Protein AF-A0A6J2XA16-F1 (afdb_monomer)

pLDDT: mean 73.16, std 19.43, range [25.28, 96.25]

Mean predicted aligned error: 16.78 Å

Secondary structure (DSSP, 8-state):
-HHHHHHHHHHHHHHHHHHHHHTT---HHHHHHHHHHHHHHHHHHHHHHHHHHHHS-------SS--SHHHHHHHHTT---HHHHHHHHHHHHHHHH-TTTSHHHHHHHHHHHHHHHHHHHHHHHHHHHHHHHHHHHHHHHHHHTT-SS-HHHHHHHHHHHHHHHHHHHHHHHHHHHHHHHHHHHHHTTB--TTTS-HHHHHHHHHHHHTTS-GGGSS--TTSGGGHHHH-EEEEEEETTEEEEEEEPPPPPSS--EEEE------TTSEE---SSSEEEE-SSEEEEESS--EE-SS-EE-----PEEGGG---HHHHHHTT---GGGS-PEE----S-EEEESSSSEEEEEEEEEEEEEEESSSEEEEEEEEEEEEE-------SSS--------------SS-----------THHHHHHHHHHHHHHHHHHHHHHHHHHHHHHHHHHHHTSPPPPPPPPPP-PPP----

InterPro domains:
  IPR022048 Envelope fusion protein-like [PF12259] (33-370)

Radius of gyration: 37.6 Å; Cα contacts (8 Å, |Δi|>4): 406; chains: 1; bounding box: 75×96×135 Å

Foldseek 3Di:
DVLLVVLLVLLVVLLVLLVVLLVPDPDPVLSVVLVVLSVVLVVLSVVLVVLVVVLDDPPPPDDDDDPDVVVVVVVVQPADDPVSVVVVVVVVVVCVVPVDPPPDVVVLVVVLVVLLVVVVVVLSVVSVVLSVVSVVLSVVSVVVVVDPPPDVPVSVSSVVSSVSSVVSSVSSVVLSVLSVVCQVCLSVQFDDCSSPPPVSVVVSVVSVVVVDPPLFAPDDPPQSVCQRVQWTWHWDDDPNDIDIDTRGGTDDSFDKDKDQDDFFAFLQQKTFDAPERIKIGDPFWIDHDNDFFDDGLPDGHDDDDDTHTPVPDLHQVRDLVNDDPCNVSTDIDHDDDDDWDWADPDPFKIKTAANDWDWDWDDEVDTDIDTDHGIDIGGHDDDDDDDDDDDYYDDDDDDDDDDDPDDDDDDDDDDNPVVVVVVVVVVVVVVVVVVVVVVVVVVVVVVVVVVVVPDDDDDDDDDDDDDDDDDDD

Sequence (473 aa):
MNEINKQVLETNKHYDDLKLLIDQFSDDINRITLLNTCNSLNYELKLVNYKIRSLMPNLRTKRGLINPLGSLVKFISGNLDQQDAEEIHNHLKELENNENKIINKFNNHLSLSKISMRNMNKTMTVLIDNQNAIKYKVEEIRNTLNGTLFHFYHTLEINSISGQIKNNLDILMNFLTNLETSISFSNLKIMHSSLITHEELKELLYNMSNIYNEEQLPFKNKDFLDYYKVVETNTFFYENKIIFSLNFPLIHPHPLEYYHLYSIPNVNQTIIIPPSNYLILGKHEYQYDTEECMKTSTKYFCQRSHLLPLPQSEDCVTSMLSTTKNTQTCNQISINMKNNIIEEVDQMHYIAVFPKEEKITTICEEKQVMALKGTHPVLISGIQTLTNINVIPIKKLNIEKVPLDKMHLIQLEEENPMENFYIHSHAVNWTLWSIFFILIIFATSYFIFRKRKLQPKPVPHPRMINETQVSPP

Solvent-accessible surface area (backbone atoms only — not comparable to full-atom values): 28960 Å² total; per-residue (Å²): 83,68,66,60,56,50,54,50,52,55,52,50,49,53,51,53,55,51,49,58,55,50,73,68,54,87,52,67,72,64,35,54,55,53,51,53,53,50,52,52,50,52,51,53,51,50,52,45,55,49,52,58,56,68,73,43,77,79,81,72,75,76,76,79,96,74,71,77,70,66,52,60,63,41,68,75,64,74,56,78,50,74,63,55,55,47,50,55,46,50,52,54,53,48,52,76,71,42,73,86,79,58,44,77,74,45,51,48,60,51,50,48,53,47,50,57,49,49,57,60,47,52,58,48,50,55,50,52,54,49,50,54,53,43,53,52,53,55,52,53,49,68,73,51,70,86,51,98,85,48,71,70,63,51,53,53,49,54,50,51,47,50,51,52,53,46,52,47,50,52,52,49,43,51,52,53,49,32,50,53,50,32,51,56,35,16,76,70,35,36,43,49,65,65,64,46,43,76,66,50,49,48,56,41,51,56,57,44,56,76,76,43,60,71,64,30,43,82,63,60,93,84,55,54,74,52,49,45,73,62,24,37,21,44,66,49,78,55,97,68,37,79,48,76,49,78,48,74,65,70,44,70,75,63,82,63,48,81,43,81,57,78,70,61,52,46,81,83,37,33,29,52,75,69,100,39,48,24,39,38,41,41,98,57,29,32,32,74,34,85,66,86,52,51,75,57,99,86,52,69,54,66,84,89,83,66,77,42,60,47,94,76,54,85,49,44,66,59,44,61,70,71,75,51,97,67,69,85,68,46,76,66,45,80,55,89,66,88,64,71,48,76,47,79,78,50,101,39,38,29,45,36,35,24,76,52,80,41,82,44,71,50,66,53,96,57,82,45,78,47,76,45,60,27,62,42,84,43,79,60,75,70,90,75,96,74,86,80,90,88,86,72,59,75,86,87,80,91,80,77,91,74,76,95,87,68,92,68,85,83,81,83,79,83,77,77,72,68,75,66,58,61,64,61,57,54,62,63,49,54,58,53,52,51,54,52,52,52,52,51,53,52,53,51,53,50,51,54,51,54,56,61,73,67,58,78,79,83,77,83,79,80,80,82,77,86,79,80,91,82,86,85,135

Organism: Sitophilus oryzae (NCBI:txid7048)

Nearest PDB structures (foldseek):
  7drw-assembly1_O  TM=2.707E-01  e=1.663E+00  Homo sapiens
  9g3z-assembly1_F  TM=2.660E-01  e=4.195E+00  Sus scrofa
  8i4v-assembly1_B  TM=1.750E-01  e=1.762E+00  Saccharomyces cerevisiae S288C

Structure (mmCIF, N/CA/C/O backbone):
data_AF-A0A6J2XA16-F1
#
_entry.id   AF-A0A6J2XA16-F1
#
loop_
_atom_site.group_PDB
_atom_site.id
_atom_site.type_symbol
_atom_site.label_atom_id
_atom_site.label_alt_id
_atom_site.label_comp_id
_atom_site.label_asym_id
_atom_site.label_entity_id
_atom_site.label_seq_id
_atom_site.pdbx_PDB_ins_code
_atom_site.Cartn_x
_atom_site.Cartn_y
_atom_site.Cartn_z
_atom_site.occupancy
_atom_site.B_iso_or_equiv
_atom_site.auth_seq_id
_atom_site.auth_comp_id
_atom_site.auth_asym_id
_atom_site.auth_atom_id
_atom_site.pdbx_PDB_model_num
ATOM 1 N N . MET A 1 1 ? -13.132 -10.169 12.618 1.00 78.12 1 MET A N 1
ATOM 2 C CA . MET A 1 1 ? -14.417 -9.464 12.833 1.00 78.12 1 MET A CA 1
ATOM 3 C C . MET A 1 1 ? -15.098 -9.767 14.171 1.00 78.12 1 MET A C 1
ATOM 5 O O . MET A 1 1 ? -15.671 -8.840 14.725 1.00 78.12 1 MET A O 1
ATOM 9 N N . ASN A 1 2 ? -15.050 -10.997 14.714 1.00 80.94 2 ASN A N 1
ATOM 10 C CA . ASN A 1 2 ? -15.749 -11.361 15.970 1.00 80.94 2 ASN A CA 1
ATOM 11 C C . ASN A 1 2 ? -15.563 -10.353 17.119 1.00 80.94 2 ASN A C 1
ATOM 13 O O . ASN A 1 2 ? -16.553 -9.917 17.698 1.00 80.94 2 ASN A O 1
ATOM 17 N N . GLU A 1 3 ? -14.324 -9.939 17.399 1.00 82.19 3 GLU A N 1
ATOM 18 C CA . GLU A 1 3 ? -14.056 -9.010 18.503 1.00 82.19 3 GLU A CA 1
ATOM 19 C C . GLU A 1 3 ? -14.698 -7.631 18.277 1.00 82.19 3 GLU A C 1
ATOM 21 O O . GLU A 1 3 ? -15.308 -7.089 19.186 1.00 82.19 3 GLU A O 1
ATOM 26 N N . ILE A 1 4 ? -14.692 -7.105 17.045 1.00 84.00 4 ILE A N 1
ATOM 27 C CA . ILE A 1 4 ? -15.367 -5.840 16.695 1.00 84.00 4 ILE A CA 1
ATOM 28 C C . ILE A 1 4 ? -16.872 -5.932 16.993 1.00 84.00 4 ILE A C 1
ATOM 30 O O . ILE A 1 4 ? -17.447 -5.024 17.588 1.00 84.00 4 ILE A O 1
ATOM 34 N N . ASN A 1 5 ? -17.512 -7.046 16.621 1.00 85.62 5 ASN A N 1
ATOM 35 C CA . ASN A 1 5 ? -18.936 -7.261 16.891 1.00 85.62 5 ASN A CA 1
ATOM 36 C C . ASN A 1 5 ? -19.227 -7.322 18.399 1.00 85.62 5 ASN A C 1
ATOM 38 O O . ASN A 1 5 ? -20.228 -6.766 18.845 1.00 85.62 5 ASN A O 1
ATOM 42 N N . LYS A 1 6 ? -18.347 -7.958 19.183 1.00 88.19 6 LYS A N 1
ATOM 43 C CA . LYS A 1 6 ? -18.431 -7.992 20.650 1.00 88.19 6 LYS A CA 1
ATOM 44 C C . LYS A 1 6 ? -18.289 -6.587 21.250 1.00 88.19 6 LYS A C 1
ATOM 46 O O . LYS A 1 6 ? -19.147 -6.176 22.022 1.00 88.19 6 LYS A O 1
ATOM 51 N N . GLN A 1 7 ? -17.285 -5.820 20.825 1.00 87.88 7 GLN A N 1
ATOM 52 C CA . GLN A 1 7 ? -17.069 -4.434 21.257 1.00 87.88 7 GLN A CA 1
ATOM 53 C C . GLN A 1 7 ? -18.282 -3.536 20.968 1.00 87.88 7 GLN A C 1
ATOM 55 O O . GLN A 1 7 ? -18.704 -2.739 21.810 1.00 87.88 7 GLN A O 1
ATOM 60 N N . VAL A 1 8 ? -18.893 -3.688 19.791 1.00 88.31 8 VAL A N 1
ATOM 61 C CA . VAL A 1 8 ? -20.119 -2.964 19.438 1.00 88.31 8 VAL A CA 1
ATOM 62 C C . VAL A 1 8 ? -21.304 -3.425 20.279 1.00 88.31 8 VAL A C 1
ATOM 64 O O . VAL A 1 8 ? -22.072 -2.580 20.732 1.00 88.31 8 VAL A O 1
ATOM 67 N N . LEU A 1 9 ? -21.454 -4.722 20.552 1.00 91.12 9 LEU A N 1
ATOM 68 C CA . LEU A 1 9 ? -22.512 -5.236 21.428 1.00 91.12 9 LEU A CA 1
ATOM 69 C C . LEU A 1 9 ? -22.394 -4.675 22.857 1.00 91.12 9 LEU A C 1
ATOM 71 O O . LEU A 1 9 ? -23.388 -4.215 23.417 1.00 91.12 9 LEU A O 1
ATOM 75 N N . GLU A 1 10 ? -21.185 -4.648 23.418 1.00 89.88 10 GLU A N 1
ATOM 76 C CA . GLU A 1 10 ? -20.905 -4.070 24.740 1.00 89.88 10 GLU A CA 1
ATOM 77 C C . GLU A 1 10 ? -21.160 -2.551 24.758 1.00 89.88 10 GLU A C 1
ATOM 79 O O . GLU A 1 10 ? -21.785 -2.037 25.685 1.00 89.88 10 GLU A O 1
ATOM 84 N N . THR A 1 11 ? -20.808 -1.834 23.684 1.00 86.62 11 THR A N 1
ATOM 85 C CA . THR A 1 11 ? -21.097 -0.392 23.555 1.00 86.62 11 THR A CA 1
ATOM 86 C C . THR A 1 11 ? -22.599 -0.096 23.425 1.00 86.62 11 THR A C 1
ATOM 88 O O . THR A 1 11 ? -23.078 0.857 24.039 1.00 86.62 11 THR A O 1
ATOM 91 N N . ASN A 1 12 ? -23.370 -0.923 22.701 1.00 90.25 12 ASN A N 1
ATOM 92 C CA . ASN A 1 12 ? -24.839 -0.811 22.676 1.00 90.25 12 ASN A CA 1
ATOM 93 C C . ASN A 1 12 ? -25.430 -1.037 24.075 1.00 90.25 12 ASN A C 1
ATOM 95 O O . ASN A 1 12 ? -26.269 -0.255 24.510 1.00 90.25 12 ASN A O 1
ATOM 99 N N . LYS A 1 13 ? -24.946 -2.047 24.812 1.00 92.69 13 LYS A N 1
ATOM 100 C CA . LYS A 1 13 ? -25.407 -2.299 26.183 1.00 92.69 13 LYS A CA 1
ATOM 101 C C . LYS A 1 13 ? -25.176 -1.086 27.092 1.00 92.69 13 LYS A C 1
ATOM 103 O O . LYS A 1 13 ? -26.089 -0.686 27.804 1.00 92.69 13 LYS A O 1
ATOM 108 N N . HIS A 1 14 ? -23.991 -0.475 27.043 1.00 89.00 14 HIS A N 1
ATOM 109 C CA . HIS A 1 14 ? -23.704 0.731 27.826 1.00 89.00 14 HIS A CA 1
ATOM 110 C C . HIS A 1 14 ? -24.571 1.931 27.428 1.00 89.00 14 HIS A C 1
ATOM 112 O O . HIS A 1 14 ? -24.948 2.722 28.290 1.00 89.00 14 HIS A O 1
ATOM 118 N N . TYR A 1 15 ? -24.917 2.057 26.145 1.00 92.75 15 TYR A N 1
ATOM 119 C CA . TYR A 1 15 ? -25.882 3.049 25.677 1.00 92.75 15 TYR A CA 1
ATOM 120 C C . TYR A 1 15 ? -27.293 2.804 26.246 1.00 92.75 15 TYR A C 1
ATOM 122 O O . TYR A 1 15 ? -27.932 3.750 26.710 1.00 92.75 15 TYR A O 1
ATOM 130 N N . ASP A 1 16 ? -27.761 1.553 26.263 1.00 93.62 16 ASP A N 1
ATOM 131 C CA . ASP A 1 16 ? -29.066 1.186 26.825 1.00 93.62 16 ASP A CA 1
ATOM 132 C C . ASP A 1 16 ? -29.109 1.396 28.352 1.00 93.62 16 ASP A C 1
ATOM 134 O O . ASP A 1 16 ? -30.064 1.985 28.864 1.00 93.62 16 ASP A O 1
ATOM 138 N N . ASP A 1 17 ? -28.051 1.002 29.074 1.00 89.88 17 ASP A N 1
ATOM 139 C CA . ASP A 1 17 ? -27.874 1.279 30.508 1.00 89.88 17 ASP A CA 1
ATOM 140 C C . ASP A 1 17 ? -27.931 2.795 30.798 1.00 89.88 17 ASP A C 1
ATOM 142 O O . ASP A 1 17 ? -28.657 3.233 31.693 1.00 89.88 17 ASP A O 1
ATOM 146 N N . LEU A 1 18 ? -27.208 3.611 30.018 1.00 88.75 18 LEU A N 1
ATOM 147 C CA . LEU A 1 18 ? -27.191 5.073 30.149 1.00 88.75 18 LEU A CA 1
ATOM 148 C C . LEU A 1 18 ? -28.574 5.689 29.896 1.00 88.75 18 LEU A C 1
ATOM 150 O O . LEU A 1 18 ? -29.003 6.585 30.623 1.00 88.75 18 LEU A O 1
ATOM 154 N N . LYS A 1 19 ? -29.287 5.198 28.879 1.00 91.69 19 LYS A N 1
ATOM 155 C CA . LYS A 1 19 ? -30.635 5.660 28.545 1.00 91.69 19 LYS A CA 1
ATOM 156 C C . LYS A 1 19 ? -31.624 5.376 29.680 1.00 91.69 19 LYS A C 1
ATOM 158 O O . LYS A 1 19 ? -32.398 6.261 30.035 1.00 91.69 19 LYS A O 1
ATOM 163 N N . LEU A 1 20 ? -31.553 4.188 30.287 1.00 90.06 20 LEU A N 1
ATOM 164 C CA . LEU A 1 20 ? -32.366 3.836 31.457 1.00 90.06 20 LEU A CA 1
ATOM 165 C C . LEU A 1 20 ? -32.082 4.747 32.661 1.00 90.06 20 LEU A C 1
ATOM 167 O O . LEU A 1 20 ? -33.023 5.114 33.360 1.00 90.06 20 LEU A O 1
ATOM 171 N N . LEU A 1 21 ? -30.823 5.150 32.885 1.00 85.69 21 LEU A N 1
ATOM 172 C CA . LEU A 1 21 ? -30.483 6.133 33.924 1.00 85.69 21 LEU A CA 1
ATOM 173 C C . LEU A 1 21 ? -31.097 7.510 33.623 1.00 85.69 21 LEU A C 1
ATOM 175 O O . LEU A 1 21 ? -31.629 8.147 34.525 1.00 85.69 21 LEU A O 1
ATOM 179 N N . ILE A 1 22 ? -31.068 7.968 32.367 1.00 85.56 22 ILE A N 1
ATOM 180 C CA . ILE A 1 22 ? -31.634 9.269 31.961 1.00 85.56 22 ILE A CA 1
ATOM 181 C C . ILE A 1 22 ? -33.162 9.296 32.109 1.00 85.56 22 ILE A C 1
ATOM 183 O O . ILE A 1 22 ? -33.718 10.307 32.538 1.00 85.56 22 ILE A O 1
ATOM 187 N N . ASP A 1 23 ? -33.849 8.190 31.816 1.00 87.12 23 ASP A N 1
ATOM 188 C CA . ASP A 1 23 ? -35.303 8.083 31.992 1.00 87.12 23 ASP A CA 1
ATOM 189 C C . ASP A 1 23 ? -35.758 8.099 33.467 1.00 87.12 23 ASP A C 1
ATOM 191 O O . ASP A 1 23 ? -36.943 8.308 33.731 1.00 87.12 23 ASP A O 1
ATOM 195 N N . GLN A 1 24 ? -34.837 7.950 34.427 1.00 83.44 24 GLN A N 1
ATOM 196 C CA . GLN A 1 24 ? -35.105 8.092 35.866 1.00 83.44 24 GLN A CA 1
ATOM 197 C C . GLN A 1 24 ? -35.031 9.550 36.370 1.00 83.44 24 GLN A C 1
ATOM 199 O O . GLN A 1 24 ? -35.389 9.809 37.520 1.00 83.44 24 GLN A O 1
ATOM 204 N N . PHE A 1 25 ? -34.607 10.518 35.545 1.00 78.38 25 PHE A N 1
ATOM 205 C CA . PHE A 1 25 ? -34.555 11.932 35.943 1.00 78.38 25 PHE A CA 1
ATOM 206 C C . PHE A 1 25 ? -35.928 12.606 35.851 1.00 78.38 25 PHE A C 1
ATOM 208 O O . PHE A 1 25 ? -36.580 12.598 34.809 1.00 78.38 25 PHE A O 1
ATOM 215 N N . SER A 1 26 ? -36.326 13.260 36.944 1.00 70.75 26 SER A N 1
ATOM 216 C CA . SER A 1 26 ? -37.571 14.029 37.069 1.00 70.75 26 SER A CA 1
ATOM 217 C C . SER A 1 26 ? -37.467 15.498 36.633 1.00 70.75 26 SER A C 1
ATOM 219 O O . SER A 1 26 ? -38.486 16.176 36.564 1.00 70.75 26 SER A O 1
ATOM 221 N N . ASP A 1 27 ? -36.261 16.005 36.360 1.00 77.38 27 ASP A N 1
ATOM 222 C CA . ASP A 1 27 ? -36.018 17.386 35.919 1.00 77.38 27 ASP A CA 1
ATOM 223 C C . ASP A 1 27 ? -36.039 17.479 34.388 1.00 77.38 27 ASP A C 1
ATOM 225 O O . ASP A 1 27 ? -35.106 17.033 33.714 1.00 77.38 27 ASP A O 1
ATOM 229 N N . ASP A 1 28 ? -37.096 18.089 33.847 1.00 76.06 28 ASP A N 1
ATOM 230 C CA . ASP A 1 28 ? -37.341 18.199 32.407 1.00 76.06 28 ASP A CA 1
ATOM 231 C C . ASP A 1 28 ? -36.203 18.886 31.629 1.00 76.06 28 ASP A C 1
ATOM 233 O O . ASP A 1 28 ? -35.893 18.468 30.512 1.00 76.06 28 ASP A O 1
ATOM 237 N N . ILE A 1 29 ? -35.537 19.908 32.184 1.00 76.50 29 ILE A N 1
ATOM 238 C CA . ILE A 1 29 ? -34.522 20.685 31.441 1.00 76.50 29 ILE A CA 1
ATOM 239 C C . ILE A 1 29 ? -33.238 19.867 31.276 1.00 76.50 29 ILE A C 1
ATOM 241 O O . ILE A 1 29 ? -32.686 19.751 30.171 1.00 76.50 29 ILE A O 1
ATOM 245 N N . ASN A 1 30 ? -32.776 19.263 32.373 1.00 78.44 30 ASN A N 1
ATOM 246 C CA . ASN A 1 30 ? -31.619 18.374 32.337 1.00 78.44 30 ASN A CA 1
ATOM 247 C C . ASN A 1 30 ? -31.936 17.121 31.506 1.00 78.44 30 ASN A C 1
ATOM 249 O O . ASN A 1 30 ? -31.134 16.736 30.651 1.00 78.44 30 ASN A O 1
ATOM 253 N N . ARG A 1 31 ? -33.143 16.555 31.644 1.00 82.06 31 ARG A N 1
ATOM 254 C CA . ARG A 1 31 ? -33.595 15.402 30.855 1.00 82.06 31 ARG A CA 1
ATOM 255 C C . ARG A 1 31 ? -33.600 15.674 29.350 1.00 82.06 31 ARG A C 1
ATOM 257 O O . ARG A 1 31 ? -33.076 14.846 28.611 1.00 82.06 31 ARG A O 1
ATOM 264 N N . ILE A 1 32 ? -34.113 16.816 28.878 1.00 86.50 32 ILE A N 1
ATOM 265 C CA . ILE A 1 32 ? -34.088 17.182 27.444 1.00 86.50 32 ILE A CA 1
ATOM 266 C C . ILE A 1 32 ? -32.649 17.235 26.912 1.00 86.50 32 ILE A C 1
ATOM 268 O O . ILE A 1 32 ? -32.362 16.714 25.831 1.00 86.50 32 ILE A O 1
ATOM 272 N N . THR A 1 33 ? -31.732 17.830 27.678 1.00 86.62 33 THR A N 1
ATOM 273 C CA . THR A 1 33 ? -30.317 17.944 27.289 1.00 86.62 33 THR A CA 1
ATOM 274 C C . THR A 1 33 ? -29.668 16.564 27.154 1.00 86.62 33 THR A C 1
ATOM 276 O O . THR A 1 33 ? -29.047 16.267 26.134 1.00 86.62 33 THR A O 1
ATOM 279 N N . LEU A 1 34 ? -29.882 15.689 28.139 1.00 88.25 34 LEU A N 1
ATOM 280 C CA . LEU A 1 34 ? -29.364 14.319 28.136 1.00 88.25 34 LEU A CA 1
ATOM 281 C C . LEU A 1 34 ? -30.006 13.448 27.037 1.00 88.25 34 LEU A C 1
ATOM 283 O O . LEU A 1 34 ? -29.316 12.655 26.394 1.00 88.25 34 LEU A O 1
ATOM 287 N N . LEU A 1 35 ? -31.298 13.642 26.745 1.00 89.50 35 LEU A N 1
ATOM 288 C CA . LEU A 1 35 ? -32.000 12.952 25.658 1.00 89.50 35 LEU A CA 1
ATOM 289 C C . LEU A 1 35 ? -31.400 13.296 24.284 1.00 89.50 35 LEU A C 1
ATOM 291 O O . LEU A 1 35 ? -31.226 12.409 23.446 1.00 89.50 35 LEU A O 1
ATOM 295 N N . ASN A 1 36 ? -31.033 14.562 24.057 1.00 89.81 36 ASN A N 1
ATOM 296 C CA . ASN A 1 36 ? -30.351 14.989 22.831 1.00 89.81 36 ASN A CA 1
ATOM 297 C C . ASN A 1 36 ? -28.984 14.306 22.673 1.00 89.81 36 ASN A C 1
ATOM 299 O O . ASN A 1 36 ? -28.669 13.813 21.586 1.00 89.81 36 ASN A O 1
ATOM 303 N N . THR A 1 37 ? -28.214 14.187 23.758 1.00 91.00 37 THR A N 1
ATOM 304 C CA . THR A 1 37 ? -26.957 13.424 23.775 1.00 91.00 37 THR A CA 1
ATOM 305 C C . THR A 1 37 ? -27.192 11.949 23.423 1.00 91.00 37 THR A C 1
ATOM 307 O O . THR A 1 37 ? -26.533 11.417 22.527 1.00 91.00 37 THR A O 1
ATOM 310 N N . CYS A 1 38 ? -28.199 11.298 24.019 1.00 92.12 38 CYS A N 1
ATOM 311 C CA . CYS A 1 38 ? -28.592 9.929 23.660 1.00 92.12 38 CYS A CA 1
ATOM 312 C C . CYS A 1 38 ? -29.048 9.779 22.198 1.00 92.12 38 CYS A C 1
ATOM 314 O O . CYS A 1 38 ? -28.811 8.735 21.586 1.00 92.12 38 CYS A O 1
ATOM 316 N N . ASN A 1 39 ? -29.690 10.789 21.610 1.00 93.12 39 ASN A N 1
ATOM 317 C CA . ASN A 1 39 ? -30.070 10.759 20.198 1.00 93.12 39 ASN A CA 1
ATOM 318 C C . ASN A 1 39 ? -28.840 10.836 19.275 1.00 93.12 39 ASN A C 1
ATOM 320 O O . ASN A 1 39 ? -28.786 10.100 18.287 1.00 93.12 39 ASN A O 1
ATOM 324 N N . SER A 1 40 ? -27.828 11.640 19.630 1.00 94.44 40 SER A N 1
ATOM 325 C CA . SER A 1 40 ? -26.540 11.689 18.918 1.00 94.44 40 SER A CA 1
ATOM 326 C C . SER A 1 40 ? -25.807 10.344 18.980 1.00 94.44 40 SER A C 1
ATOM 328 O O . SER A 1 40 ? -25.424 9.805 17.942 1.00 94.44 40 SER A O 1
ATOM 330 N N . LEU A 1 41 ? -25.690 9.748 20.174 1.00 94.62 41 LEU A N 1
ATOM 331 C CA . LEU A 1 41 ? -25.032 8.447 20.365 1.00 94.62 41 LEU A CA 1
ATOM 332 C C . LEU A 1 41 ? -25.726 7.319 19.583 1.00 94.62 41 LEU A C 1
ATOM 334 O O . LEU A 1 41 ? -25.063 6.484 18.975 1.00 94.62 41 LEU A O 1
ATOM 338 N N . ASN A 1 42 ? -27.063 7.311 19.539 1.00 95.44 42 ASN A N 1
ATOM 339 C CA . ASN A 1 42 ? -27.845 6.349 18.751 1.00 95.44 42 ASN A CA 1
ATOM 340 C C . ASN A 1 42 ? -27.575 6.480 17.242 1.00 95.44 42 ASN A C 1
ATOM 342 O O . ASN A 1 42 ? -27.511 5.484 16.521 1.00 95.44 42 ASN A O 1
ATOM 346 N N . TYR A 1 43 ? -27.421 7.710 16.746 1.00 96.25 43 TYR A N 1
ATOM 347 C CA . TYR A 1 43 ? -27.073 7.955 15.349 1.00 96.25 43 TYR A CA 1
ATOM 348 C C . TYR A 1 43 ? -25.660 7.445 15.021 1.00 96.25 43 TYR A C 1
ATOM 350 O O . TYR A 1 43 ? -25.491 6.696 14.058 1.00 96.25 43 TYR A O 1
ATOM 358 N N . GLU A 1 44 ? -24.670 7.750 15.863 1.00 95.00 44 GLU A N 1
ATOM 359 C CA . GLU A 1 44 ? -23.293 7.250 15.724 1.00 95.00 44 GLU A CA 1
ATOM 360 C C . GLU A 1 44 ? -23.234 5.709 15.792 1.00 95.00 44 GLU A C 1
ATOM 362 O O . GLU A 1 44 ? -22.644 5.072 14.915 1.00 95.00 44 GLU A O 1
ATOM 367 N N . LEU A 1 45 ? -23.948 5.081 16.737 1.00 94.88 45 LEU A N 1
ATOM 368 C CA . LEU A 1 45 ? -24.107 3.621 16.820 1.00 94.88 45 LEU A CA 1
ATOM 369 C C . LEU A 1 45 ? -24.698 3.016 15.540 1.00 94.88 45 LEU A C 1
ATOM 371 O O . LEU A 1 45 ? -24.243 1.961 15.085 1.00 94.88 45 LEU A O 1
ATOM 375 N N . LYS A 1 46 ? -25.702 3.656 14.930 1.00 94.94 46 LYS A N 1
ATOM 376 C CA . LYS A 1 46 ? -26.283 3.197 13.656 1.00 94.94 46 LYS A CA 1
ATOM 377 C C . LYS A 1 46 ? -25.277 3.275 12.510 1.00 94.94 46 LYS A C 1
ATOM 379 O O . LYS A 1 46 ? -25.227 2.337 11.714 1.00 94.94 46 LYS A O 1
ATOM 384 N N . LEU A 1 47 ? -24.458 4.327 12.448 1.00 94.31 47 LEU A N 1
ATOM 385 C CA . LEU A 1 47 ? -23.389 4.446 11.450 1.00 94.31 47 LEU A CA 1
ATOM 386 C C . LEU A 1 47 ? -22.322 3.353 11.625 1.00 94.31 47 LEU A C 1
ATOM 388 O O . LEU A 1 47 ? -21.964 2.699 10.645 1.00 94.31 47 LEU A O 1
ATOM 392 N N . VAL A 1 48 ? -21.860 3.099 12.856 1.00 93.94 48 VAL A N 1
ATOM 393 C CA . VAL A 1 48 ? -20.898 2.017 13.159 1.00 93.94 48 VAL A CA 1
ATOM 394 C C . VAL A 1 48 ? -21.460 0.655 12.726 1.00 93.94 48 VAL A C 1
ATOM 396 O O . VAL A 1 48 ? -20.799 -0.094 12.004 1.00 93.94 48 VAL A O 1
ATOM 399 N N . ASN A 1 49 ? -22.712 0.356 13.087 1.00 91.69 49 ASN A N 1
ATOM 400 C CA . ASN A 1 49 ? -23.394 -0.880 12.686 1.00 91.69 49 ASN A CA 1
ATOM 401 C C . ASN A 1 49 ? -23.558 -1.011 11.162 1.00 91.69 49 ASN A C 1
ATOM 403 O O . ASN A 1 49 ? -23.393 -2.105 10.620 1.00 91.69 49 ASN A O 1
ATOM 407 N N . TYR A 1 50 ? -23.888 0.080 10.463 1.00 91.38 50 TYR A N 1
ATOM 408 C CA . TYR A 1 50 ? -23.967 0.097 9.001 1.00 91.38 50 TYR A CA 1
ATOM 409 C C . TYR A 1 50 ? -22.607 -0.234 8.373 1.00 91.38 50 TYR A C 1
ATOM 411 O O . TYR A 1 50 ? -22.529 -1.114 7.515 1.00 91.38 50 TYR A O 1
ATOM 419 N N . LYS A 1 51 ? -21.529 0.393 8.860 1.00 90.94 51 LYS A N 1
ATOM 420 C CA . LYS A 1 51 ? -20.177 0.208 8.321 1.00 90.94 51 LYS A CA 1
ATOM 421 C C . LYS A 1 51 ? -19.607 -1.194 8.573 1.00 90.94 51 LYS A C 1
ATOM 423 O O . LYS A 1 51 ? -18.942 -1.764 7.714 1.00 90.94 51 LYS A O 1
ATOM 428 N N . ILE A 1 52 ? -19.937 -1.817 9.704 1.00 88.62 52 ILE A N 1
ATOM 429 C CA . ILE A 1 52 ? -19.610 -3.234 9.953 1.00 88.62 52 ILE A CA 1
ATOM 430 C C . ILE A 1 52 ? -20.303 -4.155 8.943 1.00 88.62 52 ILE A C 1
ATOM 432 O O . ILE A 1 52 ? -19.700 -5.119 8.472 1.00 88.62 52 ILE A O 1
ATOM 436 N N . ARG A 1 53 ? -21.560 -3.860 8.589 1.00 85.38 53 ARG A N 1
ATOM 437 C CA . ARG A 1 53 ? -22.315 -4.644 7.601 1.00 85.38 53 ARG A CA 1
ATOM 438 C C . ARG A 1 53 ? -21.805 -4.445 6.174 1.00 85.38 53 ARG A C 1
ATOM 440 O O . ARG A 1 53 ? -21.899 -5.391 5.404 1.00 85.38 53 ARG A O 1
ATOM 447 N N . SER A 1 54 ? -21.268 -3.272 5.819 1.00 84.69 54 SER A N 1
ATOM 448 C CA . SER A 1 54 ? -20.688 -3.036 4.486 1.00 84.69 54 SER A CA 1
ATOM 449 C C . SER A 1 54 ? -19.302 -3.664 4.305 1.00 84.69 54 SER A C 1
ATOM 451 O O . SER A 1 54 ? -18.968 -4.063 3.194 1.00 84.69 54 SER A O 1
ATOM 453 N N . LEU A 1 55 ? -18.519 -3.805 5.382 1.00 82.25 55 LEU A N 1
ATOM 454 C CA . LEU A 1 55 ? -17.218 -4.494 5.366 1.00 82.25 55 LEU A CA 1
ATOM 455 C C . LEU A 1 55 ? -17.325 -6.015 5.199 1.00 82.25 55 LEU A C 1
ATOM 457 O O . LEU A 1 55 ? -16.378 -6.655 4.746 1.00 82.25 55 LEU A O 1
ATOM 461 N N . MET A 1 56 ? -18.457 -6.605 5.581 1.00 70.81 56 MET A N 1
ATOM 462 C CA . MET A 1 56 ? -18.736 -8.011 5.311 1.00 70.81 56 MET A CA 1
ATOM 463 C C . MET A 1 56 ? -19.245 -8.151 3.874 1.00 70.81 56 MET A C 1
ATOM 465 O O . MET A 1 56 ? -20.305 -7.598 3.567 1.00 70.81 56 MET A O 1
ATOM 469 N N . PRO A 1 57 ? -18.598 -8.937 2.993 1.00 64.81 57 PRO A N 1
ATOM 470 C CA . PRO A 1 57 ? -19.250 -9.326 1.755 1.00 64.81 57 PRO A CA 1
ATOM 471 C C . PRO A 1 57 ? -20.533 -10.070 2.127 1.00 64.81 57 PRO A C 1
ATOM 473 O O . PRO A 1 57 ? -20.492 -11.080 2.833 1.00 64.81 57 PRO A O 1
ATOM 476 N N . ASN A 1 58 ? -21.683 -9.571 1.663 1.00 55.56 58 ASN A N 1
ATOM 477 C CA . ASN A 1 58 ? -22.946 -10.286 1.803 1.00 55.56 58 ASN A CA 1
ATOM 478 C C . ASN A 1 58 ? -22.747 -11.688 1.221 1.00 55.56 58 ASN A C 1
ATOM 480 O O . ASN A 1 58 ? -22.604 -11.829 0.004 1.00 55.56 58 ASN A O 1
ATOM 484 N N . LEU A 1 59 ? -22.724 -12.706 2.090 1.00 47.53 59 LEU A N 1
ATOM 485 C CA . LEU A 1 59 ? -22.591 -14.116 1.728 1.00 47.53 59 LEU A CA 1
ATOM 486 C C . LEU A 1 59 ? -23.835 -14.531 0.941 1.00 47.53 59 LEU A C 1
ATOM 488 O O . LEU A 1 59 ? -24.785 -15.108 1.470 1.00 47.53 59 LEU A O 1
ATOM 492 N N . ARG A 1 60 ? -23.836 -14.182 -0.347 1.00 43.88 60 ARG A N 1
ATOM 493 C CA . ARG A 1 60 ? -24.880 -14.514 -1.303 1.00 43.88 60 ARG A CA 1
ATOM 494 C C . ARG A 1 60 ? -24.858 -16.025 -1.443 1.00 43.88 60 ARG A C 1
ATOM 496 O O . ARG A 1 60 ? -24.025 -16.573 -2.163 1.00 43.88 60 ARG A O 1
ATOM 503 N N . THR A 1 61 ? -25.754 -16.683 -0.715 1.00 39.47 61 THR A N 1
ATOM 504 C CA . THR A 1 61 ? -25.928 -18.132 -0.740 1.00 39.47 61 THR A CA 1
ATOM 505 C C . THR A 1 61 ? -26.002 -18.587 -2.192 1.00 39.47 61 THR A C 1
ATOM 507 O O . THR A 1 61 ? -26.886 -18.165 -2.946 1.00 39.47 61 THR A O 1
ATOM 510 N N . LYS A 1 62 ? -25.010 -19.387 -2.613 1.00 42.72 62 LYS A N 1
ATOM 511 C CA . LYS A 1 62 ? -24.914 -19.886 -3.987 1.00 42.72 62 LYS A CA 1
ATOM 512 C C . LYS A 1 62 ? -26.205 -20.650 -4.292 1.00 42.72 62 LYS A C 1
ATOM 514 O O . LYS A 1 62 ? -26.424 -21.732 -3.755 1.00 42.72 62 LYS A O 1
ATOM 519 N N . ARG A 1 63 ? -27.066 -20.088 -5.147 1.00 39.91 63 ARG A N 1
ATOM 520 C CA . ARG A 1 63 ? -28.164 -20.852 -5.755 1.00 39.91 63 ARG A CA 1
ATOM 521 C C . ARG A 1 63 ? -27.527 -21.906 -6.667 1.00 39.91 63 ARG A C 1
ATOM 523 O O . ARG A 1 63 ? -26.490 -21.643 -7.270 1.00 39.91 63 ARG A O 1
ATOM 530 N N . GLY A 1 64 ? -28.084 -23.113 -6.659 1.00 41.09 64 GLY A N 1
ATOM 531 C CA . GLY A 1 64 ? -27.336 -24.326 -6.990 1.00 41.09 64 GLY A CA 1
ATOM 532 C C . GLY A 1 64 ? -26.728 -24.414 -8.397 1.00 41.09 64 GLY A C 1
ATOM 533 O O . GLY A 1 64 ? -27.292 -23.942 -9.377 1.00 41.09 64 GLY A O 1
ATOM 534 N N . LEU A 1 65 ? -25.617 -25.155 -8.459 1.00 50.56 65 LEU A N 1
ATOM 535 C CA . LEU A 1 65 ? -25.330 -26.144 -9.508 1.00 50.56 65 LEU A CA 1
ATOM 536 C C . LEU A 1 65 ? -25.193 -25.656 -10.970 1.00 50.56 65 LEU A C 1
ATOM 538 O O . LEU A 1 65 ? -25.517 -26.393 -11.894 1.00 50.56 65 LEU A O 1
ATOM 542 N N . ILE A 1 66 ? -24.609 -24.472 -11.202 1.00 43.59 66 ILE A N 1
ATOM 543 C CA . ILE A 1 66 ? -24.022 -24.100 -12.510 1.00 43.59 66 ILE A CA 1
ATOM 544 C C . ILE A 1 66 ? -22.643 -23.458 -12.279 1.00 43.59 66 ILE A C 1
ATOM 546 O O . ILE A 1 66 ? -22.535 -22.257 -12.048 1.00 43.59 66 ILE A O 1
ATOM 550 N N . ASN A 1 67 ? -21.580 -24.271 -12.309 1.00 46.47 67 ASN A N 1
ATOM 551 C CA . ASN A 1 67 ? -20.222 -23.872 -11.900 1.00 46.47 67 ASN A CA 1
ATOM 552 C C . ASN A 1 67 ? -19.164 -23.547 -12.995 1.00 46.47 67 ASN A C 1
ATOM 554 O O . ASN A 1 67 ? -18.094 -23.107 -12.583 1.00 46.47 67 ASN A O 1
ATOM 558 N N . PRO A 1 68 ? -19.355 -23.691 -14.330 1.00 48.16 68 PRO A N 1
ATOM 559 C CA . PRO A 1 68 ? -18.255 -23.432 -15.275 1.00 48.16 68 PRO A CA 1
ATOM 560 C C . PRO A 1 68 ? -18.041 -21.941 -15.607 1.00 48.16 68 PRO A C 1
ATOM 562 O O . PRO A 1 68 ? -16.901 -21.504 -15.726 1.00 48.16 68 PRO A O 1
ATOM 565 N N . LEU A 1 69 ? -19.101 -21.124 -15.719 1.00 42.62 69 LEU A N 1
ATOM 566 C CA . LEU A 1 69 ? -18.955 -19.697 -16.076 1.00 42.62 69 LEU A CA 1
ATOM 567 C C . LEU A 1 69 ? -18.551 -18.796 -14.896 1.00 42.62 69 LEU A C 1
ATOM 569 O O . LEU A 1 69 ? -17.975 -17.732 -15.107 1.00 42.62 69 LEU A O 1
ATOM 573 N N . GLY A 1 70 ? -18.827 -19.209 -13.654 1.00 36.12 70 GLY A N 1
ATOM 574 C CA . GLY A 1 70 ? -18.480 -18.426 -12.462 1.00 36.12 70 GLY A CA 1
ATOM 575 C C . GLY A 1 70 ? -16.972 -18.316 -12.206 1.00 36.12 70 GLY A C 1
ATOM 576 O O . GLY A 1 70 ? -16.541 -17.388 -11.526 1.00 36.12 70 GLY A O 1
ATOM 577 N N . SER A 1 71 ? -16.177 -19.236 -12.756 1.00 42.69 71 SER A N 1
ATOM 578 C CA . SER A 1 71 ? -14.715 -19.260 -12.617 1.00 42.69 71 SER A CA 1
ATOM 579 C C . SER A 1 71 ? -14.023 -18.288 -13.579 1.00 42.69 71 SER A C 1
ATOM 581 O O . SER A 1 71 ? -13.081 -17.606 -13.193 1.00 42.69 71 SER A O 1
ATOM 583 N N . LEU A 1 72 ? -14.544 -18.147 -14.803 1.00 38.34 72 LEU A N 1
ATOM 584 C CA . LEU A 1 72 ? -13.994 -17.252 -15.832 1.00 38.34 72 LEU A CA 1
ATOM 585 C C . LEU A 1 72 ? -14.070 -15.768 -15.437 1.00 38.34 72 LEU A C 1
ATOM 587 O O . LEU A 1 72 ? -13.131 -15.017 -15.676 1.00 38.34 72 LEU A O 1
ATOM 591 N N . VAL A 1 73 ? -15.147 -15.351 -14.763 1.00 40.91 73 VAL A N 1
ATOM 592 C CA . VAL A 1 73 ? -15.283 -13.970 -14.257 1.00 40.91 73 VAL A CA 1
ATOM 593 C C . VAL A 1 73 ? -14.329 -13.693 -13.084 1.00 40.91 73 VAL A C 1
ATOM 595 O O . VAL A 1 73 ? -13.873 -12.565 -12.922 1.00 40.91 73 VAL A O 1
ATOM 598 N N . LYS A 1 74 ? -13.984 -14.713 -12.286 1.00 42.62 74 LYS A N 1
ATOM 599 C CA . LYS A 1 74 ? -13.016 -14.586 -11.182 1.00 42.62 74 LYS A CA 1
ATOM 600 C C . LYS A 1 74 ? -11.575 -14.469 -11.668 1.00 42.62 74 LYS A C 1
ATOM 602 O O . LYS A 1 74 ? -10.823 -13.684 -11.105 1.00 42.62 74 LYS A O 1
ATOM 607 N N . PHE A 1 75 ? -11.226 -15.190 -12.734 1.00 37.78 75 PHE A N 1
ATOM 608 C CA . PHE A 1 75 ? -9.901 -15.126 -13.359 1.00 37.78 75 PHE A CA 1
ATOM 609 C C . PHE A 1 75 ? -9.550 -13.701 -13.828 1.00 37.78 75 PHE A C 1
ATOM 611 O O . PHE A 1 75 ? -8.413 -13.264 -13.710 1.00 37.78 75 PHE A O 1
ATOM 618 N N . ILE A 1 76 ? -10.551 -12.943 -14.291 1.00 38.00 76 ILE A N 1
ATOM 619 C CA . ILE A 1 76 ? -10.393 -11.552 -14.747 1.00 38.00 76 ILE A CA 1
ATOM 620 C C . ILE A 1 76 ? -10.349 -10.556 -13.570 1.00 38.00 76 ILE A C 1
ATOM 622 O O . ILE A 1 76 ? -9.827 -9.456 -13.718 1.00 38.00 76 ILE A O 1
ATOM 626 N N . SER A 1 77 ? -10.870 -10.914 -12.389 1.00 40.28 77 SER A N 1
ATOM 627 C CA . SER A 1 77 ? -10.967 -9.995 -11.243 1.00 40.28 77 SER A CA 1
ATOM 628 C C . SER A 1 77 ? -9.794 -10.070 -10.257 1.00 40.28 77 SER A C 1
ATOM 630 O O . SER A 1 77 ? -9.888 -9.453 -9.199 1.00 40.28 77 SER A O 1
ATOM 632 N N . GLY A 1 78 ? -8.756 -10.870 -10.527 1.00 37.44 78 GLY A N 1
ATOM 633 C CA . GLY A 1 78 ? -7.532 -10.928 -9.713 1.00 37.44 78 GLY A CA 1
ATOM 634 C C . GLY A 1 78 ? -7.706 -11.334 -8.242 1.00 37.44 78 GLY A C 1
ATOM 635 O O . GLY A 1 78 ? -6.797 -11.106 -7.450 1.00 37.44 78 GLY A O 1
ATOM 636 N N . ASN A 1 79 ? -8.847 -11.917 -7.859 1.00 45.09 79 ASN A N 1
ATOM 637 C CA . ASN A 1 79 ? -9.020 -12.474 -6.519 1.00 45.09 79 ASN A CA 1
ATOM 638 C C . ASN A 1 79 ? -8.305 -13.824 -6.455 1.00 45.09 79 ASN A C 1
ATOM 640 O O . ASN A 1 79 ? -8.625 -14.689 -7.275 1.00 45.09 79 ASN A O 1
ATOM 644 N N . LEU A 1 80 ? -7.434 -14.004 -5.451 1.00 50.34 80 LEU A N 1
ATOM 645 C CA . LEU A 1 80 ? -6.952 -15.323 -5.017 1.00 50.34 80 LEU A CA 1
ATOM 646 C C . LEU A 1 80 ? -8.137 -16.288 -4.978 1.00 50.34 80 LEU A C 1
ATOM 648 O O . LEU A 1 80 ? -9.221 -15.947 -4.473 1.00 50.34 80 LEU A O 1
ATOM 652 N N . ASP A 1 81 ? -7.966 -17.453 -5.584 1.00 54.44 81 ASP A N 1
ATOM 653 C CA . ASP A 1 81 ? -9.068 -18.380 -5.731 1.00 54.44 81 ASP A CA 1
ATOM 654 C C . ASP A 1 81 ? -9.334 -19.142 -4.416 1.00 54.44 81 ASP A C 1
ATOM 656 O O . ASP A 1 81 ? -8.773 -18.864 -3.352 1.00 54.44 81 ASP A O 1
ATOM 660 N N . GLN A 1 82 ? -10.296 -20.065 -4.445 1.00 52.88 82 GLN A N 1
ATOM 661 C CA . GLN A 1 82 ? -10.613 -20.832 -3.240 1.00 52.88 82 GLN A CA 1
ATOM 662 C C . GLN A 1 82 ? -9.464 -21.785 -2.858 1.00 52.88 82 GLN A C 1
ATOM 664 O O . GLN A 1 82 ? -9.298 -22.080 -1.679 1.00 52.88 82 GLN A O 1
ATOM 669 N N . GLN A 1 83 ? -8.676 -22.232 -3.836 1.00 54.78 83 GLN A N 1
ATOM 670 C CA . GLN A 1 83 ? -7.550 -23.137 -3.658 1.00 54.78 83 GLN A CA 1
ATOM 671 C C . GLN A 1 83 ? -6.362 -22.400 -3.025 1.00 54.78 83 GLN A C 1
ATOM 673 O O . GLN A 1 83 ? -5.805 -22.918 -2.063 1.00 54.78 83 GLN A O 1
ATOM 678 N N . ASP A 1 84 ? -6.063 -21.166 -3.446 1.00 54.19 84 ASP A N 1
ATOM 679 C CA . ASP A 1 84 ? -5.062 -20.305 -2.793 1.00 54.19 84 ASP A CA 1
ATOM 680 C C . ASP A 1 84 ? -5.411 -20.046 -1.313 1.00 54.19 84 ASP A C 1
ATOM 682 O O . ASP A 1 84 ? -4.564 -20.113 -0.419 1.00 54.19 84 ASP A O 1
ATOM 686 N N . ALA A 1 85 ? -6.688 -19.761 -1.028 1.00 58.00 85 ALA A N 1
ATOM 687 C CA . ALA A 1 85 ? -7.164 -19.539 0.337 1.00 58.00 85 ALA A CA 1
ATOM 688 C C . ALA A 1 85 ? -7.096 -20.819 1.194 1.00 58.00 85 ALA A C 1
ATOM 690 O O . ALA A 1 85 ? -6.783 -20.746 2.386 1.00 58.00 85 ALA A O 1
ATOM 691 N N . GLU A 1 86 ? -7.361 -21.985 0.596 1.00 63.03 86 GLU A N 1
ATOM 692 C CA . GLU A 1 86 ? -7.191 -23.297 1.228 1.00 63.03 86 GLU A CA 1
ATOM 693 C C . GLU A 1 86 ? -5.702 -23.643 1.432 1.00 63.03 86 GLU A C 1
ATOM 695 O O . GLU A 1 86 ? -5.354 -24.166 2.487 1.00 63.03 86 GLU A O 1
ATOM 700 N N . GLU A 1 87 ? -4.805 -23.293 0.507 1.00 67.75 87 GLU A N 1
ATOM 701 C CA . GLU A 1 87 ? -3.350 -23.475 0.630 1.00 67.75 87 GLU A CA 1
ATOM 702 C C . GLU A 1 87 ? -2.770 -22.615 1.762 1.00 67.75 87 GLU A C 1
ATOM 704 O O . GLU A 1 87 ? -2.114 -23.140 2.668 1.00 67.75 87 GLU A O 1
ATOM 709 N N . ILE A 1 88 ? -3.110 -21.322 1.809 1.00 62.53 88 ILE A N 1
ATOM 710 C CA . ILE A 1 88 ? -2.713 -20.435 2.914 1.00 62.53 88 ILE A CA 1
ATOM 711 C C . ILE A 1 88 ? -3.303 -20.924 4.247 1.00 62.53 88 ILE A C 1
ATOM 713 O O . ILE A 1 88 ? -2.609 -20.902 5.267 1.00 62.53 88 ILE A O 1
ATOM 717 N N . HIS A 1 89 ? -4.551 -21.409 4.271 1.00 64.50 89 HIS A N 1
ATOM 718 C CA . HIS A 1 89 ? -5.132 -22.005 5.479 1.00 64.50 89 HIS A CA 1
ATOM 719 C C . HIS A 1 89 ? -4.397 -23.282 5.908 1.00 64.50 89 HIS A C 1
ATOM 721 O O . HIS A 1 89 ? -4.122 -23.453 7.095 1.00 64.50 89 HIS A O 1
ATOM 727 N N . ASN A 1 90 ? -4.053 -24.162 4.967 1.00 71.69 90 ASN A N 1
ATOM 728 C CA . ASN A 1 90 ? -3.320 -25.392 5.249 1.00 71.69 90 ASN A CA 1
ATOM 729 C C . ASN A 1 90 ? -1.931 -25.085 5.812 1.00 71.69 90 ASN A C 1
ATOM 731 O O . ASN A 1 90 ? -1.556 -25.690 6.814 1.00 71.69 90 ASN A O 1
ATOM 735 N N . HIS A 1 91 ? -1.226 -24.086 5.276 1.00 62.97 91 HIS A N 1
ATOM 736 C CA . HIS A 1 91 ? 0.013 -23.598 5.876 1.00 62.97 91 HIS A CA 1
ATOM 737 C C . HIS A 1 91 ? -0.214 -23.028 7.283 1.00 62.97 91 HIS A C 1
ATOM 739 O O . HIS A 1 91 ? 0.470 -23.448 8.211 1.00 62.97 91 HIS A O 1
ATOM 745 N N . LEU A 1 92 ? -1.203 -22.149 7.499 1.00 59.84 92 LEU A N 1
ATOM 746 C CA . LEU A 1 92 ? -1.535 -21.622 8.837 1.00 59.84 92 LEU A CA 1
ATOM 747 C C . LEU A 1 92 ? -1.854 -22.729 9.855 1.00 59.84 92 LEU A C 1
ATOM 749 O O . LEU A 1 92 ? -1.429 -22.655 11.006 1.00 59.84 92 LEU A O 1
ATOM 753 N N . LYS A 1 93 ? -2.551 -23.780 9.427 1.00 66.31 93 LYS A N 1
ATOM 754 C CA . LYS A 1 93 ? -2.900 -24.929 10.264 1.00 66.31 93 LYS A CA 1
ATOM 755 C C . LYS A 1 93 ? -1.711 -25.856 10.503 1.00 66.31 93 LYS A C 1
ATOM 757 O O . LYS A 1 93 ? -1.550 -26.373 11.603 1.00 66.31 93 LYS A O 1
ATOM 762 N N . GLU A 1 94 ? -0.856 -26.067 9.509 1.00 62.72 94 GLU A N 1
ATOM 763 C CA . GLU A 1 94 ? 0.401 -26.796 9.679 1.00 62.72 94 GLU A CA 1
ATOM 764 C C . GLU A 1 94 ? 1.325 -26.063 10.666 1.00 62.72 94 GLU A C 1
ATOM 766 O O . GLU A 1 94 ? 1.955 -26.700 11.506 1.00 62.72 94 GLU A O 1
ATOM 771 N N . LEU A 1 95 ? 1.325 -24.728 10.645 1.00 55.50 95 LEU A N 1
ATOM 772 C CA . LEU A 1 95 ? 2.076 -23.873 11.568 1.00 55.50 95 LEU A CA 1
ATOM 773 C C . LEU A 1 95 ? 1.574 -23.948 13.013 1.00 55.50 95 LEU A C 1
ATOM 775 O O . LEU A 1 95 ? 2.400 -24.055 13.917 1.00 55.50 95 LEU A O 1
ATOM 779 N N . GLU A 1 96 ? 0.256 -23.962 13.237 1.00 57.81 96 GLU A N 1
ATOM 780 C CA . GLU A 1 96 ? -0.329 -24.205 14.570 1.00 57.81 96 GLU A CA 1
ATOM 781 C C . GLU A 1 96 ? 0.042 -25.593 15.134 1.00 57.81 96 GLU A C 1
ATOM 783 O O . GLU A 1 96 ? 0.067 -25.773 16.348 1.00 57.81 96 GLU A O 1
ATOM 788 N N . ASN A 1 97 ? 0.365 -26.573 14.277 1.00 63.41 97 ASN A N 1
ATOM 789 C CA . ASN A 1 97 ? 0.694 -27.943 14.690 1.00 63.41 97 ASN A CA 1
ATOM 790 C C . ASN A 1 97 ? 2.210 -28.254 14.751 1.00 63.41 97 ASN A C 1
ATOM 792 O O . ASN A 1 97 ? 2.604 -29.195 15.441 1.00 63.41 97 ASN A O 1
ATOM 796 N N . ASN A 1 98 ? 3.075 -27.497 14.060 1.00 58.38 98 ASN A N 1
ATOM 797 C CA . ASN A 1 98 ? 4.511 -27.800 13.895 1.00 58.38 98 ASN A C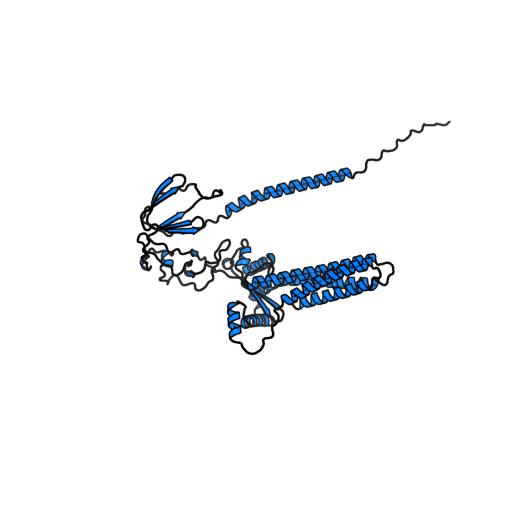A 1
ATOM 798 C C . ASN A 1 98 ? 5.466 -26.856 14.662 1.00 58.38 98 ASN A C 1
ATOM 800 O O . ASN A 1 98 ? 6.600 -26.632 14.217 1.00 58.38 98 ASN A O 1
ATOM 804 N N . GLU A 1 99 ? 5.058 -26.358 15.838 1.00 50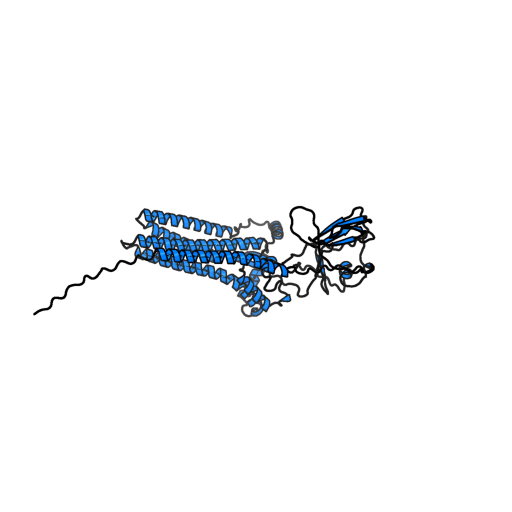.84 99 GLU A N 1
ATOM 805 C CA . GLU A 1 99 ? 5.779 -25.352 16.651 1.00 50.84 99 GLU A CA 1
ATOM 806 C C . GLU A 1 99 ? 7.295 -25.592 16.837 1.00 50.84 99 GLU A C 1
ATOM 808 O O . GLU A 1 99 ? 8.037 -24.636 17.036 1.00 50.84 99 GLU A O 1
ATOM 813 N N . ASN A 1 100 ? 7.783 -26.839 16.755 1.00 52.91 100 ASN A N 1
ATOM 814 C CA . ASN A 1 100 ? 9.169 -27.199 17.082 1.00 52.91 100 ASN A CA 1
ATOM 815 C C . ASN A 1 100 ? 10.125 -27.489 15.903 1.00 52.91 100 ASN A C 1
ATOM 817 O O . ASN A 1 100 ? 11.316 -27.680 16.149 1.00 52.91 100 ASN A O 1
ATOM 821 N N . LYS A 1 101 ? 9.671 -27.549 14.638 1.00 46.38 101 LYS A N 1
ATOM 822 C CA . LYS A 1 101 ? 10.544 -27.974 13.506 1.00 46.38 101 LYS A CA 1
ATOM 823 C C . LYS A 1 101 ? 10.769 -26.950 12.392 1.00 46.38 101 LYS A C 1
ATOM 825 O O . LYS A 1 101 ? 11.744 -27.085 11.659 1.00 46.38 101 LYS A O 1
ATOM 830 N N . ILE A 1 102 ? 9.932 -25.919 12.283 1.00 49.25 102 ILE A N 1
ATOM 831 C CA . ILE A 1 102 ? 10.007 -24.901 11.209 1.00 49.25 102 ILE A CA 1
ATOM 832 C C . ILE A 1 102 ? 10.393 -23.517 11.796 1.00 49.25 102 ILE A C 1
ATOM 834 O O . ILE A 1 102 ? 10.230 -22.467 11.183 1.00 49.25 102 ILE A O 1
ATOM 838 N N . ILE A 1 103 ? 10.976 -23.519 13.003 1.00 50.62 103 ILE A N 1
ATOM 839 C CA . ILE A 1 103 ? 11.177 -22.343 13.863 1.00 50.62 103 ILE A CA 1
ATOM 840 C C . ILE A 1 103 ? 11.917 -21.188 13.166 1.00 50.62 103 ILE A C 1
ATOM 842 O O . ILE A 1 103 ? 11.362 -20.106 13.063 1.00 50.62 103 ILE A O 1
ATOM 846 N N . ASN A 1 104 ? 13.158 -21.348 12.695 1.00 54.59 104 ASN A N 1
ATOM 847 C CA . ASN A 1 104 ? 14.022 -20.166 12.505 1.00 54.59 104 ASN A CA 1
ATOM 848 C C . ASN A 1 104 ? 13.638 -19.247 11.329 1.00 54.59 104 ASN A C 1
ATOM 850 O O . ASN A 1 104 ? 13.575 -18.035 11.511 1.00 54.59 104 ASN A O 1
ATOM 854 N N . LYS A 1 105 ? 13.362 -19.787 10.132 1.00 48.28 105 LYS A N 1
ATOM 855 C CA . LYS A 1 105 ? 12.921 -18.948 8.999 1.00 48.28 105 LYS A CA 1
ATOM 856 C C . LYS A 1 105 ? 11.488 -18.452 9.192 1.00 48.28 105 LYS A C 1
ATOM 858 O O . LYS A 1 105 ? 11.187 -17.316 8.837 1.00 48.28 105 LYS A O 1
ATOM 863 N N . PHE A 1 106 ? 10.619 -19.272 9.786 1.00 55.00 106 PHE A N 1
ATOM 864 C CA . PHE A 1 106 ? 9.214 -18.915 9.940 1.00 55.00 106 PHE A CA 1
ATOM 865 C C . PHE A 1 106 ? 8.953 -17.977 11.121 1.00 55.00 106 PHE A C 1
ATOM 867 O O . PHE A 1 106 ? 8.128 -17.082 10.997 1.00 55.00 106 PHE A O 1
ATOM 874 N N . ASN A 1 107 ? 9.705 -18.077 12.223 1.00 54.12 107 ASN A N 1
ATOM 875 C CA . ASN A 1 107 ? 9.650 -17.115 13.330 1.00 54.12 107 ASN A CA 1
ATOM 876 C C . ASN A 1 107 ? 9.895 -15.685 12.869 1.00 54.12 107 ASN A C 1
ATOM 878 O O . ASN A 1 107 ? 9.339 -14.768 13.466 1.00 54.12 107 ASN A O 1
ATOM 882 N N . ASN A 1 108 ? 10.699 -15.499 11.822 1.00 57.69 108 ASN A N 1
ATOM 883 C CA . ASN A 1 108 ? 10.891 -14.192 11.228 1.00 57.69 108 ASN A CA 1
ATOM 884 C C . ASN A 1 108 ? 9.600 -13.743 10.535 1.00 57.69 108 ASN A C 1
ATOM 886 O O . ASN A 1 108 ? 9.012 -12.772 10.981 1.00 57.69 108 ASN A O 1
ATOM 890 N N . HIS A 1 109 ? 9.050 -14.485 9.567 1.00 56.94 109 HIS A N 1
ATOM 891 C CA . HIS A 1 109 ? 7.752 -14.125 8.961 1.00 56.94 109 HIS A CA 1
ATOM 892 C C . HIS A 1 109 ? 6.614 -13.957 9.994 1.00 56.94 109 HIS A C 1
ATOM 894 O O . HIS A 1 109 ? 5.809 -13.035 9.885 1.00 56.94 109 HIS A O 1
ATOM 900 N N . LEU A 1 110 ? 6.604 -14.761 11.060 1.00 58.94 110 LEU A N 1
ATOM 901 C CA . LEU A 1 110 ? 5.674 -14.652 12.183 1.00 58.94 110 LEU A CA 1
ATOM 902 C C . LEU A 1 110 ? 5.923 -13.397 13.043 1.00 58.94 110 LEU A C 1
ATOM 904 O O . LEU A 1 110 ? 4.968 -12.795 13.533 1.00 58.94 110 LEU A O 1
ATOM 908 N N . SER A 1 111 ? 7.178 -12.988 13.260 1.00 56.81 111 SER A N 1
ATOM 909 C CA . SER A 1 111 ? 7.505 -11.746 13.973 1.00 56.81 111 SER A CA 1
ATOM 910 C C . SER A 1 111 ? 7.106 -10.524 13.149 1.00 56.81 111 SER A C 1
ATOM 912 O O . SER A 1 111 ? 6.528 -9.599 13.719 1.00 56.81 111 SER A O 1
ATOM 914 N N . LEU A 1 112 ? 7.277 -10.574 11.822 1.00 61.28 112 LEU A N 1
ATOM 915 C CA . LEU A 1 112 ? 6.776 -9.568 10.880 1.00 61.28 112 LEU A CA 1
ATOM 916 C C . LEU A 1 112 ? 5.248 -9.422 10.989 1.00 61.28 112 LEU A C 1
ATOM 918 O O . LEU A 1 112 ? 4.752 -8.319 11.218 1.00 61.28 112 LEU A O 1
ATOM 922 N N . SER A 1 113 ? 4.491 -10.525 10.935 1.00 61.72 113 SER A N 1
ATOM 923 C CA . SER A 1 113 ? 3.027 -10.494 11.110 1.00 61.72 113 SER A CA 1
ATOM 924 C C . SER A 1 113 ? 2.601 -9.991 12.497 1.00 61.72 113 SER A C 1
ATOM 926 O O . SER A 1 113 ? 1.630 -9.239 12.617 1.00 61.72 113 SER A O 1
ATOM 92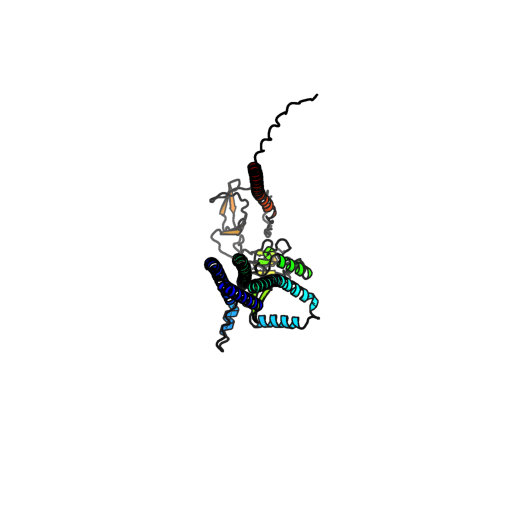8 N N . LYS A 1 114 ? 3.345 -10.348 13.556 1.00 67.31 114 LYS A N 1
ATOM 929 C CA . LYS A 1 114 ? 3.082 -9.870 14.925 1.00 67.31 114 LYS A CA 1
ATOM 930 C C . LYS A 1 114 ? 3.176 -8.348 15.047 1.00 67.31 114 LYS A C 1
ATOM 932 O O . LYS A 1 114 ? 2.465 -7.806 15.887 1.00 67.31 114 LYS A O 1
ATOM 937 N N . ILE A 1 115 ? 3.999 -7.660 14.248 1.00 68.88 115 ILE A N 1
ATOM 938 C CA . ILE A 1 115 ? 4.135 -6.192 14.292 1.00 68.88 115 ILE A CA 1
ATOM 939 C C . ILE A 1 115 ? 2.790 -5.522 13.980 1.00 68.88 115 ILE A C 1
ATOM 941 O O . ILE A 1 115 ? 2.262 -4.832 14.849 1.00 68.88 115 ILE A O 1
ATOM 945 N N . SER A 1 116 ? 2.189 -5.819 12.822 1.00 62.69 116 SER A N 1
ATOM 946 C CA . SER A 1 116 ? 0.880 -5.270 12.419 1.00 62.69 116 SER A CA 1
ATOM 947 C C . SER A 1 116 ? -0.239 -5.640 13.410 1.00 62.69 116 SER A C 1
ATOM 949 O O . SER A 1 116 ? -1.064 -4.806 13.800 1.00 62.69 116 SER A O 1
ATOM 951 N N . MET A 1 117 ? -0.215 -6.871 13.944 1.00 68.31 117 MET A N 1
ATOM 952 C CA . MET A 1 117 ? -1.161 -7.284 14.989 1.00 68.31 117 MET A CA 1
ATOM 953 C C . MET A 1 117 ? -1.035 -6.466 16.287 1.00 68.31 117 MET A C 1
ATOM 955 O O . MET A 1 117 ? -2.041 -6.289 16.975 1.00 68.31 117 MET A O 1
ATOM 959 N N . ARG A 1 118 ? 0.149 -5.934 16.647 1.00 73.56 118 ARG A N 1
ATOM 960 C CA . ARG A 1 118 ? 0.308 -5.112 17.867 1.00 73.56 118 ARG A CA 1
ATOM 961 C C . ARG A 1 118 ? -0.561 -3.863 17.811 1.00 73.56 118 ARG A C 1
ATOM 963 O O . ARG A 1 118 ? -1.164 -3.532 18.826 1.00 73.56 118 ARG A O 1
ATOM 970 N N . ASN A 1 119 ? -0.625 -3.159 16.681 1.00 70.56 119 ASN A N 1
ATOM 971 C CA . ASN A 1 119 ? -1.403 -1.922 16.601 1.00 70.56 119 ASN A CA 1
ATOM 972 C C . ASN A 1 119 ? -2.912 -2.193 16.632 1.00 70.56 119 ASN A C 1
ATOM 974 O O . ASN A 1 119 ? -3.619 -1.530 17.391 1.00 70.56 119 ASN A O 1
ATOM 978 N N . MET A 1 120 ? -3.390 -3.237 15.943 1.00 72.69 120 MET A N 1
ATOM 979 C CA . MET A 1 120 ? -4.784 -3.688 16.074 1.00 72.69 120 MET A CA 1
ATOM 980 C C . MET A 1 120 ? -5.126 -4.076 17.524 1.00 72.69 120 MET A C 1
ATOM 982 O O . MET A 1 120 ? -6.170 -3.679 18.046 1.00 72.69 120 MET A O 1
ATOM 986 N N . ASN A 1 121 ? -4.219 -4.784 18.208 1.00 75.44 121 ASN A N 1
ATOM 987 C CA . ASN A 1 121 ? -4.392 -5.159 19.612 1.00 75.44 121 ASN A CA 1
ATOM 988 C C . ASN A 1 121 ? -4.381 -3.942 20.553 1.00 75.44 121 ASN A C 1
ATOM 990 O O . ASN A 1 121 ? -5.215 -3.893 21.449 1.00 75.44 121 ASN A O 1
ATOM 994 N N . LYS A 1 122 ? -3.520 -2.933 20.342 1.00 83.44 122 LYS A N 1
ATOM 995 C CA . LYS A 1 122 ? -3.523 -1.687 21.139 1.00 83.44 122 LYS A CA 1
ATOM 996 C C . LYS A 1 122 ? -4.868 -0.964 21.054 1.00 83.44 122 LYS A C 1
ATOM 998 O O . LYS A 1 122 ? -5.409 -0.579 22.087 1.00 83.44 122 LYS A O 1
ATOM 1003 N N . THR A 1 123 ? -5.420 -0.799 19.848 1.00 81.56 123 THR A N 1
ATOM 1004 C CA . THR A 1 123 ? -6.753 -0.199 19.664 1.00 81.56 123 THR A CA 1
ATOM 1005 C C . THR A 1 123 ? -7.823 -1.007 20.398 1.00 81.56 123 THR A C 1
ATOM 1007 O O . THR A 1 123 ? -8.696 -0.423 21.036 1.00 81.56 123 THR A O 1
ATOM 1010 N N . MET A 1 124 ? -7.725 -2.339 20.368 1.00 83.31 124 MET A N 1
ATOM 1011 C CA . MET A 1 124 ? -8.644 -3.218 21.090 1.00 83.31 124 MET A CA 1
ATOM 1012 C C . MET A 1 124 ? -8.533 -3.074 22.615 1.00 83.31 124 MET A C 1
ATOM 1014 O O . MET A 1 124 ? -9.553 -2.962 23.288 1.00 83.31 124 MET A O 1
ATOM 1018 N N . THR A 1 125 ? -7.315 -3.016 23.164 1.00 84.69 125 THR A N 1
ATOM 1019 C CA . THR A 1 125 ? -7.080 -2.793 24.600 1.00 84.69 125 THR A CA 1
ATOM 1020 C C . THR A 1 125 ? -7.694 -1.475 25.069 1.00 84.69 125 THR A C 1
ATOM 1022 O O . THR A 1 125 ? -8.434 -1.477 26.045 1.00 84.69 125 THR A O 1
ATOM 1025 N N . VAL A 1 126 ? -7.491 -0.375 24.332 1.00 84.75 126 VAL A N 1
ATOM 1026 C CA . VAL A 1 126 ? -8.078 0.936 24.676 1.00 84.75 126 VAL A CA 1
ATOM 1027 C C . VAL A 1 126 ? -9.611 0.890 24.712 1.00 84.75 126 VAL A C 1
ATOM 1029 O O . VAL A 1 126 ? -10.220 1.480 25.603 1.00 84.75 126 VAL A O 1
ATOM 1032 N N . LEU A 1 127 ? -10.253 0.179 23.778 1.00 81.25 127 LEU A N 1
ATOM 1033 C CA . LEU A 1 127 ? -11.712 0.029 23.778 1.00 81.25 127 LEU A CA 1
ATOM 1034 C C . LEU A 1 127 ? -12.213 -0.786 24.986 1.00 81.25 127 LEU A C 1
ATOM 1036 O O . LEU A 1 127 ? -13.174 -0.369 25.637 1.00 81.25 127 LEU A O 1
ATOM 1040 N N . ILE A 1 128 ? -11.528 -1.885 25.324 1.00 86.38 128 ILE A N 1
ATOM 1041 C CA . ILE A 1 128 ? -11.826 -2.729 26.495 1.00 86.38 128 ILE A CA 1
ATOM 1042 C C . ILE A 1 128 ? -11.656 -1.940 27.803 1.00 86.38 128 ILE A C 1
ATOM 1044 O O . ILE A 1 128 ? -12.519 -1.993 28.682 1.00 86.38 128 ILE A O 1
ATOM 1048 N N . ASP A 1 129 ? -10.573 -1.175 27.939 1.00 88.00 129 ASP A N 1
ATOM 1049 C CA . ASP A 1 129 ? -10.310 -0.361 29.129 1.00 88.00 129 ASP A CA 1
ATOM 1050 C C . ASP A 1 129 ? -11.383 0.726 29.305 1.00 88.00 129 ASP A C 1
ATOM 1052 O O . ASP A 1 129 ? -11.931 0.893 30.400 1.00 88.00 129 ASP A O 1
ATOM 1056 N N . ASN A 1 130 ? -11.777 1.393 28.214 1.00 83.50 130 ASN A N 1
ATOM 1057 C CA . ASN A 1 130 ? -12.864 2.372 28.230 1.00 83.50 130 ASN A CA 1
ATOM 1058 C C . ASN A 1 130 ? -14.224 1.732 28.574 1.00 83.50 130 ASN A C 1
ATOM 1060 O O . ASN A 1 130 ? -15.002 2.327 29.316 1.00 83.50 130 ASN A O 1
ATOM 1064 N N . GLN A 1 131 ? -14.531 0.525 28.082 1.00 83.75 131 GLN A N 1
ATOM 1065 C CA . GLN A 1 131 ? -15.751 -0.211 28.460 1.00 83.75 131 GLN A CA 1
ATOM 1066 C C . GLN A 1 131 ? -15.785 -0.528 29.956 1.00 83.75 131 GLN A C 1
ATOM 1068 O O . GLN A 1 131 ? -16.806 -0.316 30.613 1.00 83.75 131 GLN A O 1
ATOM 1073 N N . ASN A 1 132 ? -14.661 -0.970 30.525 1.00 88.06 132 ASN A N 1
ATOM 1074 C CA . ASN A 1 132 ? -14.552 -1.218 31.961 1.00 88.06 132 ASN A CA 1
ATOM 1075 C C . ASN A 1 132 ? -14.750 0.070 32.784 1.00 88.06 132 ASN A C 1
ATOM 1077 O O . ASN A 1 132 ? -15.470 0.044 33.787 1.00 88.06 132 ASN A O 1
ATOM 1081 N N . ALA A 1 133 ? -14.186 1.199 32.339 1.00 87.12 133 ALA A N 1
ATOM 1082 C CA . ALA A 1 133 ? -14.376 2.506 32.974 1.00 87.12 133 ALA A CA 1
ATOM 1083 C C . ALA A 1 133 ? -15.839 2.989 32.912 1.00 87.12 133 ALA A C 1
ATOM 1085 O O . ALA A 1 133 ? -16.401 3.388 33.937 1.00 87.12 133 ALA A O 1
ATOM 1086 N N . ILE A 1 134 ? -16.483 2.879 31.742 1.00 84.25 134 ILE A N 1
ATOM 1087 C CA . ILE A 1 134 ? -17.908 3.192 31.547 1.00 84.25 134 ILE A CA 1
ATOM 1088 C C . ILE A 1 134 ? -18.772 2.325 32.466 1.00 84.25 134 ILE A C 1
ATOM 1090 O O . ILE A 1 134 ? -19.603 2.854 33.202 1.00 84.25 134 ILE A O 1
ATOM 1094 N N . LYS A 1 135 ? -18.551 1.004 32.473 1.00 90.31 135 LYS A N 1
ATOM 1095 C CA . LYS A 1 135 ? -19.288 0.054 33.316 1.00 90.31 135 LYS A CA 1
ATOM 1096 C C . LYS A 1 135 ? -19.206 0.428 34.795 1.00 90.31 135 LYS A C 1
ATOM 1098 O O . LYS A 1 135 ? -20.236 0.480 35.460 1.00 90.31 135 LYS A O 1
ATOM 1103 N N . TYR A 1 136 ? -18.003 0.703 35.300 1.00 91.44 136 TYR A N 1
ATOM 1104 C CA . TYR A 1 136 ? -17.802 1.108 36.692 1.00 91.44 136 TYR A CA 1
ATOM 1105 C C . TYR A 1 136 ? -18.594 2.381 37.029 1.00 91.44 136 TYR A C 1
ATOM 1107 O O . TYR A 1 136 ? -19.333 2.405 38.013 1.00 91.44 136 TYR A O 1
ATOM 1115 N N . LYS A 1 137 ? -18.512 3.407 36.170 1.00 85.81 137 LYS A N 1
ATOM 1116 C CA . LYS A 1 137 ? -19.211 4.684 36.377 1.00 85.81 137 LYS A CA 1
ATOM 1117 C C . LYS A 1 137 ? -20.738 4.574 36.279 1.00 85.81 137 LYS A C 1
ATOM 1119 O O . LYS A 1 137 ? -21.437 5.231 37.044 1.00 85.81 137 LYS A O 1
ATOM 1124 N N . VAL A 1 138 ? -21.262 3.717 35.402 1.00 86.81 138 VAL A N 1
ATOM 1125 C CA . VAL A 1 138 ? -22.704 3.418 35.314 1.00 86.81 138 VAL A CA 1
ATOM 1126 C C . VAL A 1 138 ? -23.228 2.802 36.618 1.00 86.81 138 VAL A C 1
ATOM 1128 O O . VAL A 1 138 ? -24.270 3.233 37.114 1.00 86.81 138 VAL A O 1
ATOM 1131 N N . GLU A 1 139 ? -22.511 1.837 37.206 1.00 88.25 139 GLU A N 1
ATOM 1132 C CA . GLU A 1 139 ? -22.921 1.236 38.486 1.00 88.25 139 GLU A CA 1
ATOM 1133 C C . GLU A 1 139 ? -22.772 2.215 39.666 1.00 88.25 139 GLU A C 1
ATOM 1135 O O . GLU A 1 139 ? -23.597 2.212 40.579 1.00 88.25 139 GLU A O 1
ATOM 1140 N N . GLU A 1 140 ? -21.761 3.088 39.658 1.00 86.00 140 GLU A N 1
ATOM 1141 C CA . GLU A 1 140 ? -21.576 4.127 40.684 1.00 86.00 140 GLU A CA 1
ATOM 1142 C C . GLU A 1 140 ? -22.780 5.086 40.746 1.00 86.00 140 GLU A C 1
ATOM 1144 O O . GLU A 1 140 ? -23.347 5.282 41.825 1.00 86.00 140 GLU A O 1
ATOM 1149 N N . ILE A 1 141 ? -23.244 5.585 39.590 1.00 82.25 141 ILE A N 1
ATOM 1150 C CA . ILE A 1 141 ? -24.459 6.415 39.478 1.00 82.25 141 ILE A CA 1
ATOM 1151 C C . ILE A 1 141 ? -25.700 5.631 39.929 1.00 82.25 141 ILE A C 1
ATOM 1153 O O . ILE A 1 141 ? -26.496 6.120 40.731 1.00 82.25 141 ILE A O 1
ATOM 1157 N N . ARG A 1 142 ? -25.862 4.386 39.460 1.00 82.94 142 ARG A N 1
ATOM 1158 C CA . ARG A 1 142 ? -27.017 3.537 39.804 1.00 82.94 142 ARG A CA 1
ATOM 1159 C C . ARG A 1 142 ? -27.171 3.336 41.316 1.00 82.94 142 ARG A C 1
ATOM 1161 O O . ARG A 1 142 ? -28.292 3.317 41.816 1.00 82.94 142 ARG A O 1
ATOM 1168 N N . ASN A 1 143 ? -26.061 3.220 42.043 1.00 83.31 143 ASN A N 1
ATOM 1169 C CA . ASN A 1 143 ? -26.063 3.053 43.499 1.00 83.31 143 ASN A CA 1
ATOM 1170 C C . ASN A 1 143 ? -26.333 4.358 44.275 1.00 83.31 143 ASN A C 1
ATOM 1172 O O . ASN A 1 143 ? -26.762 4.303 45.429 1.00 83.31 143 ASN A O 1
ATOM 1176 N N . THR A 1 144 ? -26.094 5.523 43.668 1.00 78.75 144 THR A N 1
ATOM 1177 C CA . THR A 1 144 ? -26.165 6.844 44.324 1.00 78.75 144 THR A CA 1
ATOM 1178 C C . THR A 1 144 ? -27.447 7.628 44.011 1.00 78.75 144 THR A C 1
ATOM 1180 O O . THR A 1 144 ? -27.859 8.455 44.827 1.00 78.75 144 THR A O 1
ATOM 1183 N N . LEU A 1 145 ? -28.160 7.280 42.932 1.00 69.81 145 LEU A N 1
ATOM 1184 C CA . LEU A 1 145 ? -29.442 7.876 42.510 1.00 69.81 145 LEU A CA 1
ATOM 1185 C C . LEU A 1 145 ? -30.588 7.837 43.547 1.00 69.81 145 LEU A C 1
ATOM 1187 O O . LEU A 1 145 ? -31.595 8.516 43.366 1.00 69.81 145 LEU A O 1
ATOM 1191 N N . ASN A 1 146 ? -30.448 7.094 44.648 1.00 66.31 146 ASN A N 1
ATOM 1192 C CA . ASN A 1 146 ? -31.423 7.075 45.748 1.00 66.31 146 ASN A CA 1
ATOM 1193 C C . ASN A 1 146 ? -31.327 8.302 46.694 1.00 66.31 146 ASN A C 1
ATOM 1195 O O . ASN A 1 146 ? -32.088 8.387 47.660 1.00 66.31 146 ASN A O 1
ATOM 1199 N N . GLY A 1 147 ? -30.391 9.236 46.466 1.00 60.72 147 GLY A N 1
ATOM 1200 C CA . GLY A 1 147 ? -30.175 10.432 47.296 1.00 60.72 147 GLY A CA 1
ATOM 1201 C C . GLY A 1 147 ? -30.867 11.706 46.782 1.00 60.72 147 GLY A C 1
ATOM 1202 O O . GLY A 1 147 ? -30.761 12.066 45.615 1.00 60.72 147 GLY A O 1
ATOM 1203 N N . THR A 1 148 ? -31.510 12.465 47.675 1.00 51.53 148 THR A N 1
ATOM 1204 C CA . THR A 1 148 ? -32.363 13.634 47.353 1.00 51.53 148 THR A CA 1
ATOM 1205 C C . THR A 1 148 ? -31.638 14.941 46.982 1.00 51.53 148 THR A C 1
ATOM 1207 O O . THR A 1 148 ? -32.284 15.981 46.870 1.00 51.53 148 THR A O 1
ATOM 1210 N N . LEU A 1 149 ? -30.311 14.943 46.808 1.00 53.28 149 LEU A N 1
ATOM 1211 C CA . LEU A 1 149 ? -29.510 16.179 46.730 1.00 53.28 149 LEU A CA 1
ATOM 1212 C C . LEU A 1 149 ? -28.381 16.083 45.679 1.00 53.28 149 LEU A C 1
ATOM 1214 O O . LEU A 1 149 ? -27.224 16.368 45.973 1.00 53.28 149 LEU A O 1
ATOM 1218 N N . PHE A 1 150 ? -28.711 15.620 44.461 1.00 59.94 150 PHE A N 1
ATOM 1219 C CA . PHE A 1 150 ? -27.705 15.043 43.544 1.00 59.94 150 PHE A CA 1
ATOM 1220 C C . PHE A 1 150 ? -27.822 15.353 42.029 1.00 59.94 150 PHE A C 1
ATOM 1222 O O . PHE A 1 150 ? -26.941 14.962 41.261 1.00 59.94 150 PHE A O 1
ATOM 1229 N N . HIS A 1 151 ? -28.852 16.069 41.554 1.00 68.75 151 HIS A N 1
ATOM 1230 C CA . HIS A 1 151 ? -29.153 16.138 40.107 1.00 68.75 151 HIS A CA 1
ATOM 1231 C C . HIS A 1 151 ? -28.059 16.768 39.220 1.00 68.75 151 HIS A C 1
ATOM 1233 O O . HIS A 1 151 ? -27.785 16.250 38.136 1.00 68.75 151 HIS A O 1
ATOM 1239 N N . PHE A 1 152 ? -27.401 17.851 39.655 1.00 75.75 152 PHE A N 1
ATOM 1240 C CA . PHE A 1 152 ? -26.354 18.501 38.848 1.00 75.75 152 PHE A CA 1
ATOM 1241 C C . PHE A 1 152 ? -25.097 17.630 38.706 1.00 75.75 152 PHE A C 1
ATOM 1243 O O . PHE A 1 152 ? -24.553 17.512 37.610 1.00 75.75 152 PHE A O 1
ATOM 1250 N N . TYR A 1 153 ? -24.663 16.981 39.793 1.00 81.62 153 TYR A N 1
ATOM 1251 C CA . TYR A 1 153 ? -23.476 16.125 39.780 1.00 81.62 153 TYR A CA 1
ATOM 1252 C C . TYR A 1 153 ? -23.668 14.933 38.838 1.00 81.62 153 TYR A C 1
ATOM 1254 O O . TYR A 1 153 ? -22.879 14.766 37.911 1.00 81.62 153 TYR A O 1
ATOM 1262 N N . HIS A 1 154 ? -24.776 14.194 38.967 1.00 80.31 154 HIS A N 1
ATOM 1263 C CA . HIS A 1 154 ? -25.065 13.104 38.033 1.00 80.31 154 HIS A CA 1
ATOM 1264 C C . HIS A 1 154 ? -25.251 13.583 36.591 1.00 80.31 154 HIS A C 1
ATOM 1266 O O . HIS A 1 154 ? -24.861 12.874 35.672 1.00 80.31 154 HIS A O 1
ATOM 1272 N N . THR A 1 155 ? -25.785 14.786 36.354 1.00 83.50 155 THR A N 1
ATOM 1273 C CA . THR A 1 155 ? -25.853 15.338 34.988 1.00 83.50 155 THR A CA 1
ATOM 1274 C C . THR A 1 155 ? -24.448 15.511 34.394 1.00 83.50 155 THR A C 1
ATOM 1276 O O . THR A 1 155 ? -24.235 15.197 33.222 1.00 83.50 155 THR A O 1
ATOM 1279 N N . LEU A 1 156 ? -23.457 15.944 35.183 1.00 84.31 156 LEU A N 1
ATOM 1280 C CA . LEU A 1 156 ? -22.056 15.985 34.742 1.00 84.31 156 LEU A CA 1
ATOM 1281 C C . LEU A 1 156 ? -21.469 14.580 34.525 1.00 84.31 156 LEU A C 1
ATOM 1283 O O . LEU A 1 156 ? -20.764 14.365 33.539 1.00 84.31 156 LEU A O 1
ATOM 1287 N N . GLU A 1 157 ? -21.773 13.612 35.393 1.00 86.44 157 GLU A N 1
ATOM 1288 C CA . GLU A 1 157 ? -21.294 12.231 35.240 1.00 86.44 157 GLU A CA 1
ATOM 1289 C C . GLU A 1 157 ? -21.893 11.524 34.016 1.00 86.44 157 GLU A C 1
ATOM 1291 O O . GLU A 1 157 ? -21.158 10.905 33.250 1.00 86.44 157 GLU A O 1
ATOM 1296 N N . ILE A 1 158 ? -23.198 11.666 33.772 1.00 86.25 158 ILE A N 1
ATOM 1297 C CA . ILE A 1 158 ? -23.887 11.129 32.589 1.00 86.25 158 ILE A CA 1
ATOM 1298 C C . ILE A 1 158 ? -23.310 11.755 31.315 1.00 86.25 158 ILE A C 1
ATOM 1300 O O . ILE A 1 158 ? -23.068 11.040 30.342 1.00 86.25 158 ILE A O 1
ATOM 1304 N N . ASN A 1 159 ? -23.013 13.060 31.314 1.00 88.31 159 ASN A N 1
ATOM 1305 C CA . ASN A 1 159 ? -22.317 13.704 30.196 1.00 88.31 159 ASN A CA 1
ATOM 1306 C C . ASN A 1 159 ? -20.878 13.176 30.020 1.00 88.31 159 ASN A C 1
ATOM 1308 O O . ASN A 1 159 ? -20.441 12.972 28.888 1.00 88.31 159 ASN A O 1
ATOM 1312 N N . SER A 1 160 ? -20.158 12.882 31.109 1.00 90.06 160 SER A N 1
ATOM 1313 C CA . SER A 1 160 ? -18.828 12.251 31.061 1.00 90.06 160 SER A CA 1
ATOM 1314 C C . SER A 1 160 ? -18.875 10.830 30.482 1.00 90.06 160 SER A C 1
ATOM 1316 O O . SER A 1 160 ? -18.093 10.502 29.588 1.00 90.06 160 SER A O 1
ATOM 1318 N N . ILE A 1 161 ? -19.829 9.998 30.918 1.00 88.62 161 ILE A N 1
ATOM 1319 C CA . ILE A 1 161 ? -20.062 8.658 30.355 1.00 88.62 161 ILE A CA 1
ATOM 1320 C C . ILE A 1 161 ? -20.452 8.764 28.878 1.00 88.62 161 ILE A C 1
ATOM 1322 O O . ILE A 1 161 ? -19.908 8.042 28.047 1.00 88.62 161 ILE A O 1
ATOM 1326 N N . SER A 1 162 ? -21.335 9.702 28.528 1.00 90.00 162 SER A N 1
ATOM 1327 C CA . SER A 1 162 ? -21.727 9.960 27.137 1.00 90.00 162 SER A CA 1
ATOM 1328 C C . SER A 1 162 ? -20.522 10.311 26.262 1.00 90.00 162 SER A C 1
ATOM 1330 O O . SER A 1 162 ? -20.393 9.787 25.158 1.00 90.00 162 SER A O 1
ATOM 1332 N N . GLY A 1 163 ? -19.610 11.150 26.767 1.00 91.69 163 GLY A N 1
ATOM 1333 C CA . GLY A 1 163 ? -18.357 11.489 26.093 1.00 91.69 163 GLY A CA 1
ATOM 1334 C C . GLY A 1 163 ? -17.430 10.284 25.900 1.00 91.69 163 GLY A C 1
ATOM 1335 O O . GLY A 1 163 ? -16.828 10.146 24.839 1.00 91.69 163 GLY A O 1
ATOM 1336 N N . GLN A 1 164 ? -17.360 9.375 26.877 1.00 90.44 164 GLN A N 1
ATOM 1337 C CA . GLN A 1 164 ? -16.587 8.130 26.764 1.00 90.44 164 GLN A CA 1
ATOM 1338 C C . GLN A 1 164 ? -17.207 7.145 25.759 1.00 90.44 164 GLN A C 1
ATOM 1340 O O . GLN A 1 164 ? -16.480 6.579 24.941 1.00 90.44 164 GLN A O 1
ATOM 1345 N N . ILE A 1 165 ? -18.537 6.978 25.760 1.00 90.00 165 ILE A N 1
ATOM 1346 C CA . ILE A 1 165 ? -19.244 6.167 24.753 1.00 90.00 165 ILE A CA 1
ATOM 1347 C C . ILE A 1 165 ? -18.998 6.753 23.359 1.00 90.00 165 ILE A C 1
ATOM 1349 O O . ILE A 1 165 ? -18.597 6.011 22.465 1.00 90.00 165 ILE A O 1
ATOM 1353 N N . LYS A 1 166 ? -19.152 8.072 23.182 1.00 94.19 166 LYS A N 1
ATOM 1354 C CA . LYS A 1 166 ? -18.845 8.752 21.916 1.00 94.19 166 LYS A CA 1
ATOM 1355 C C . LYS A 1 166 ? -17.407 8.496 21.462 1.00 94.19 166 LYS A C 1
ATOM 1357 O O . LYS A 1 166 ? -17.199 8.051 20.340 1.00 94.19 166 LYS A O 1
ATOM 1362 N N . ASN A 1 167 ? -16.425 8.689 22.342 1.00 92.50 167 ASN A N 1
ATOM 1363 C CA . ASN A 1 167 ? -15.021 8.432 22.025 1.00 92.50 167 ASN A CA 1
ATOM 1364 C C . ASN A 1 167 ? -14.782 6.977 21.567 1.00 92.50 167 ASN A C 1
ATOM 1366 O O . ASN A 1 167 ? -14.039 6.748 20.616 1.00 92.50 167 ASN A O 1
ATOM 1370 N N . ASN A 1 168 ? -15.455 5.991 22.172 1.00 91.06 168 ASN A N 1
ATOM 1371 C CA . ASN A 1 168 ? -15.398 4.602 21.703 1.00 91.06 168 ASN A CA 1
ATOM 1372 C C . ASN A 1 168 ? -16.021 4.418 20.309 1.00 91.06 168 ASN A C 1
ATOM 1374 O O . ASN A 1 168 ? -15.472 3.674 19.496 1.00 91.06 168 ASN A O 1
ATOM 1378 N N . LEU A 1 169 ? -17.134 5.096 20.011 1.00 92.81 169 LEU A N 1
ATOM 1379 C CA . LEU A 1 169 ? -17.759 5.078 18.682 1.00 92.81 169 LEU A CA 1
ATOM 1380 C C . LEU A 1 169 ? -16.865 5.737 17.625 1.00 92.81 169 LEU A C 1
ATOM 1382 O O . LEU A 1 169 ? -16.718 5.177 16.540 1.00 92.81 169 LEU A O 1
ATOM 1386 N N . ASP A 1 170 ? -16.216 6.854 17.952 1.00 94.12 170 ASP A N 1
ATOM 1387 C CA . ASP A 1 170 ? -15.258 7.539 17.080 1.00 94.12 170 ASP A CA 1
ATOM 1388 C C . ASP A 1 170 ? -14.015 6.661 16.816 1.00 94.12 170 ASP A C 1
ATOM 1390 O O . ASP A 1 170 ? -13.593 6.510 15.666 1.00 94.12 170 ASP A O 1
ATOM 1394 N N . ILE A 1 171 ? -13.459 6.000 17.843 1.00 91.06 171 ILE A N 1
ATOM 1395 C CA . ILE A 1 171 ? -12.352 5.034 17.689 1.00 91.06 171 ILE A CA 1
ATOM 1396 C C . ILE A 1 171 ? -12.769 3.860 16.789 1.00 91.06 171 ILE A C 1
ATOM 1398 O O . ILE A 1 171 ? -12.040 3.517 15.854 1.00 91.06 171 ILE A O 1
ATOM 1402 N N . LEU A 1 172 ? -13.945 3.268 17.027 1.00 90.94 172 LEU A N 1
ATOM 1403 C CA . LEU A 1 172 ? -14.484 2.186 16.197 1.00 90.94 172 LEU A CA 1
ATOM 1404 C C . LEU A 1 172 ? -14.708 2.645 14.750 1.00 90.94 172 LEU A C 1
ATOM 1406 O O . LEU A 1 172 ? -14.314 1.940 13.823 1.00 90.94 172 LEU A O 1
ATOM 1410 N N . MET A 1 173 ? -15.288 3.826 14.534 1.00 94.25 173 MET A N 1
ATOM 1411 C CA . MET A 1 173 ? -15.540 4.380 13.200 1.00 94.25 173 MET A CA 1
ATOM 1412 C C . MET A 1 173 ? -14.240 4.625 12.426 1.00 94.25 173 MET A C 1
ATOM 1414 O O . MET A 1 173 ? -14.145 4.265 11.248 1.00 94.25 173 MET A O 1
ATOM 1418 N N . ASN A 1 174 ? -13.218 5.177 13.083 1.00 92.88 174 ASN A N 1
ATOM 1419 C CA . ASN A 1 174 ? -11.898 5.379 12.488 1.00 92.88 174 ASN A CA 1
ATOM 1420 C C . ASN A 1 174 ? -11.228 4.040 12.143 1.00 92.88 174 ASN A C 1
ATOM 1422 O O . ASN A 1 174 ? -10.745 3.864 11.026 1.00 92.88 174 ASN A O 1
ATOM 1426 N N . PHE A 1 175 ? -11.279 3.055 13.045 1.00 90.00 175 PHE A N 1
ATOM 1427 C CA . PHE A 1 175 ? -10.752 1.712 12.789 1.00 90.00 175 PHE A CA 1
ATOM 1428 C C . PHE A 1 175 ? -11.453 1.021 11.603 1.00 90.00 175 PHE A C 1
ATOM 1430 O O . PHE A 1 175 ? -10.792 0.492 10.709 1.00 90.00 175 PHE A O 1
ATOM 1437 N N . LEU A 1 176 ? -12.786 1.092 11.534 1.00 90.31 176 LEU A N 1
ATOM 1438 C CA . LEU A 1 176 ? -13.579 0.561 10.417 1.00 90.31 176 LEU A CA 1
ATOM 1439 C C . LEU A 1 176 ? -13.285 1.289 9.095 1.00 90.31 176 LEU A C 1
ATOM 1441 O O . LEU A 1 176 ? -13.295 0.666 8.036 1.00 90.31 176 LEU A O 1
ATOM 1445 N N . THR A 1 177 ? -13.003 2.592 9.142 1.00 91.94 177 THR A N 1
ATOM 1446 C CA . THR A 1 177 ? -12.610 3.392 7.968 1.00 91.94 177 THR A CA 1
ATOM 1447 C C . THR A 1 177 ? -11.206 3.041 7.481 1.00 91.94 177 THR A C 1
ATOM 1449 O O . THR A 1 177 ? -10.990 2.935 6.274 1.00 91.94 177 THR A O 1
ATOM 1452 N N . ASN A 1 178 ? -10.272 2.767 8.392 1.00 90.94 178 ASN A N 1
ATOM 1453 C CA . ASN A 1 178 ? -8.937 2.283 8.039 1.00 90.94 178 ASN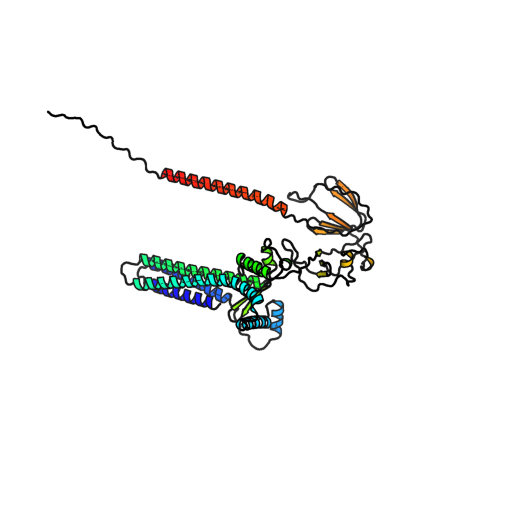 A CA 1
ATOM 1454 C C . ASN A 1 178 ? -8.990 0.870 7.436 1.00 90.94 178 ASN A C 1
ATOM 1456 O O . ASN A 1 178 ? -8.286 0.602 6.462 1.00 90.94 178 ASN A O 1
ATOM 1460 N N . LEU A 1 179 ? -9.856 -0.015 7.946 1.00 89.94 179 LEU A N 1
ATOM 1461 C CA . LEU A 1 179 ? -10.098 -1.330 7.340 1.00 89.94 179 LEU A CA 1
ATOM 1462 C C . LEU A 1 179 ? -10.705 -1.213 5.935 1.00 89.94 179 LEU A C 1
ATOM 1464 O O . LEU A 1 179 ? -10.185 -1.828 5.010 1.00 89.94 179 LEU A O 1
ATOM 1468 N N . GLU A 1 180 ? -11.750 -0.401 5.751 1.00 90.00 180 GLU A N 1
ATOM 1469 C CA . GLU A 1 180 ? -12.378 -0.156 4.440 1.00 90.00 180 GLU A CA 1
ATOM 1470 C C . GLU A 1 180 ? -11.367 0.372 3.414 1.00 90.00 180 GLU A C 1
ATOM 1472 O O . GLU A 1 180 ? -11.272 -0.146 2.300 1.00 90.00 180 GLU A O 1
ATOM 1477 N N . THR A 1 181 ? -10.561 1.354 3.824 1.00 91.38 181 THR A N 1
ATOM 1478 C CA . THR A 1 181 ? -9.471 1.919 3.021 1.00 91.38 181 THR A CA 1
ATOM 1479 C C . THR A 1 181 ? -8.455 0.838 2.639 1.00 91.38 181 THR A C 1
ATOM 1481 O O . THR A 1 181 ? -8.138 0.684 1.463 1.00 91.38 181 THR A O 1
ATOM 1484 N N . SER A 1 182 ? -8.000 0.029 3.601 1.00 90.88 182 SER A N 1
ATOM 1485 C CA . SER A 1 182 ? -7.013 -1.038 3.363 1.00 90.88 182 SER A CA 1
ATOM 1486 C C . SER A 1 182 ? -7.530 -2.121 2.413 1.00 90.88 182 SER A C 1
ATOM 1488 O O . SER A 1 182 ? -6.804 -2.548 1.520 1.00 90.88 182 SER A O 1
ATOM 1490 N N . ILE A 1 183 ? -8.793 -2.540 2.561 1.00 88.31 183 ILE A N 1
ATOM 1491 C CA . ILE A 1 183 ? -9.445 -3.485 1.638 1.00 88.31 183 ILE A CA 1
ATOM 1492 C C . ILE A 1 183 ? -9.512 -2.880 0.231 1.00 88.31 183 ILE A C 1
ATOM 1494 O O . ILE A 1 183 ? -9.186 -3.555 -0.740 1.00 88.31 183 ILE A O 1
ATOM 1498 N N . SER A 1 184 ? -9.891 -1.604 0.126 1.00 89.25 184 SER A N 1
ATOM 1499 C CA . SER A 1 184 ? -10.042 -0.905 -1.154 1.00 89.25 184 SER A CA 1
ATOM 1500 C C . SER A 1 184 ? -8.718 -0.775 -1.911 1.00 89.25 184 SER A C 1
ATOM 1502 O O . SER A 1 184 ? -8.674 -1.098 -3.094 1.00 89.25 184 SER A O 1
ATOM 1504 N N . PHE A 1 185 ? -7.633 -0.371 -1.242 1.00 89.06 185 PHE A N 1
ATOM 1505 C CA . PHE A 1 185 ? -6.303 -0.288 -1.863 1.00 89.06 185 PHE A CA 1
ATOM 1506 C C . PHE A 1 185 ? -5.729 -1.663 -2.226 1.00 89.06 185 PHE A C 1
ATOM 1508 O O . PHE A 1 185 ? -5.157 -1.819 -3.301 1.00 89.06 185 PHE A O 1
ATOM 1515 N N . SER A 1 186 ? -5.961 -2.680 -1.397 1.00 88.75 186 SER A N 1
ATOM 1516 C CA . SER A 1 186 ? -5.525 -4.051 -1.679 1.00 88.75 186 SER A CA 1
ATOM 1517 C C . SER A 1 186 ? -6.302 -4.709 -2.829 1.00 88.75 186 SER A C 1
ATOM 1519 O O . SER A 1 186 ? -5.730 -5.438 -3.631 1.00 88.75 186 SER A O 1
ATOM 1521 N N . ASN A 1 187 ? -7.576 -4.357 -3.042 1.00 85.25 187 ASN A N 1
ATOM 1522 C CA . ASN A 1 187 ? -8.293 -4.735 -4.270 1.00 85.25 187 ASN A CA 1
ATOM 1523 C C . ASN A 1 187 ? -7.696 -4.087 -5.541 1.00 85.25 187 ASN A C 1
ATOM 1525 O O . ASN A 1 187 ? -7.942 -4.570 -6.643 1.00 85.25 187 ASN A O 1
ATOM 1529 N N . LEU A 1 188 ? -6.918 -3.007 -5.398 1.00 87.94 188 LEU A N 1
ATOM 1530 C CA . LEU A 1 188 ? -6.123 -2.385 -6.467 1.00 87.94 188 LEU A CA 1
ATOM 1531 C C . LEU A 1 188 ? -4.668 -2.892 -6.491 1.00 87.94 188 LEU A C 1
ATOM 1533 O O . LEU A 1 188 ? -3.854 -2.352 -7.233 1.00 87.94 188 LEU A O 1
ATOM 1537 N N . LYS A 1 189 ? -4.333 -3.895 -5.669 1.00 89.06 189 LYS A N 1
ATOM 1538 C CA . LYS A 1 189 ? -2.981 -4.410 -5.403 1.00 89.06 189 LYS A CA 1
ATOM 1539 C C . LYS A 1 189 ? -1.982 -3.419 -4.796 1.00 89.06 189 LYS A C 1
ATOM 1541 O O . LYS A 1 189 ? -0.810 -3.746 -4.668 1.00 89.06 189 LYS A O 1
ATOM 1546 N N . ILE A 1 190 ? -2.418 -2.243 -4.350 1.00 88.19 190 ILE A N 1
ATOM 1547 C CA . ILE A 1 190 ? -1.538 -1.172 -3.855 1.00 88.19 190 ILE A CA 1
ATOM 1548 C C . ILE A 1 190 ? -1.392 -1.258 -2.330 1.00 88.19 190 ILE A C 1
ATOM 1550 O O . ILE A 1 190 ? -2.385 -1.396 -1.615 1.00 88.19 190 ILE A O 1
ATOM 1554 N N . MET A 1 191 ? -0.171 -1.121 -1.802 1.00 89.50 191 MET A N 1
ATOM 1555 C CA . MET A 1 191 ? 0.039 -0.987 -0.357 1.00 89.50 191 MET A CA 1
ATOM 1556 C C . MET A 1 191 ? -0.327 0.423 0.127 1.00 89.50 191 MET A C 1
ATOM 1558 O O . MET A 1 191 ? 0.151 1.422 -0.405 1.00 89.50 191 MET A O 1
ATOM 1562 N N . HIS A 1 192 ? -1.122 0.515 1.196 1.00 90.56 192 HIS A N 1
ATOM 1563 C CA . HIS A 1 192 ? -1.508 1.786 1.816 1.00 90.56 192 HIS A CA 1
ATOM 1564 C C . HIS A 1 192 ? -1.156 1.833 3.312 1.00 90.56 192 HIS A C 1
ATOM 1566 O O . HIS A 1 192 ? -1.164 0.815 4.006 1.00 90.56 192 HIS A O 1
ATOM 1572 N N . SER A 1 193 ? -0.891 3.034 3.833 1.00 88.94 193 SER A N 1
ATOM 1573 C CA . SER A 1 193 ? -0.454 3.265 5.220 1.00 88.94 193 SER A CA 1
ATOM 1574 C C . SER A 1 193 ? -1.502 2.929 6.292 1.00 88.94 193 SER A C 1
ATOM 1576 O O . SER A 1 193 ? -1.167 2.826 7.470 1.00 88.94 193 SER A O 1
ATOM 1578 N N . SER A 1 194 ? -2.764 2.723 5.899 1.00 88.56 194 SER A N 1
ATOM 1579 C CA . SER A 1 194 ? -3.831 2.222 6.780 1.00 88.56 194 SER A CA 1
ATOM 1580 C C . SER A 1 194 ? -3.725 0.724 7.087 1.00 88.56 194 SER A C 1
ATOM 1582 O O . SER A 1 194 ? -4.352 0.272 8.043 1.00 88.56 194 SER A O 1
ATOM 1584 N N . LEU A 1 195 ? -2.974 -0.032 6.274 1.00 86.81 195 LEU A N 1
ATOM 1585 C CA . LEU A 1 195 ? -2.727 -1.464 6.464 1.00 86.81 195 LEU A CA 1
ATOM 1586 C C . LEU A 1 195 ? -1.445 -1.710 7.270 1.00 86.81 195 LEU A C 1
ATOM 1588 O O . LEU A 1 195 ? -1.403 -2.607 8.110 1.00 86.81 195 LEU A O 1
ATOM 1592 N N . ILE A 1 196 ? -0.415 -0.901 7.013 1.00 85.94 196 ILE A N 1
ATOM 1593 C CA . ILE A 1 196 ? 0.867 -0.944 7.715 1.00 85.94 196 ILE A CA 1
ATOM 1594 C C . ILE A 1 196 ? 1.438 0.468 7.880 1.00 85.94 196 ILE A C 1
ATOM 1596 O O . ILE A 1 196 ? 1.607 1.202 6.896 1.00 85.94 196 ILE A O 1
ATOM 1600 N N . THR A 1 197 ? 1.745 0.869 9.117 1.00 86.75 197 THR A N 1
ATOM 1601 C CA . THR A 1 197 ? 2.306 2.208 9.366 1.00 86.75 197 THR A CA 1
ATOM 1602 C C . THR A 1 197 ? 3.758 2.306 8.899 1.00 86.75 197 THR A C 1
ATOM 1604 O O . THR A 1 197 ? 4.444 1.310 8.662 1.00 86.75 197 THR A O 1
ATOM 1607 N N . HIS A 1 198 ? 4.250 3.537 8.782 1.00 86.94 198 HIS A N 1
ATOM 1608 C CA . HIS A 1 198 ? 5.632 3.822 8.406 1.00 86.94 198 HIS A CA 1
ATOM 1609 C C . HIS A 1 198 ? 6.648 3.193 9.381 1.00 86.94 198 HIS A C 1
ATOM 1611 O O . HIS A 1 198 ? 7.687 2.683 8.969 1.00 86.94 198 HIS A O 1
ATOM 1617 N N . GLU A 1 199 ? 6.338 3.193 10.675 1.00 86.06 199 GLU A N 1
ATOM 1618 C CA . GLU A 1 199 ? 7.152 2.611 11.746 1.00 86.06 199 GLU A CA 1
ATOM 1619 C C . GLU A 1 199 ? 7.118 1.082 11.699 1.00 86.06 199 GLU A C 1
ATOM 1621 O O . GLU A 1 199 ? 8.162 0.442 11.821 1.00 86.06 199 GLU A O 1
ATOM 1626 N N . GLU A 1 200 ? 5.937 0.500 11.475 1.00 85.00 200 GLU A N 1
ATOM 1627 C CA . GLU A 1 200 ? 5.776 -0.948 11.335 1.00 85.00 200 GLU A CA 1
ATOM 1628 C C . GLU A 1 200 ? 6.556 -1.468 10.132 1.00 85.00 200 GLU A C 1
ATOM 1630 O O . GLU A 1 200 ? 7.345 -2.394 10.282 1.00 85.00 200 GLU A O 1
ATOM 1635 N N . LEU A 1 201 ? 6.402 -0.840 8.962 1.00 86.25 201 LEU A N 1
ATOM 1636 C CA . LEU A 1 201 ? 7.114 -1.218 7.742 1.00 86.25 201 LEU A CA 1
ATOM 1637 C C . LEU A 1 201 ? 8.638 -0.999 7.880 1.00 86.25 201 LEU A C 1
ATOM 1639 O O . LEU A 1 201 ? 9.407 -1.784 7.334 1.00 86.25 201 LEU A O 1
ATOM 1643 N N . LYS A 1 202 ? 9.105 -0.026 8.681 1.00 86.06 202 LYS A N 1
ATOM 1644 C CA . LYS A 1 202 ? 10.532 0.103 9.056 1.00 86.06 202 LYS A CA 1
ATOM 1645 C C . LYS A 1 202 ? 11.033 -1.070 9.896 1.00 86.06 202 LYS A C 1
ATOM 1647 O O . LYS A 1 202 ? 12.086 -1.621 9.580 1.00 86.06 202 LYS A O 1
ATOM 1652 N N . GLU A 1 203 ? 10.299 -1.458 10.941 1.00 85.44 203 GLU A N 1
ATOM 1653 C CA . GLU A 1 203 ? 10.629 -2.641 11.754 1.00 85.44 203 GLU A CA 1
ATOM 1654 C C . GLU A 1 203 ? 10.607 -3.912 10.880 1.00 85.44 203 GLU A C 1
ATOM 1656 O O . GLU A 1 203 ? 11.480 -4.773 11.000 1.00 85.44 203 GLU A O 1
ATOM 1661 N N . LEU A 1 204 ? 9.664 -3.988 9.935 1.00 84.12 204 LEU A N 1
ATOM 1662 C CA . LEU A 1 204 ? 9.499 -5.095 8.996 1.00 84.12 204 LEU A CA 1
ATOM 1663 C C . LEU A 1 204 ? 10.710 -5.232 8.053 1.00 84.12 204 LEU A C 1
ATOM 1665 O O . LEU A 1 204 ? 11.310 -6.304 7.981 1.00 84.12 204 LEU A O 1
ATOM 1669 N N . LEU A 1 205 ? 11.135 -4.142 7.405 1.00 85.12 205 LEU A N 1
ATOM 1670 C CA . LEU A 1 205 ? 12.306 -4.132 6.518 1.00 85.12 205 LEU A CA 1
ATOM 1671 C C . LEU A 1 205 ? 13.626 -4.367 7.263 1.00 85.12 205 LEU A C 1
ATOM 1673 O O . LEU A 1 205 ? 14.477 -5.102 6.765 1.00 85.12 205 LEU A O 1
ATOM 1677 N N . TYR A 1 206 ? 13.791 -3.804 8.465 1.00 84.75 206 TYR A N 1
ATOM 1678 C CA . TYR A 1 206 ? 14.963 -4.071 9.306 1.00 84.75 206 TYR A CA 1
ATOM 1679 C C . TYR A 1 206 ? 15.087 -5.568 9.622 1.00 84.75 206 TYR A C 1
ATOM 1681 O O . TYR A 1 206 ? 16.149 -6.172 9.461 1.00 84.75 206 TYR A O 1
ATOM 1689 N N . ASN A 1 207 ? 13.973 -6.201 9.988 1.00 83.12 207 ASN A N 1
ATOM 1690 C CA . ASN A 1 207 ? 13.934 -7.639 10.211 1.00 83.12 207 ASN A CA 1
ATOM 1691 C C . ASN A 1 207 ? 14.187 -8.435 8.917 1.00 83.12 207 ASN A C 1
ATOM 1693 O O . ASN A 1 207 ? 14.880 -9.447 8.975 1.00 83.12 207 ASN A O 1
ATOM 1697 N N . MET A 1 208 ? 13.717 -7.973 7.751 1.00 82.81 208 MET A N 1
ATOM 1698 C CA . MET A 1 208 ? 14.039 -8.591 6.454 1.00 82.81 208 MET A CA 1
ATOM 1699 C C . MET A 1 208 ? 15.530 -8.495 6.094 1.00 82.81 208 MET A C 1
ATOM 1701 O O . MET A 1 208 ? 16.073 -9.472 5.578 1.00 82.81 208 MET A O 1
ATOM 1705 N N . SER A 1 209 ? 16.219 -7.392 6.413 1.00 84.31 209 SER A N 1
ATOM 1706 C CA . SER A 1 209 ? 17.674 -7.261 6.189 1.00 84.31 209 SER A CA 1
ATOM 1707 C C . SER A 1 209 ? 18.534 -8.201 7.045 1.00 84.31 209 SER A C 1
ATOM 1709 O O . SER A 1 209 ? 19.699 -8.419 6.734 1.00 84.31 209 SER A O 1
ATOM 1711 N N . ASN A 1 210 ? 17.957 -8.829 8.076 1.00 83.75 210 ASN A N 1
ATOM 1712 C CA . ASN A 1 210 ? 18.613 -9.898 8.840 1.00 83.75 210 ASN A CA 1
ATOM 1713 C C . ASN A 1 210 ? 18.442 -11.296 8.197 1.00 83.75 210 ASN A C 1
ATOM 1715 O O . ASN A 1 210 ? 18.965 -12.280 8.721 1.00 83.75 210 ASN A O 1
ATOM 1719 N N . ILE A 1 211 ? 17.676 -11.408 7.103 1.00 82.44 211 ILE A N 1
ATOM 1720 C CA . ILE A 1 211 ? 17.311 -12.671 6.426 1.00 82.44 211 ILE A CA 1
ATOM 1721 C C . ILE A 1 211 ? 17.844 -12.700 4.992 1.00 82.44 211 ILE A C 1
ATOM 1723 O O . ILE A 1 211 ? 18.328 -13.734 4.531 1.00 82.44 211 ILE A O 1
ATOM 1727 N N . TYR A 1 212 ? 17.712 -11.572 4.295 1.00 84.31 212 TYR A N 1
ATOM 1728 C CA . TYR A 1 212 ? 18.088 -11.376 2.900 1.00 84.31 212 TYR A CA 1
ATOM 1729 C C . TYR A 1 212 ? 19.257 -10.400 2.815 1.00 84.31 212 TYR A C 1
ATOM 1731 O O . TYR A 1 212 ? 19.349 -9.469 3.615 1.00 84.31 212 TYR A O 1
ATOM 1739 N N . ASN A 1 213 ? 20.128 -10.579 1.822 1.00 82.88 213 ASN A N 1
ATOM 1740 C CA . ASN A 1 213 ? 21.220 -9.636 1.586 1.00 82.88 213 ASN A CA 1
ATOM 1741 C C . ASN A 1 213 ? 20.644 -8.256 1.223 1.00 82.88 213 ASN A C 1
ATOM 1743 O O . ASN A 1 213 ? 19.653 -8.184 0.495 1.00 82.88 213 ASN A O 1
ATOM 1747 N N . GLU A 1 214 ? 21.289 -7.160 1.646 1.00 80.06 214 GLU A N 1
ATOM 1748 C CA . GLU A 1 214 ? 20.838 -5.795 1.304 1.00 80.06 214 GLU A CA 1
ATOM 1749 C C . GLU A 1 214 ? 20.681 -5.580 -0.213 1.00 80.06 214 GLU A C 1
ATOM 1751 O O . GLU A 1 214 ? 19.815 -4.828 -0.646 1.00 80.06 214 GLU A O 1
ATOM 1756 N N . GLU A 1 215 ? 21.491 -6.268 -1.022 1.00 80.88 215 GLU A N 1
ATOM 1757 C CA . GLU A 1 215 ? 21.456 -6.235 -2.492 1.00 80.88 215 GLU A CA 1
ATOM 1758 C C . GLU A 1 215 ? 20.186 -6.856 -3.094 1.00 80.88 215 GLU A C 1
ATOM 1760 O O . GLU A 1 215 ? 19.835 -6.544 -4.226 1.00 80.88 215 GLU A O 1
ATOM 1765 N N . GLN A 1 216 ? 19.489 -7.719 -2.349 1.00 84.31 216 GLN A N 1
ATOM 1766 C CA . GLN A 1 216 ? 18.224 -8.339 -2.760 1.00 84.31 216 GLN A CA 1
ATOM 1767 C C . GLN A 1 216 ? 17.002 -7.522 -2.323 1.00 84.31 216 GLN A C 1
ATOM 1769 O O . GLN A 1 216 ? 15.881 -7.832 -2.732 1.00 84.31 216 GLN A O 1
ATOM 1774 N N . LEU A 1 217 ? 17.191 -6.489 -1.496 1.00 86.50 217 LEU A N 1
ATOM 1775 C CA . LEU A 1 217 ? 16.118 -5.601 -1.068 1.00 86.50 217 LEU A CA 1
ATOM 1776 C C . LEU A 1 217 ? 15.996 -4.412 -2.045 1.00 86.50 217 LEU A C 1
ATOM 1778 O O . LEU A 1 217 ? 16.999 -3.757 -2.335 1.00 86.50 217 LEU A O 1
ATOM 1782 N N . PRO A 1 218 ? 14.784 -4.101 -2.551 1.00 79.94 218 PRO A N 1
ATOM 1783 C CA . PRO A 1 218 ? 14.528 -3.019 -3.508 1.00 79.94 218 PRO A CA 1
ATOM 1784 C C . PRO A 1 218 ? 15.244 -1.695 -3.205 1.00 79.94 218 PRO A C 1
ATOM 1786 O O . PRO A 1 218 ? 15.909 -1.120 -4.079 1.00 79.94 218 PRO A O 1
ATOM 1789 N N . PHE A 1 219 ? 15.127 -1.239 -1.955 1.00 80.88 219 PHE A N 1
ATOM 1790 C CA . PHE A 1 219 ? 15.549 0.084 -1.502 1.00 80.88 219 PHE A CA 1
ATOM 1791 C C . PHE A 1 219 ? 16.289 0.029 -0.171 1.00 80.88 219 PHE A C 1
ATOM 1793 O O . PHE A 1 219 ? 15.942 -0.750 0.723 1.00 80.88 219 PHE A O 1
ATOM 1800 N N . LYS A 1 220 ? 17.243 0.951 -0.015 1.00 73.00 220 LYS A N 1
ATOM 1801 C CA . LYS A 1 220 ? 17.888 1.262 1.266 1.00 73.00 220 LYS A CA 1
ATOM 1802 C C . LYS A 1 220 ? 17.002 2.214 2.080 1.00 73.00 220 LYS A C 1
ATOM 1804 O O . LYS A 1 220 ? 16.096 2.843 1.543 1.00 73.00 220 LYS A O 1
ATOM 1809 N N . ASN A 1 221 ? 17.306 2.378 3.369 1.00 66.44 221 ASN A N 1
ATOM 1810 C CA . ASN A 1 221 ? 16.485 3.102 4.360 1.00 66.44 221 ASN A CA 1
ATOM 1811 C C . ASN A 1 221 ? 16.042 4.544 4.007 1.00 66.44 221 ASN A C 1
ATOM 1813 O O . ASN A 1 221 ? 15.196 5.092 4.714 1.00 66.44 221 ASN A O 1
ATOM 1817 N N . LYS A 1 222 ? 16.612 5.178 2.972 1.00 69.50 222 LYS A N 1
ATOM 1818 C CA . LYS A 1 222 ? 16.248 6.534 2.527 1.00 69.50 222 LYS A CA 1
ATOM 1819 C C . LYS A 1 222 ? 15.058 6.550 1.560 1.00 69.50 222 LYS A C 1
ATOM 1821 O O . LYS A 1 222 ? 14.183 7.394 1.720 1.00 69.50 222 LYS A O 1
ATOM 1826 N N . ASP A 1 223 ? 14.956 5.578 0.653 1.00 74.88 223 ASP A N 1
ATOM 1827 C CA . ASP A 1 223 ? 13.974 5.592 -0.451 1.00 74.88 223 ASP A CA 1
ATOM 1828 C C . ASP A 1 223 ? 12.693 4.823 -0.075 1.00 74.88 223 ASP A C 1
ATOM 1830 O O . ASP A 1 223 ? 11.974 4.264 -0.899 1.00 74.88 223 ASP A O 1
ATOM 1834 N N . PHE A 1 224 ? 12.407 4.784 1.228 1.00 76.56 224 PHE A N 1
ATOM 1835 C CA . PHE A 1 224 ? 11.395 3.939 1.853 1.00 76.56 224 PHE A CA 1
ATOM 1836 C C . PHE A 1 224 ? 9.986 4.107 1.267 1.00 76.56 224 PHE A C 1
ATOM 1838 O O . PHE A 1 224 ? 9.210 3.156 1.243 1.00 76.56 224 PHE A O 1
ATOM 1845 N N . LEU A 1 225 ? 9.639 5.311 0.799 1.00 83.94 225 LEU A N 1
ATOM 1846 C CA . LEU A 1 225 ? 8.319 5.587 0.226 1.00 83.94 225 LEU A CA 1
ATOM 1847 C C . LEU A 1 225 ? 8.048 4.785 -1.053 1.00 83.94 225 LEU A C 1
ATOM 1849 O O . LEU A 1 225 ? 6.888 4.486 -1.331 1.00 83.94 225 LEU A O 1
ATOM 1853 N N . ASP A 1 226 ? 9.084 4.374 -1.788 1.00 87.06 226 ASP A N 1
ATOM 1854 C CA . ASP A 1 226 ? 8.911 3.547 -2.981 1.00 87.06 226 ASP A CA 1
ATOM 1855 C C . ASP A 1 226 ? 8.522 2.092 -2.643 1.00 87.06 226 ASP A C 1
ATOM 1857 O O . ASP A 1 226 ? 7.964 1.406 -3.501 1.00 87.06 226 ASP A O 1
ATOM 1861 N N . TYR A 1 227 ? 8.661 1.632 -1.385 1.00 88.19 227 TYR A N 1
ATOM 1862 C CA . TYR A 1 227 ? 8.061 0.353 -0.965 1.00 88.19 227 TYR A CA 1
ATOM 1863 C C . TYR A 1 227 ? 6.532 0.352 -1.105 1.00 88.19 227 TYR A C 1
ATOM 1865 O O . TYR A 1 227 ? 5.974 -0.671 -1.487 1.00 88.19 227 TYR A O 1
ATOM 1873 N N . TYR A 1 228 ? 5.849 1.486 -0.898 1.00 87.94 228 TYR A N 1
ATOM 1874 C CA . TYR A 1 228 ? 4.396 1.581 -1.125 1.00 87.94 228 TYR A CA 1
ATOM 1875 C C . TYR A 1 228 ? 3.995 1.444 -2.606 1.00 87.94 228 TYR A C 1
ATOM 1877 O O . TYR A 1 228 ? 2.822 1.212 -2.889 1.00 87.94 228 TYR A O 1
ATOM 1885 N N . LYS A 1 229 ? 4.950 1.562 -3.541 1.00 86.56 229 LYS A N 1
ATOM 1886 C CA . LYS A 1 229 ? 4.729 1.366 -4.983 1.00 86.56 229 LYS A CA 1
ATOM 1887 C C . LYS A 1 229 ? 5.014 -0.068 -5.436 1.00 86.56 229 LYS A C 1
ATOM 1889 O O . LYS A 1 229 ? 4.302 -0.569 -6.293 1.00 86.56 229 LYS A O 1
ATOM 1894 N N . VAL A 1 230 ? 6.057 -0.711 -4.893 1.00 88.31 230 VAL A N 1
ATOM 1895 C CA . VAL A 1 230 ? 6.504 -2.050 -5.344 1.00 88.31 230 VAL A CA 1
ATOM 1896 C C . VAL A 1 230 ? 5.903 -3.219 -4.558 1.00 88.31 230 VAL A C 1
ATOM 1898 O O . VAL A 1 230 ? 5.931 -4.343 -5.048 1.00 88.31 230 VAL A O 1
ATOM 1901 N N . VAL A 1 231 ? 5.426 -3.003 -3.327 1.00 89.75 231 VAL A N 1
ATOM 1902 C CA . VAL A 1 231 ? 4.828 -4.076 -2.515 1.00 89.75 231 VAL A CA 1
ATOM 1903 C C . VAL A 1 231 ? 3.373 -4.244 -2.926 1.00 89.75 231 VAL A C 1
ATOM 1905 O O . VAL A 1 231 ? 2.540 -3.380 -2.642 1.00 89.75 231 VAL A O 1
ATOM 1908 N N . GLU A 1 232 ? 3.063 -5.372 -3.562 1.00 90.44 232 GLU A N 1
ATOM 1909 C CA . GLU A 1 232 ? 1.677 -5.718 -3.859 1.00 90.44 232 GLU A CA 1
ATOM 1910 C C . GLU A 1 232 ? 0.955 -6.175 -2.590 1.00 90.44 232 GLU A C 1
ATOM 1912 O O . GLU A 1 232 ? 1.533 -6.853 -1.731 1.00 90.44 232 GLU A O 1
ATOM 1917 N N . THR A 1 233 ? -0.335 -5.861 -2.481 1.00 90.38 233 THR A N 1
ATOM 1918 C CA . THR A 1 233 ? -1.170 -6.351 -1.375 1.00 90.38 233 THR A CA 1
ATOM 1919 C C . THR A 1 233 ? -2.420 -7.037 -1.898 1.00 90.38 233 THR A C 1
ATOM 1921 O O . THR A 1 233 ? -3.024 -6.562 -2.848 1.00 90.38 233 THR A O 1
ATOM 1924 N N . ASN A 1 234 ? -2.785 -8.178 -1.315 1.00 86.81 234 ASN A N 1
ATOM 1925 C CA . ASN A 1 234 ? -3.985 -8.922 -1.699 1.00 86.81 234 ASN A CA 1
ATOM 1926 C C . ASN A 1 234 ? -4.866 -9.166 -0.469 1.00 86.81 234 ASN A C 1
ATOM 1928 O O . ASN A 1 234 ? -4.348 -9.434 0.616 1.00 86.81 234 ASN A O 1
ATOM 1932 N N . THR A 1 235 ? -6.192 -9.106 -0.625 1.00 85.62 235 THR A N 1
ATOM 1933 C CA . THR A 1 235 ? -7.157 -9.321 0.469 1.00 85.62 235 THR A CA 1
ATOM 1934 C C . THR A 1 235 ? -8.084 -10.481 0.161 1.00 85.62 235 THR A C 1
ATOM 1936 O O . THR A 1 235 ? -8.631 -10.568 -0.935 1.00 85.62 235 THR A O 1
ATOM 1939 N N . PHE A 1 236 ? -8.354 -11.320 1.158 1.00 82.31 236 PHE A N 1
ATOM 1940 C CA . PHE A 1 236 ? -9.396 -12.340 1.072 1.00 82.31 236 PHE A CA 1
ATOM 1941 C C . PHE A 1 236 ? -10.152 -12.511 2.396 1.00 82.31 236 PHE A C 1
ATOM 1943 O O . PHE A 1 236 ? -9.688 -12.135 3.476 1.00 82.31 236 PHE A O 1
ATOM 1950 N N . PHE A 1 237 ? -11.362 -13.063 2.296 1.00 80.62 237 PHE A N 1
ATOM 1951 C CA . PHE A 1 237 ? -12.271 -13.284 3.419 1.00 80.62 237 PHE A CA 1
ATOM 1952 C C . PHE A 1 237 ? -12.413 -14.784 3.680 1.00 80.62 237 PHE A C 1
ATOM 1954 O O . PHE A 1 237 ? -12.885 -15.520 2.814 1.00 80.62 237 PHE A O 1
ATOM 1961 N N . TYR A 1 238 ? -12.054 -15.229 4.884 1.00 76.62 238 TYR A N 1
ATOM 1962 C CA . TYR A 1 238 ? -12.117 -16.637 5.284 1.00 76.62 238 TYR A CA 1
ATOM 1963 C C . TYR A 1 238 ? -12.561 -16.749 6.749 1.00 76.62 238 TYR A C 1
ATOM 1965 O O . TYR A 1 238 ? -12.030 -16.041 7.599 1.00 76.62 238 TYR A O 1
ATOM 1973 N N . GLU A 1 239 ? -13.556 -17.590 7.061 1.00 75.81 239 GLU A N 1
ATOM 1974 C CA . GLU A 1 239 ? -14.057 -17.840 8.435 1.00 75.81 239 GLU A CA 1
ATOM 1975 C C . GLU A 1 239 ? -14.227 -16.575 9.317 1.00 75.81 239 GLU A C 1
ATOM 1977 O O . GLU A 1 239 ? -13.801 -16.516 10.471 1.00 75.81 239 GLU A O 1
ATOM 1982 N N . ASN A 1 240 ? -14.855 -15.523 8.778 1.00 74.94 240 ASN A N 1
ATOM 1983 C CA . ASN A 1 240 ? -15.077 -14.241 9.474 1.00 74.94 240 ASN A CA 1
ATOM 1984 C C . ASN A 1 240 ? -13.791 -13.450 9.842 1.00 74.94 240 ASN A C 1
ATOM 1986 O O . ASN A 1 240 ? -13.810 -12.519 10.670 1.00 74.94 240 ASN A O 1
ATOM 1990 N N . LYS A 1 241 ? -12.669 -13.808 9.210 1.00 76.81 241 LYS A N 1
ATOM 1991 C CA . LYS A 1 241 ? -11.386 -13.098 9.204 1.00 76.81 241 LYS A CA 1
ATOM 1992 C C . LYS A 1 241 ? -11.219 -12.379 7.860 1.00 76.81 241 LYS A C 1
ATOM 1994 O O . LYS A 1 241 ? -11.678 -12.859 6.825 1.00 76.81 241 LYS A O 1
ATOM 1999 N N . ILE A 1 242 ? -10.560 -11.225 7.908 1.00 81.62 242 ILE A N 1
ATOM 2000 C CA . ILE A 1 242 ? -10.060 -10.503 6.735 1.00 81.62 242 ILE A CA 1
ATOM 2001 C C . ILE A 1 242 ? -8.556 -10.736 6.760 1.00 81.62 242 ILE A C 1
ATOM 2003 O O . ILE A 1 242 ? -7.928 -10.453 7.783 1.00 81.62 242 ILE A O 1
ATOM 2007 N N . ILE A 1 243 ? -8.009 -11.322 5.702 1.00 82.81 243 ILE A N 1
ATOM 2008 C CA . ILE A 1 243 ? -6.594 -11.680 5.622 1.00 82.81 243 ILE A CA 1
ATOM 2009 C C . ILE A 1 243 ? -5.972 -10.837 4.517 1.00 82.81 243 ILE A C 1
ATOM 2011 O O . ILE A 1 243 ? -6.465 -10.826 3.391 1.00 82.81 243 ILE A O 1
ATOM 2015 N N . PHE A 1 244 ? -4.904 -10.127 4.870 1.00 86.00 244 PHE A N 1
ATOM 2016 C CA . PHE A 1 244 ? -4.086 -9.351 3.951 1.00 86.00 244 PHE A CA 1
ATOM 2017 C C . PHE A 1 244 ? -2.768 -10.094 3.722 1.00 86.00 244 PHE A C 1
ATOM 2019 O O . PHE A 1 244 ? -2.060 -10.389 4.686 1.00 86.00 244 PHE A O 1
ATOM 2026 N N . SER A 1 245 ? -2.435 -10.378 2.465 1.00 85.88 245 SER A N 1
ATOM 2027 C CA . SER A 1 245 ? -1.104 -10.838 2.060 1.00 85.88 245 SER A CA 1
ATOM 2028 C C . SER A 1 245 ? -0.296 -9.649 1.558 1.00 85.88 245 SER A C 1
ATOM 2030 O O . SER A 1 245 ? -0.779 -8.905 0.705 1.00 85.88 245 SER A O 1
ATOM 2032 N N . LEU A 1 246 ? 0.921 -9.474 2.076 1.00 88.50 246 LEU A N 1
ATOM 2033 C CA . LEU A 1 246 ? 1.879 -8.463 1.624 1.00 88.50 246 LEU A CA 1
ATOM 2034 C C . LEU A 1 246 ? 2.985 -9.160 0.824 1.00 88.50 246 LEU A C 1
ATOM 2036 O O . LEU A 1 246 ? 3.791 -9.900 1.394 1.00 88.50 246 LEU A O 1
ATOM 2040 N N . ASN A 1 247 ? 3.033 -8.919 -0.482 1.00 88.12 247 ASN A N 1
ATOM 2041 C CA . ASN A 1 247 ? 4.002 -9.535 -1.379 1.00 88.12 247 ASN A CA 1
ATOM 2042 C C . ASN A 1 247 ? 5.193 -8.583 -1.551 1.00 88.12 247 ASN A C 1
ATOM 2044 O O . ASN A 1 247 ? 5.164 -7.660 -2.363 1.00 88.12 247 ASN A O 1
ATOM 2048 N N . PHE A 1 248 ? 6.247 -8.798 -0.765 1.00 87.94 248 PHE A N 1
ATOM 2049 C CA . PHE A 1 248 ? 7.482 -8.025 -0.877 1.00 87.94 248 PHE A CA 1
ATOM 2050 C C . PHE A 1 248 ? 8.355 -8.562 -2.023 1.00 87.94 248 PHE A C 1
ATOM 2052 O O . PHE A 1 248 ? 8.790 -9.714 -1.946 1.00 87.94 248 PHE A O 1
ATOM 2059 N N . PRO A 1 249 ? 8.658 -7.762 -3.063 1.00 87.19 249 PRO A N 1
ATOM 2060 C CA . PRO A 1 249 ? 9.541 -8.203 -4.132 1.00 87.19 249 PRO A CA 1
ATOM 2061 C C . PRO A 1 249 ? 10.992 -8.267 -3.645 1.00 87.19 249 PRO A C 1
ATOM 2063 O O . PRO A 1 249 ? 11.484 -7.353 -2.980 1.00 87.19 249 PRO A O 1
ATOM 2066 N N . LEU A 1 250 ? 11.691 -9.334 -4.030 1.00 87.75 250 LEU A N 1
ATOM 2067 C CA . LEU A 1 250 ? 13.145 -9.432 -3.935 1.00 87.75 250 LEU A CA 1
ATOM 2068 C C . LEU A 1 250 ? 13.734 -9.121 -5.312 1.00 87.75 250 LEU A C 1
ATOM 2070 O O . LEU A 1 250 ? 13.303 -9.698 -6.312 1.00 87.75 250 LEU A O 1
ATOM 2074 N N . ILE A 1 251 ? 14.703 -8.210 -5.368 1.00 86.50 251 ILE A N 1
ATOM 2075 C CA . ILE A 1 251 ? 15.347 -7.823 -6.627 1.00 86.50 251 ILE A CA 1
ATOM 2076 C C . ILE A 1 251 ? 16.467 -8.792 -7.011 1.00 86.50 251 ILE A C 1
ATOM 2078 O O . ILE A 1 251 ? 17.001 -9.541 -6.188 1.00 86.50 251 ILE A O 1
ATOM 2082 N N . HIS A 1 252 ? 16.820 -8.776 -8.295 1.00 83.81 252 HIS A N 1
ATOM 2083 C CA . HIS A 1 252 ? 17.956 -9.531 -8.799 1.00 83.81 252 HIS A CA 1
ATOM 2084 C C . HIS A 1 252 ? 19.261 -9.017 -8.155 1.00 83.81 252 HIS A C 1
ATOM 2086 O O . HIS A 1 252 ? 19.468 -7.804 -8.133 1.00 83.81 252 HIS A O 1
ATOM 2092 N N . PRO A 1 253 ? 20.150 -9.891 -7.640 1.00 78.06 253 PRO A N 1
ATOM 2093 C CA . PRO A 1 253 ? 21.347 -9.460 -6.909 1.00 78.06 253 PRO A CA 1
ATOM 2094 C C . PRO A 1 253 ? 22.432 -8.862 -7.816 1.00 78.06 253 PRO A C 1
ATOM 2096 O O . PRO A 1 253 ? 23.401 -8.290 -7.328 1.00 78.06 253 PRO A O 1
ATOM 2099 N N . HIS A 1 254 ? 22.314 -9.022 -9.135 1.00 82.25 254 HIS A N 1
ATOM 2100 C CA . HIS A 1 254 ? 23.248 -8.448 -10.098 1.00 82.25 254 HIS A CA 1
ATOM 2101 C C . HIS A 1 254 ? 22.607 -7.253 -10.800 1.00 82.25 254 HIS A C 1
ATOM 2103 O O . HIS A 1 254 ? 21.443 -7.368 -11.198 1.00 82.25 254 HIS A O 1
ATOM 2109 N N . PRO A 1 255 ? 23.341 -6.135 -10.971 1.00 80.69 255 PRO A N 1
ATOM 2110 C CA . PRO A 1 255 ? 22.831 -4.972 -11.678 1.00 80.69 255 PRO A CA 1
ATOM 2111 C C . PRO A 1 255 ? 22.495 -5.348 -13.121 1.00 80.69 255 PRO A C 1
ATOM 2113 O O . PRO A 1 255 ? 23.263 -6.042 -13.792 1.00 80.69 255 PRO A O 1
ATOM 2116 N N . LEU A 1 256 ? 21.335 -4.878 -13.566 1.00 88.12 256 LEU A N 1
ATOM 2117 C CA . LEU A 1 256 ? 20.848 -4.983 -14.932 1.00 88.12 256 LEU A CA 1
ATOM 2118 C C . LEU A 1 256 ? 20.619 -3.560 -15.441 1.00 88.12 256 LEU A C 1
ATOM 2120 O O . LEU A 1 256 ? 20.096 -2.713 -14.714 1.00 88.12 256 LEU A O 1
ATOM 2124 N N . GLU A 1 257 ? 21.023 -3.308 -16.675 1.00 89.88 257 GLU A N 1
ATOM 2125 C CA . GLU A 1 257 ? 20.791 -2.056 -17.384 1.00 89.88 257 GLU A CA 1
ATOM 2126 C C . GLU A 1 257 ? 19.438 -2.131 -18.098 1.00 89.88 257 GLU A C 1
ATOM 2128 O O . GLU A 1 257 ? 19.061 -3.184 -18.613 1.00 89.88 257 GLU A O 1
ATOM 2133 N N . TYR A 1 258 ? 18.697 -1.025 -18.121 1.00 90.88 258 TYR A N 1
ATOM 2134 C CA . TYR A 1 258 ? 17.381 -0.938 -18.752 1.00 90.88 258 TYR A CA 1
ATOM 2135 C C . TYR A 1 258 ? 17.425 0.077 -19.893 1.00 90.88 258 TYR A C 1
ATOM 2137 O O . TYR A 1 258 ? 17.797 1.232 -19.689 1.00 90.88 258 TYR A O 1
ATOM 2145 N N . TYR A 1 259 ? 17.052 -0.370 -21.088 1.00 89.06 259 TYR A N 1
ATOM 2146 C CA . TYR A 1 259 ? 17.142 0.383 -22.333 1.00 89.06 259 TYR A CA 1
ATOM 2147 C C . TYR A 1 259 ? 15.766 0.529 -22.984 1.00 89.06 259 TYR A C 1
ATOM 2149 O O . TYR A 1 259 ? 15.055 -0.460 -23.160 1.00 89.06 259 TYR A O 1
ATOM 2157 N N . HIS A 1 260 ? 15.437 1.745 -23.427 1.00 88.88 260 HIS A N 1
ATOM 2158 C CA . HIS A 1 260 ? 14.380 1.993 -24.409 1.00 88.88 260 HIS A CA 1
ATOM 2159 C C . HIS A 1 260 ? 15.019 2.017 -25.808 1.00 88.88 260 HIS A C 1
ATOM 2161 O O . HIS A 1 260 ? 15.911 2.820 -26.091 1.00 88.88 260 HIS A O 1
ATOM 2167 N N . LEU A 1 261 ? 14.609 1.085 -26.665 1.00 86.94 261 LEU A N 1
ATOM 2168 C CA . LEU A 1 261 ? 15.173 0.825 -27.983 1.00 86.94 261 LEU A CA 1
ATOM 2169 C C . LEU A 1 261 ? 14.396 1.558 -29.082 1.00 86.94 261 LEU A C 1
ATOM 2171 O O . LEU A 1 261 ? 13.369 1.089 -29.570 1.00 86.94 261 LEU A O 1
ATOM 2175 N N . TYR A 1 262 ? 14.946 2.680 -29.538 1.00 83.81 262 TYR A N 1
ATOM 2176 C CA . TYR A 1 262 ? 14.425 3.402 -30.695 1.00 83.81 262 TYR A CA 1
ATOM 2177 C C . TYR A 1 262 ? 14.943 2.793 -32.003 1.00 83.81 262 TYR A C 1
ATOM 2179 O O . TYR A 1 262 ? 16.149 2.640 -32.212 1.00 83.81 262 TYR A O 1
ATOM 2187 N N . SER A 1 263 ? 14.026 2.484 -32.920 1.00 85.38 263 SER A N 1
ATOM 2188 C CA . SER A 1 263 ? 14.369 2.063 -34.282 1.00 85.38 263 SER A CA 1
ATOM 2189 C C . SER A 1 263 ? 14.642 3.303 -35.130 1.00 85.38 263 SER A C 1
ATOM 2191 O O . SER A 1 263 ? 13.708 3.999 -35.519 1.00 85.38 263 SER A O 1
ATOM 2193 N N . ILE A 1 264 ? 15.911 3.590 -35.434 1.00 83.06 264 ILE A N 1
ATOM 2194 C CA . ILE A 1 264 ? 16.296 4.800 -36.177 1.00 83.06 264 ILE A CA 1
ATOM 2195 C C . ILE A 1 264 ? 17.044 4.415 -37.462 1.00 83.06 264 ILE A C 1
ATOM 2197 O O . ILE A 1 264 ? 17.963 3.592 -37.408 1.00 83.06 264 ILE A O 1
ATOM 2201 N N . PRO A 1 265 ? 16.690 4.971 -38.635 1.00 84.19 265 PRO A N 1
ATOM 2202 C CA . PRO A 1 265 ? 17.371 4.637 -39.877 1.00 84.19 265 PRO A CA 1
ATOM 2203 C C . PRO A 1 265 ? 18.780 5.227 -39.956 1.00 84.19 265 PRO A C 1
ATOM 2205 O O . PRO A 1 265 ? 19.082 6.284 -39.397 1.00 84.19 265 PRO A O 1
ATOM 2208 N N . ASN A 1 266 ? 19.639 4.569 -40.726 1.00 77.88 266 ASN A N 1
ATOM 2209 C CA . ASN A 1 266 ? 20.974 5.059 -41.053 1.00 77.88 266 ASN A CA 1
ATOM 2210 C C . ASN A 1 266 ? 20.993 5.903 -42.348 1.00 77.88 266 ASN A C 1
ATOM 2212 O O . ASN A 1 266 ? 19.983 6.101 -43.027 1.00 77.88 266 ASN A O 1
ATOM 2216 N N . VAL A 1 267 ? 22.186 6.370 -42.733 1.00 76.25 267 VAL A N 1
ATOM 2217 C CA . VAL A 1 267 ? 22.426 7.172 -43.951 1.00 76.25 267 VAL A CA 1
ATOM 2218 C C . VAL A 1 267 ? 22.032 6.484 -45.269 1.00 76.25 267 VAL A C 1
ATOM 2220 O O . VAL A 1 267 ? 21.832 7.176 -46.269 1.00 76.25 267 VAL A O 1
ATOM 2223 N N . ASN A 1 268 ? 21.889 5.154 -45.270 1.00 81.69 268 ASN A N 1
ATOM 2224 C CA . ASN A 1 268 ? 21.482 4.343 -46.421 1.00 81.69 268 ASN A CA 1
ATOM 2225 C C . ASN A 1 268 ? 19.961 4.097 -46.464 1.00 81.69 268 ASN A C 1
ATOM 2227 O O . ASN A 1 268 ? 19.497 3.321 -47.296 1.00 81.69 268 ASN A O 1
ATOM 2231 N N . GLN A 1 269 ? 19.188 4.738 -45.576 1.00 82.31 269 GLN A N 1
ATOM 2232 C CA . GLN A 1 269 ? 17.755 4.489 -45.387 1.00 82.31 269 GLN A CA 1
ATOM 2233 C C . GLN A 1 269 ? 17.451 3.010 -45.076 1.00 82.31 269 GLN A C 1
ATOM 2235 O O . GLN A 1 269 ? 16.467 2.445 -45.558 1.00 82.31 269 GLN A O 1
ATOM 2240 N N . THR A 1 270 ? 18.300 2.372 -44.262 1.00 84.75 270 THR A N 1
ATOM 2241 C CA . THR A 1 270 ? 18.003 1.065 -43.661 1.00 84.75 270 THR A CA 1
ATOM 2242 C C . THR A 1 270 ? 17.858 1.177 -42.147 1.00 84.75 270 THR A C 1
ATOM 2244 O O . THR A 1 270 ? 18.502 2.015 -41.512 1.00 84.75 270 THR A O 1
ATOM 2247 N N . ILE A 1 271 ? 16.977 0.355 -41.580 1.00 87.00 271 ILE A N 1
ATOM 2248 C CA . ILE A 1 271 ? 16.591 0.344 -40.165 1.00 87.00 271 ILE A CA 1
ATOM 2249 C C . ILE A 1 271 ? 16.725 -1.075 -39.600 1.00 87.00 271 ILE A C 1
ATOM 2251 O O . ILE A 1 271 ? 16.529 -2.056 -40.321 1.00 87.00 271 ILE A O 1
ATOM 2255 N N . ILE A 1 272 ? 17.059 -1.182 -38.316 1.00 86.06 272 ILE A N 1
ATOM 2256 C CA . ILE A 1 272 ? 16.965 -2.424 -37.540 1.00 86.06 272 ILE A CA 1
ATOM 2257 C C . ILE A 1 272 ? 15.731 -2.274 -36.652 1.00 86.06 272 ILE A C 1
ATOM 2259 O O . ILE A 1 272 ? 15.597 -1.254 -35.978 1.00 86.06 272 ILE A O 1
ATOM 2263 N N . ILE A 1 273 ? 14.839 -3.263 -36.676 1.00 86.38 273 ILE A N 1
ATOM 2264 C CA . ILE A 1 273 ? 13.676 -3.321 -35.786 1.00 86.38 273 ILE A CA 1
ATOM 2265 C C . ILE A 1 273 ? 14.017 -4.321 -34.671 1.00 86.38 273 ILE A C 1
ATOM 2267 O O . ILE A 1 273 ? 14.275 -5.486 -34.990 1.00 86.38 273 ILE A O 1
ATOM 2271 N N . PRO A 1 274 ? 14.074 -3.900 -33.396 1.00 88.00 274 PRO A N 1
ATOM 2272 C CA . PRO A 1 274 ? 14.314 -4.805 -32.284 1.00 88.00 274 PRO A CA 1
ATOM 2273 C C . PRO A 1 274 ? 13.082 -5.700 -32.051 1.00 88.00 274 PRO A C 1
ATOM 2275 O O . PRO A 1 274 ? 11.966 -5.316 -32.405 1.00 88.00 274 PRO A O 1
ATOM 2278 N N . PRO A 1 275 ? 13.244 -6.876 -31.418 1.00 88.19 275 PRO A N 1
ATOM 2279 C CA . PRO A 1 275 ? 12.125 -7.734 -31.022 1.00 88.19 275 PRO A CA 1
ATOM 2280 C C . PRO A 1 275 ? 11.086 -7.054 -30.119 1.00 88.19 275 PRO A C 1
ATOM 2282 O O . PRO A 1 275 ? 9.927 -7.461 -30.127 1.00 88.19 275 PRO A O 1
ATOM 2285 N N . SER A 1 276 ? 11.491 -6.039 -29.347 1.00 91.19 276 SER A N 1
ATOM 2286 C CA . SER A 1 276 ? 10.594 -5.214 -28.536 1.00 91.19 276 SER A CA 1
ATOM 2287 C C . SER A 1 276 ? 11.183 -3.828 -28.252 1.00 91.19 276 SER A C 1
ATOM 2289 O O . SER A 1 276 ? 12.377 -3.602 -28.455 1.00 91.19 276 SER A O 1
ATOM 2291 N N . ASN A 1 277 ? 10.345 -2.921 -27.745 1.00 89.12 277 ASN A N 1
ATOM 2292 C CA . ASN A 1 277 ? 10.713 -1.543 -27.415 1.00 89.12 277 ASN A CA 1
ATOM 2293 C C . ASN A 1 277 ? 11.653 -1.442 -26.209 1.00 89.12 277 ASN A C 1
ATOM 2295 O O . ASN A 1 277 ? 12.421 -0.490 -26.138 1.00 89.12 277 ASN A O 1
ATOM 2299 N N . TYR A 1 278 ? 11.629 -2.391 -25.270 1.00 92.00 278 TYR A N 1
ATOM 2300 C CA . TYR A 1 278 ? 12.478 -2.341 -24.081 1.00 92.00 278 TYR A CA 1
ATOM 2301 C C . TYR A 1 278 ? 13.396 -3.557 -23.989 1.00 92.00 278 TYR A C 1
ATOM 2303 O O . TYR A 1 278 ? 13.027 -4.670 -24.372 1.00 92.00 278 TYR A O 1
ATOM 2311 N N . LEU A 1 279 ? 14.602 -3.337 -23.467 1.00 90.94 279 LEU A N 1
ATOM 2312 C CA . LEU A 1 279 ? 15.614 -4.366 -23.248 1.00 90.94 279 LEU A CA 1
ATOM 2313 C C . LEU A 1 279 ? 16.239 -4.203 -21.863 1.00 90.94 279 LEU A C 1
ATOM 2315 O O . LEU A 1 279 ? 16.783 -3.156 -21.521 1.00 90.94 279 LEU A O 1
ATOM 2319 N N . ILE A 1 280 ? 16.203 -5.284 -21.098 1.00 91.75 280 ILE A N 1
ATOM 2320 C CA . ILE A 1 280 ? 16.924 -5.460 -19.844 1.00 91.75 280 ILE A CA 1
ATOM 2321 C C . ILE A 1 280 ? 18.191 -6.246 -20.180 1.00 91.75 280 ILE A C 1
ATOM 2323 O O . ILE A 1 280 ? 18.097 -7.351 -20.718 1.00 91.75 280 ILE A O 1
ATOM 2327 N N . LEU A 1 281 ? 19.365 -5.697 -19.876 1.00 89.00 281 LEU A N 1
ATOM 2328 C CA . LEU A 1 281 ? 20.660 -6.275 -20.230 1.00 89.00 281 LEU A CA 1
ATOM 2329 C C . LEU A 1 281 ? 21.537 -6.455 -18.987 1.00 89.00 281 LEU A C 1
ATOM 2331 O O . LEU A 1 281 ? 21.811 -5.513 -18.249 1.00 89.00 281 LEU A O 1
ATOM 2335 N N . GLY A 1 282 ? 21.999 -7.679 -18.765 1.00 87.94 282 GLY A N 1
ATOM 2336 C CA . GLY A 1 282 ? 22.995 -8.025 -17.760 1.00 87.94 282 GLY A CA 1
ATOM 2337 C C . GLY A 1 282 ? 24.258 -8.603 -18.392 1.00 87.94 282 GLY A C 1
ATOM 2338 O O . GLY A 1 282 ? 24.322 -8.913 -19.579 1.00 87.94 282 GLY A O 1
ATOM 2339 N N . LYS A 1 283 ? 25.277 -8.835 -17.561 1.00 85.31 283 LYS A N 1
ATOM 2340 C CA . LYS A 1 283 ? 26.573 -9.389 -17.995 1.00 85.31 283 LYS A CA 1
ATOM 2341 C C . LYS A 1 283 ? 26.474 -10.772 -18.667 1.00 85.31 283 LYS A C 1
ATOM 2343 O O . LYS A 1 283 ? 27.336 -11.141 -19.463 1.00 85.31 283 LYS A O 1
ATOM 2348 N N . HIS A 1 284 ? 25.471 -11.565 -18.292 1.00 86.06 284 HIS A N 1
ATOM 2349 C CA . HIS A 1 284 ? 25.324 -12.964 -18.705 1.00 86.06 284 HIS A CA 1
ATOM 2350 C C . HIS A 1 284 ? 23.917 -13.313 -19.200 1.00 86.06 284 HIS A C 1
ATOM 2352 O O . HIS A 1 284 ? 23.693 -14.445 -19.625 1.00 86.06 284 HIS A O 1
ATOM 2358 N N . GLU A 1 285 ? 22.982 -12.366 -19.165 1.00 89.50 285 GLU A N 1
ATOM 2359 C CA . GLU A 1 285 ? 21.572 -12.600 -19.458 1.00 89.50 285 GLU A CA 1
ATOM 2360 C C . GLU A 1 285 ? 20.877 -11.329 -19.959 1.00 89.50 285 GLU A C 1
ATOM 2362 O O . GLU A 1 285 ? 21.371 -10.227 -19.725 1.00 89.50 285 GLU A O 1
ATOM 2367 N N . TYR A 1 286 ? 19.743 -11.474 -20.642 1.00 90.56 286 TYR A N 1
ATOM 2368 C CA . TYR A 1 286 ? 18.926 -10.359 -21.122 1.00 90.56 286 TYR A CA 1
ATOM 2369 C C . TYR A 1 286 ? 17.439 -10.735 -21.206 1.00 90.56 286 TYR A C 1
ATOM 2371 O O . TYR A 1 286 ? 17.096 -11.914 -21.274 1.00 90.56 286 TYR A O 1
ATOM 2379 N N . GLN A 1 287 ? 16.548 -9.747 -21.220 1.00 91.56 287 GLN A N 1
ATOM 2380 C CA . GLN A 1 287 ? 15.107 -9.920 -21.445 1.00 91.56 287 GLN A CA 1
ATOM 2381 C C . GLN A 1 287 ? 14.599 -8.747 -22.285 1.00 91.56 287 GLN A C 1
ATOM 2383 O O . GLN A 1 287 ? 14.879 -7.597 -21.962 1.00 91.56 287 GLN A O 1
ATOM 2388 N N . TYR A 1 288 ? 13.825 -9.027 -23.332 1.00 91.44 288 TYR A N 1
ATOM 2389 C CA . TYR A 1 288 ? 13.003 -8.002 -23.974 1.00 91.44 288 TYR A CA 1
ATOM 2390 C C . TYR A 1 288 ? 11.702 -7.817 -23.203 1.00 91.44 288 TYR A C 1
ATOM 2392 O O . TYR A 1 288 ? 11.134 -8.797 -22.718 1.00 91.44 288 TYR A O 1
ATOM 2400 N N . ASP A 1 289 ? 11.217 -6.582 -23.141 1.00 90.00 289 ASP A N 1
ATOM 2401 C CA . ASP A 1 289 ? 9.918 -6.256 -22.561 1.00 90.00 289 ASP A CA 1
ATOM 2402 C C . ASP A 1 289 ? 9.105 -5.361 -23.502 1.00 90.00 289 ASP A C 1
ATOM 2404 O O . ASP A 1 289 ? 9.666 -4.580 -24.280 1.00 90.00 289 ASP A O 1
ATOM 2408 N N . THR A 1 290 ? 7.785 -5.521 -23.491 1.00 88.25 290 THR A N 1
ATOM 2409 C CA . THR A 1 290 ? 6.842 -4.748 -24.320 1.00 88.25 290 THR A CA 1
ATOM 2410 C C . THR A 1 290 ? 6.272 -3.546 -23.585 1.00 88.25 290 THR A C 1
ATOM 2412 O O . THR A 1 290 ? 5.852 -2.589 -24.232 1.00 88.25 290 THR A O 1
ATOM 2415 N N . GLU A 1 291 ? 6.252 -3.594 -22.254 1.00 89.38 291 GLU A N 1
ATOM 2416 C CA . GLU A 1 291 ? 5.721 -2.533 -21.400 1.00 89.38 291 GLU A CA 1
ATOM 2417 C C . GLU A 1 291 ? 6.859 -1.807 -20.675 1.00 89.38 291 GLU A C 1
ATOM 2419 O O . GLU A 1 291 ? 7.920 -2.378 -20.419 1.00 89.38 291 GLU A O 1
ATOM 2424 N N . GLU A 1 292 ? 6.654 -0.526 -20.364 1.00 89.31 292 GLU A N 1
ATOM 2425 C CA . GLU A 1 292 ? 7.655 0.253 -19.641 1.00 89.31 292 GLU A CA 1
ATOM 2426 C C . GLU A 1 292 ? 7.736 -0.218 -18.182 1.00 89.31 292 GLU A C 1
ATOM 2428 O O . GLU A 1 292 ? 6.735 -0.237 -17.460 1.00 89.31 292 GLU A O 1
ATOM 2433 N N . CYS A 1 293 ? 8.938 -0.557 -17.718 1.00 89.44 293 CYS A N 1
ATOM 2434 C CA . CYS A 1 293 ? 9.162 -0.901 -16.320 1.00 89.44 293 CYS A CA 1
ATOM 2435 C C . CYS A 1 293 ? 8.815 0.267 -15.386 1.00 89.44 293 CYS A C 1
ATOM 2437 O O . CYS A 1 293 ? 9.130 1.425 -15.664 1.00 89.44 293 CYS A O 1
ATOM 2439 N N . MET A 1 294 ? 8.244 -0.027 -14.215 1.00 88.44 294 MET A N 1
ATOM 2440 C CA . MET A 1 294 ? 7.816 1.013 -13.278 1.00 88.44 294 MET A CA 1
ATOM 2441 C C . MET A 1 294 ? 9.012 1.837 -12.771 1.00 88.44 294 MET A C 1
ATOM 2443 O O . MET A 1 294 ? 9.858 1.331 -12.027 1.00 88.44 294 MET A O 1
ATOM 2447 N N . LYS A 1 295 ? 9.052 3.127 -13.125 1.00 86.69 295 LYS A N 1
ATOM 2448 C CA . LYS A 1 295 ? 10.058 4.083 -12.639 1.00 86.69 295 LYS A CA 1
ATOM 2449 C C . LYS A 1 295 ? 9.811 4.452 -11.172 1.00 86.69 295 LYS A C 1
ATOM 2451 O O . LYS A 1 295 ? 8.713 4.859 -10.785 1.00 86.69 295 LYS A O 1
ATOM 2456 N N . THR A 1 296 ? 10.848 4.348 -10.347 1.00 82.12 296 THR A N 1
ATOM 2457 C CA . THR A 1 296 ? 10.864 4.832 -8.958 1.00 82.12 296 THR A CA 1
ATOM 2458 C C . THR A 1 296 ? 11.812 6.026 -8.819 1.00 82.12 296 THR A C 1
ATOM 2460 O O . THR A 1 296 ? 12.247 6.585 -9.824 1.00 82.12 296 THR A O 1
ATOM 2463 N N . SER A 1 297 ? 12.111 6.480 -7.596 1.00 78.12 297 SER A N 1
ATOM 2464 C CA . SER A 1 297 ? 13.013 7.628 -7.398 1.00 78.12 297 SER A CA 1
ATOM 2465 C C . SER A 1 297 ? 14.444 7.393 -7.900 1.00 78.12 297 SER A C 1
ATOM 2467 O O . SER A 1 297 ? 15.117 8.352 -8.263 1.00 78.12 297 SER A O 1
ATOM 2469 N N . THR A 1 298 ? 14.908 6.138 -7.920 1.00 75.69 298 THR A N 1
ATOM 2470 C CA . THR A 1 298 ? 16.316 5.788 -8.181 1.00 75.69 298 THR A CA 1
ATOM 2471 C C . THR A 1 298 ? 16.526 4.631 -9.163 1.00 75.69 298 THR A C 1
ATOM 2473 O O . THR A 1 298 ? 17.669 4.371 -9.536 1.00 75.69 298 THR A O 1
ATOM 2476 N N . LYS A 1 299 ? 15.475 3.893 -9.553 1.00 84.19 299 LYS A N 1
ATOM 2477 C CA . LYS A 1 299 ? 15.575 2.655 -10.352 1.00 84.19 299 LYS A CA 1
ATOM 2478 C C . LYS A 1 299 ? 14.327 2.430 -11.216 1.00 84.19 299 LYS A C 1
ATOM 2480 O O . LYS A 1 299 ? 13.293 3.058 -11.004 1.00 84.19 299 LYS A O 1
ATOM 2485 N N . TYR A 1 300 ? 14.409 1.464 -12.129 1.00 88.19 300 TYR A N 1
ATOM 2486 C CA . TYR A 1 300 ? 13.255 0.876 -12.813 1.00 88.19 300 TYR A CA 1
ATOM 2487 C C . TYR A 1 300 ? 12.977 -0.524 -12.254 1.00 88.19 300 TYR A C 1
ATOM 2489 O O . TYR A 1 300 ? 13.907 -1.287 -11.984 1.00 88.19 300 TYR A O 1
ATOM 2497 N N . PHE A 1 301 ? 11.700 -0.857 -12.064 1.00 87.56 301 PHE A N 1
ATOM 2498 C CA . PHE A 1 301 ? 11.244 -2.156 -11.571 1.00 87.56 301 PHE A CA 1
ATOM 2499 C C . PHE A 1 301 ? 10.527 -2.910 -12.686 1.00 87.56 301 PHE A C 1
ATOM 2501 O O . PHE A 1 301 ? 9.401 -2.581 -13.053 1.00 87.56 301 PHE A O 1
ATOM 2508 N N . CYS A 1 302 ? 11.215 -3.914 -13.223 1.00 87.75 302 CYS A N 1
ATOM 2509 C CA . CYS A 1 302 ? 10.734 -4.780 -14.292 1.00 87.75 302 CYS A CA 1
ATOM 2510 C C . CYS A 1 302 ? 10.242 -6.117 -13.733 1.00 87.75 302 CYS A C 1
ATOM 2512 O O . CYS A 1 302 ? 10.856 -6.671 -12.813 1.00 87.75 302 CYS A O 1
ATOM 2514 N N . GLN A 1 303 ? 9.186 -6.684 -14.319 1.00 83.62 303 GLN A N 1
ATOM 2515 C CA . GLN A 1 303 ? 8.781 -8.046 -13.990 1.00 83.62 303 GLN A CA 1
ATOM 2516 C C . GLN A 1 303 ? 9.741 -9.043 -14.654 1.00 83.62 303 GLN A C 1
ATOM 2518 O O . GLN A 1 303 ? 9.927 -9.048 -15.870 1.00 83.62 303 GLN A O 1
ATOM 2523 N N . ARG A 1 304 ? 10.347 -9.931 -13.857 1.00 78.88 304 ARG A N 1
ATOM 2524 C CA . ARG A 1 304 ? 11.141 -11.042 -14.396 1.00 78.88 304 ARG A CA 1
ATOM 2525 C C . ARG A 1 304 ? 10.198 -12.025 -15.090 1.00 78.88 304 ARG A C 1
ATOM 2527 O O . ARG A 1 304 ? 9.443 -12.716 -14.407 1.00 78.88 304 ARG A O 1
ATOM 2534 N N . SER A 1 305 ? 10.274 -12.109 -16.415 1.00 74.62 305 SER A N 1
ATOM 2535 C CA . SER A 1 305 ? 9.579 -13.1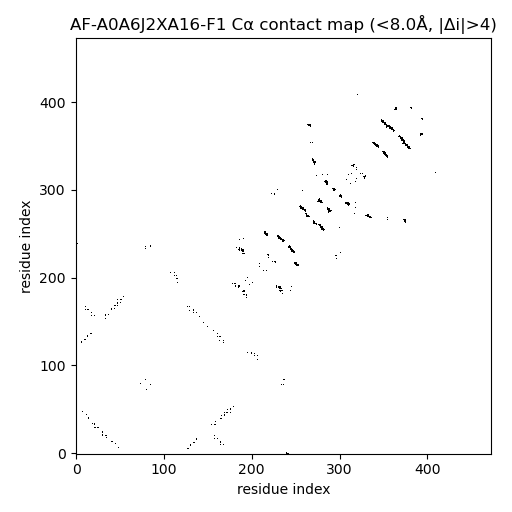33 -17.199 1.00 74.62 305 SER A CA 1
ATOM 2536 C C . SER A 1 305 ? 10.556 -14.267 -17.519 1.00 74.62 305 SER A C 1
ATOM 2538 O O . SER A 1 305 ? 10.601 -15.271 -16.807 1.00 74.62 305 SER A O 1
ATOM 2540 N N . HIS A 1 306 ? 11.414 -14.071 -18.518 1.00 80.31 306 HIS A N 1
ATOM 2541 C CA . HIS A 1 306 ? 12.393 -15.048 -18.983 1.00 80.31 306 HIS A CA 1
ATOM 2542 C C . HIS A 1 306 ? 13.708 -14.357 -19.361 1.00 80.31 306 HIS A C 1
ATOM 2544 O O . HIS A 1 306 ? 13.878 -13.886 -20.481 1.00 80.31 306 HIS A O 1
ATOM 2550 N N . LEU A 1 307 ? 14.657 -14.333 -18.419 1.00 85.38 307 LEU A N 1
ATOM 2551 C CA . LEU A 1 307 ? 16.033 -13.918 -18.696 1.00 85.38 307 LEU A CA 1
ATOM 2552 C C . LEU A 1 307 ? 16.725 -15.008 -19.534 1.00 85.38 307 LEU A C 1
ATOM 2554 O O . LEU A 1 307 ? 16.856 -16.155 -19.099 1.00 85.38 307 LEU A O 1
ATOM 2558 N N . LEU A 1 308 ? 17.120 -14.648 -20.753 1.00 88.00 308 LEU A N 1
ATOM 2559 C CA . LEU A 1 308 ? 17.783 -15.493 -21.745 1.00 88.00 308 LEU A CA 1
ATOM 2560 C C . LEU A 1 308 ? 19.311 -15.378 -21.612 1.00 88.00 308 LEU A C 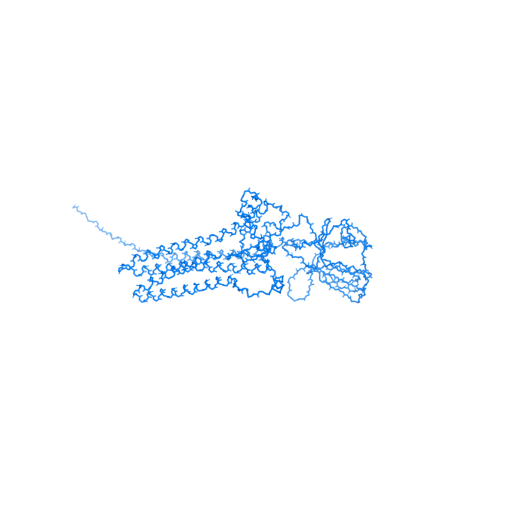1
ATOM 2562 O O . LEU A 1 308 ? 19.804 -14.279 -21.371 1.00 88.00 308 LEU A O 1
ATOM 2566 N N . PRO A 1 309 ? 20.089 -16.462 -21.790 1.00 87.19 309 PRO A N 1
ATOM 2567 C CA . PRO A 1 309 ? 21.542 -16.427 -21.631 1.00 87.19 309 PRO A CA 1
ATOM 2568 C C . PRO A 1 309 ? 22.245 -15.680 -22.777 1.00 87.19 309 PRO A C 1
ATOM 2570 O O . PRO A 1 309 ? 22.146 -16.059 -23.943 1.00 87.19 309 PRO A O 1
ATOM 2573 N N . LEU A 1 310 ? 23.047 -14.672 -22.427 1.00 79.50 310 LEU A N 1
ATOM 2574 C CA . LEU A 1 310 ? 23.827 -13.857 -23.368 1.00 79.50 310 LEU A CA 1
ATOM 2575 C C . LEU A 1 310 ? 24.948 -14.633 -24.106 1.00 79.50 310 LEU A C 1
ATOM 2577 O O . LEU A 1 310 ? 25.112 -14.427 -25.305 1.00 79.50 310 LEU A O 1
ATOM 2581 N N . PRO A 1 311 ? 25.716 -15.557 -23.477 1.00 64.56 311 PRO A N 1
ATOM 2582 C CA . PRO A 1 311 ? 26.838 -16.233 -24.150 1.00 64.56 311 PRO A CA 1
ATOM 2583 C C . PRO A 1 311 ? 26.450 -17.191 -25.290 1.00 64.56 311 PRO A C 1
ATOM 2585 O O . PRO A 1 311 ? 27.333 -17.811 -25.880 1.00 64.56 311 PRO A O 1
ATOM 2588 N N . GLN A 1 312 ? 25.152 -17.372 -25.551 1.00 57.38 312 GLN A N 1
ATOM 2589 C CA . GLN A 1 312 ? 24.609 -18.273 -26.573 1.00 57.38 312 GLN A CA 1
ATOM 2590 C C . GLN A 1 312 ? 23.597 -17.588 -27.507 1.00 57.38 312 GLN A C 1
ATOM 2592 O O . GLN A 1 312 ? 23.065 -18.247 -28.398 1.00 57.38 312 GLN A O 1
ATOM 2597 N N . SER A 1 313 ? 23.305 -16.296 -27.327 1.00 60.88 313 SER A N 1
ATOM 2598 C CA . SER A 1 313 ? 22.315 -15.605 -28.152 1.00 60.88 313 SER A CA 1
ATOM 2599 C C . SER A 1 313 ? 22.916 -15.096 -29.460 1.00 60.88 313 SER A C 1
ATOM 2601 O O . SER A 1 313 ? 23.795 -14.237 -29.442 1.00 60.88 313 SER A O 1
ATOM 2603 N N . GLU A 1 314 ? 22.347 -15.516 -30.591 1.00 70.06 314 GLU A N 1
ATOM 2604 C CA . GLU A 1 314 ? 22.534 -14.874 -31.906 1.00 70.06 314 GLU A CA 1
ATOM 2605 C C . GLU A 1 314 ? 21.826 -13.502 -32.004 1.00 70.06 314 GLU A C 1
ATOM 2607 O O . GLU A 1 314 ? 21.624 -12.966 -33.093 1.00 70.06 314 GLU A O 1
ATOM 2612 N N . ASP A 1 315 ? 21.408 -12.925 -30.872 1.00 82.88 315 ASP A N 1
ATOM 2613 C CA . ASP A 1 315 ? 20.636 -11.692 -30.841 1.00 82.88 315 ASP A CA 1
ATOM 2614 C C . ASP A 1 315 ? 21.476 -10.492 -31.310 1.00 82.88 315 ASP A C 1
ATOM 2616 O O . ASP A 1 315 ? 22.519 -10.129 -30.756 1.00 82.88 315 ASP A O 1
ATOM 2620 N N . CYS A 1 316 ? 20.997 -9.879 -32.389 1.00 82.50 316 CYS A N 1
ATOM 2621 C CA . CYS A 1 316 ? 21.615 -8.734 -33.046 1.00 82.50 316 CYS A CA 1
ATOM 2622 C C . CYS A 1 316 ? 21.760 -7.519 -32.113 1.00 82.50 316 CYS A C 1
ATOM 2624 O O . CYS A 1 316 ? 22.786 -6.839 -32.146 1.00 82.50 316 CYS A O 1
ATOM 2626 N N . VAL A 1 317 ? 20.746 -7.216 -31.298 1.00 85.19 317 VAL A N 1
ATOM 2627 C CA . VAL A 1 317 ? 20.714 -5.971 -30.520 1.00 85.19 317 VAL A CA 1
ATOM 2628 C C . VAL A 1 317 ? 21.610 -6.100 -29.297 1.00 85.19 317 VAL A C 1
ATOM 2630 O O . VAL A 1 317 ? 22.409 -5.202 -29.028 1.00 85.19 317 VAL A O 1
ATOM 2633 N N . THR A 1 318 ? 21.552 -7.232 -28.591 1.00 83.62 318 THR A N 1
ATOM 2634 C CA . THR A 1 318 ? 22.434 -7.460 -27.441 1.00 83.62 318 THR A CA 1
ATOM 2635 C C . THR A 1 318 ? 23.892 -7.531 -27.873 1.00 83.62 318 THR A C 1
ATOM 2637 O O . THR A 1 318 ? 24.718 -6.877 -27.247 1.00 83.62 318 THR A O 1
ATOM 2640 N N . SER A 1 319 ? 24.219 -8.213 -28.978 1.00 79.06 319 SER A N 1
ATOM 2641 C CA . SER A 1 319 ? 25.596 -8.268 -29.499 1.00 79.06 319 SER A CA 1
ATOM 2642 C C . SER A 1 319 ? 26.118 -6.910 -29.989 1.00 79.06 319 SER A C 1
ATOM 2644 O O . SER A 1 319 ? 27.302 -6.605 -29.810 1.00 79.06 319 SER A O 1
ATOM 2646 N N . MET A 1 320 ? 25.241 -6.058 -30.535 1.00 79.12 320 MET A N 1
ATOM 2647 C CA . MET A 1 320 ? 25.565 -4.667 -30.862 1.00 79.12 320 MET A CA 1
ATOM 2648 C C . MET A 1 320 ? 25.912 -3.848 -29.606 1.00 79.12 320 MET A C 1
ATOM 2650 O O . MET A 1 320 ? 26.853 -3.054 -29.658 1.00 79.12 320 MET A O 1
ATOM 2654 N N . LEU A 1 321 ? 25.202 -4.059 -28.491 1.00 78.88 321 LEU A N 1
ATOM 2655 C CA . LEU A 1 321 ? 25.428 -3.377 -27.209 1.00 78.88 321 LEU A CA 1
ATOM 2656 C C . LEU A 1 321 ? 26.624 -3.947 -26.417 1.00 78.88 321 LEU A C 1
ATOM 2658 O O . LEU A 1 321 ? 27.414 -3.190 -25.858 1.00 78.88 321 LEU A O 1
ATOM 2662 N N . SER A 1 322 ? 26.813 -5.269 -26.400 1.00 70.38 322 SER A N 1
ATOM 2663 C CA . SER A 1 322 ? 27.704 -5.985 -25.470 1.00 70.38 322 SER A CA 1
ATOM 2664 C C . SER A 1 322 ? 29.161 -6.145 -25.936 1.00 70.38 322 SER A C 1
ATOM 2666 O O . SER A 1 322 ? 29.871 -7.043 -25.479 1.00 70.38 322 SER A O 1
ATOM 2668 N N . THR A 1 323 ? 29.650 -5.268 -26.816 1.00 59.22 323 THR A N 1
ATOM 2669 C CA . THR A 1 323 ? 31.017 -5.267 -27.388 1.00 59.22 323 THR A CA 1
ATOM 2670 C C . THR A 1 323 ? 31.352 -6.389 -28.393 1.00 59.22 323 THR A C 1
ATOM 2672 O O . THR A 1 323 ? 32.132 -7.297 -28.117 1.00 59.22 323 THR A O 1
ATOM 2675 N N . THR A 1 324 ? 30.929 -6.249 -29.653 1.00 49.91 324 THR A N 1
ATOM 2676 C CA . THR A 1 324 ? 31.847 -6.317 -30.822 1.00 49.91 324 THR A CA 1
ATOM 2677 C C . THR A 1 324 ? 31.170 -5.766 -32.079 1.00 49.91 324 THR A C 1
ATOM 2679 O O . THR A 1 324 ? 29.962 -5.854 -32.242 1.00 49.91 324 THR A O 1
ATOM 2682 N N . LYS A 1 325 ? 31.945 -5.167 -32.996 1.00 51.81 325 LYS A N 1
ATOM 2683 C CA . LYS A 1 325 ? 31.435 -4.372 -34.137 1.00 51.81 325 LYS A CA 1
ATOM 2684 C C . LYS A 1 325 ? 30.796 -5.184 -35.282 1.00 51.81 325 LYS A C 1
ATOM 2686 O O . LYS A 1 325 ? 30.926 -4.779 -36.437 1.00 51.81 325 LYS A O 1
ATOM 2691 N N . ASN A 1 326 ? 30.164 -6.327 -35.016 1.00 52.78 326 ASN A N 1
ATOM 2692 C CA . ASN A 1 326 ? 29.667 -7.199 -36.079 1.00 52.78 326 ASN A CA 1
ATOM 2693 C C . ASN A 1 326 ? 28.151 -7.096 -36.290 1.00 52.78 326 ASN A C 1
ATOM 2695 O O . ASN A 1 326 ? 27.401 -8.016 -35.990 1.00 52.78 326 ASN A O 1
ATOM 2699 N N . THR A 1 327 ? 27.711 -5.996 -36.902 1.00 55.94 327 THR A N 1
ATOM 2700 C CA . THR A 1 327 ? 26.314 -5.784 -37.334 1.00 55.94 327 THR A CA 1
ATOM 2701 C C . THR A 1 327 ? 25.867 -6.707 -38.482 1.00 55.94 327 THR A C 1
ATOM 2703 O O . THR A 1 327 ? 24.759 -6.557 -38.991 1.00 55.94 327 THR A O 1
ATOM 2706 N N . GLN A 1 328 ? 26.704 -7.663 -38.908 1.00 57.66 328 GLN A N 1
ATOM 2707 C CA . GLN A 1 328 ? 26.431 -8.599 -40.008 1.00 57.66 328 GLN A CA 1
ATOM 2708 C C . GLN A 1 328 ? 25.306 -9.605 -39.709 1.00 57.66 328 GLN A C 1
ATOM 2710 O O . GLN A 1 328 ? 24.749 -10.167 -40.647 1.00 57.66 328 GLN A O 1
ATOM 2715 N N . THR A 1 329 ? 24.957 -9.828 -38.438 1.00 60.28 329 THR A N 1
ATOM 2716 C CA . THR A 1 329 ? 23.834 -10.690 -38.016 1.00 60.28 329 THR A CA 1
ATOM 2717 C C . THR A 1 329 ? 22.487 -9.959 -37.987 1.00 60.28 329 THR A C 1
ATOM 2719 O O . THR A 1 329 ? 21.437 -10.587 -37.872 1.00 60.28 329 THR A O 1
ATOM 2722 N N . CYS A 1 330 ? 22.489 -8.629 -38.098 1.00 74.94 330 CYS A N 1
ATOM 2723 C CA . CYS A 1 330 ? 21.287 -7.811 -38.008 1.00 74.94 330 CYS A CA 1
ATOM 2724 C C . CYS A 1 330 ? 20.542 -7.740 -39.346 1.00 74.94 330 CYS A C 1
ATOM 2726 O O . CYS A 1 330 ? 21.035 -7.150 -40.309 1.00 74.94 330 CYS A O 1
ATOM 2728 N N . ASN A 1 331 ? 19.310 -8.255 -39.387 1.00 83.00 331 ASN A N 1
ATOM 2729 C CA . ASN A 1 331 ? 18.416 -8.078 -40.532 1.00 83.00 331 ASN A CA 1
ATOM 2730 C C . ASN A 1 331 ? 18.032 -6.598 -40.688 1.00 83.00 331 ASN A C 1
ATOM 2732 O O . ASN A 1 331 ? 17.198 -6.074 -39.951 1.00 83.00 331 ASN A O 1
ATOM 2736 N N . GLN A 1 332 ? 18.643 -5.924 -41.663 1.00 86.50 332 GLN A N 1
ATOM 2737 C CA . GLN A 1 332 ? 18.344 -4.533 -41.994 1.00 86.50 332 GLN A CA 1
ATOM 2738 C C . GLN A 1 332 ? 17.211 -4.446 -43.018 1.00 86.50 332 GLN A C 1
ATOM 2740 O O . GLN A 1 332 ? 17.277 -5.045 -44.092 1.00 86.50 332 GLN A O 1
ATOM 2745 N N . ILE A 1 333 ? 16.194 -3.645 -42.713 1.00 88.38 333 ILE A N 1
ATOM 2746 C CA . ILE A 1 333 ? 15.050 -3.394 -43.593 1.00 88.38 333 ILE A CA 1
ATOM 2747 C C . ILE A 1 333 ? 15.277 -2.061 -44.307 1.00 88.38 333 ILE A C 1
ATOM 2749 O O . ILE A 1 333 ? 15.570 -1.055 -43.664 1.00 88.38 333 ILE A O 1
ATOM 2753 N N . SER A 1 334 ? 15.149 -2.027 -45.635 1.00 89.56 334 SER A N 1
ATOM 2754 C CA . SER A 1 334 ? 15.181 -0.766 -46.388 1.00 89.56 334 SER A CA 1
ATOM 2755 C C . SER A 1 334 ? 13.835 -0.051 -46.289 1.00 89.56 334 SER A C 1
ATOM 2757 O O . SER A 1 334 ? 12.784 -0.665 -46.482 1.00 89.56 334 SER A O 1
ATOM 2759 N N . ILE A 1 335 ? 13.872 1.250 -46.004 1.00 86.81 335 ILE A N 1
ATOM 2760 C CA . ILE A 1 335 ? 12.696 2.114 -45.898 1.00 86.81 335 ILE A CA 1
ATOM 2761 C C . ILE A 1 335 ? 12.811 3.284 -46.879 1.00 86.81 335 ILE A C 1
ATOM 2763 O O . ILE A 1 335 ? 13.903 3.738 -47.196 1.00 86.81 335 ILE A O 1
ATOM 2767 N N . ASN A 1 336 ? 11.678 3.802 -47.358 1.00 87.56 336 ASN A N 1
ATOM 2768 C CA . ASN A 1 336 ? 11.642 4.943 -48.279 1.00 87.56 336 ASN A CA 1
ATOM 2769 C C . ASN A 1 336 ? 11.079 6.175 -47.562 1.00 87.56 336 ASN A C 1
ATOM 2771 O O . ASN A 1 336 ? 9.878 6.455 -47.617 1.00 87.56 336 ASN A O 1
ATOM 2775 N N . MET A 1 337 ? 11.952 6.897 -46.861 1.00 82.12 337 MET A N 1
ATOM 2776 C CA . MET A 1 337 ? 11.578 8.127 -46.167 1.00 82.12 337 MET A CA 1
ATOM 2777 C C . MET A 1 337 ? 11.594 9.327 -47.114 1.00 82.12 337 MET A C 1
ATOM 2779 O O . MET A 1 337 ? 12.612 9.660 -47.719 1.00 82.12 337 MET A O 1
ATOM 2783 N N . LYS A 1 338 ? 10.449 10.011 -47.207 1.00 85.62 338 LYS A N 1
ATOM 2784 C CA . LYS A 1 338 ? 10.275 11.224 -48.026 1.00 85.62 338 LYS A CA 1
ATOM 2785 C C . LYS A 1 338 ? 10.334 12.521 -47.223 1.00 85.62 338 LYS A C 1
ATOM 2787 O O . LYS A 1 338 ? 10.699 13.546 -47.789 1.00 85.62 338 LYS A O 1
ATOM 2792 N N . ASN A 1 339 ? 9.979 12.454 -45.942 1.00 86.94 339 ASN A N 1
ATOM 2793 C CA . ASN A 1 339 ? 9.833 13.596 -45.046 1.00 86.94 339 ASN A CA 1
ATOM 2794 C C . ASN A 1 339 ? 10.880 13.521 -43.931 1.00 86.94 339 ASN A C 1
ATOM 2796 O O . ASN A 1 339 ? 11.296 12.427 -43.544 1.00 86.94 339 ASN A O 1
ATOM 2800 N N . ASN A 1 340 ? 11.252 14.681 -43.399 1.00 85.00 340 ASN A N 1
ATOM 2801 C CA . ASN A 1 340 ? 12.075 14.779 -42.200 1.00 85.00 340 ASN A CA 1
ATOM 2802 C C . ASN A 1 340 ? 11.243 14.362 -40.974 1.00 85.00 340 ASN A C 1
ATOM 2804 O O . ASN A 1 340 ? 10.043 14.647 -40.928 1.00 85.00 340 ASN A O 1
ATOM 2808 N N . ILE A 1 341 ? 11.867 13.704 -39.999 1.00 84.81 341 ILE A N 1
ATOM 2809 C CA . ILE A 1 341 ? 11.250 13.344 -38.712 1.00 84.81 341 ILE A CA 1
ATOM 2810 C C . ILE A 1 341 ? 12.032 14.039 -37.600 1.00 84.81 341 ILE A C 1
ATOM 2812 O O . ILE A 1 341 ? 13.258 14.108 -37.660 1.00 84.81 341 ILE A O 1
ATOM 2816 N N . ILE A 1 342 ? 11.321 14.557 -36.601 1.00 84.38 342 ILE A N 1
ATOM 2817 C CA . ILE A 1 342 ? 11.885 14.971 -35.317 1.00 84.38 342 ILE A CA 1
ATOM 2818 C C . ILE A 1 342 ? 11.010 14.318 -34.251 1.00 84.38 342 ILE A C 1
ATOM 2820 O O . ILE A 1 342 ? 9.796 14.522 -34.256 1.00 84.38 342 ILE A O 1
ATOM 2824 N N . GLU A 1 343 ? 11.619 13.513 -33.391 1.00 81.56 343 GLU A N 1
ATOM 2825 C CA . GLU A 1 343 ? 10.950 12.727 -32.354 1.00 81.56 343 GLU A CA 1
ATOM 2826 C C . GLU A 1 343 ? 11.540 13.084 -30.987 1.00 81.56 343 GLU A C 1
ATOM 2828 O O . GLU A 1 343 ? 12.754 13.242 -30.858 1.00 81.56 343 GLU A O 1
ATOM 2833 N N . GLU A 1 344 ? 10.679 13.274 -29.989 1.00 81.88 344 GLU A N 1
ATOM 2834 C CA . GLU A 1 344 ? 11.074 13.552 -28.605 1.00 81.88 344 GLU A CA 1
ATOM 2835 C C . GLU A 1 344 ? 11.412 12.233 -27.905 1.00 81.88 344 GLU A C 1
ATOM 2837 O O . GLU A 1 344 ? 10.584 11.325 -27.870 1.00 81.88 344 GLU A O 1
ATOM 2842 N N . VAL A 1 345 ? 12.626 12.129 -27.365 1.00 77.25 345 VAL A N 1
ATOM 2843 C CA . VAL A 1 345 ? 13.062 11.007 -26.515 1.00 77.25 345 VAL A CA 1
ATOM 2844 C C . VAL A 1 345 ? 12.759 11.329 -25.054 1.00 77.25 345 VAL A C 1
ATOM 2846 O O . VAL A 1 345 ? 12.257 10.479 -24.323 1.00 77.25 345 VAL A O 1
ATOM 2849 N N . ASP A 1 346 ? 13.045 12.568 -24.650 1.00 77.56 346 ASP A N 1
ATOM 2850 C CA . ASP A 1 346 ? 12.615 13.179 -23.395 1.00 77.56 346 ASP A CA 1
ATOM 2851 C C . ASP A 1 346 ? 12.626 14.719 -23.517 1.00 77.56 346 ASP A C 1
ATOM 2853 O O . ASP A 1 346 ? 12.898 15.274 -24.580 1.00 77.56 346 ASP A O 1
ATOM 2857 N N . GLN A 1 347 ? 12.385 15.416 -22.404 1.00 79.06 347 GLN A N 1
ATOM 2858 C CA . GLN A 1 347 ? 12.294 16.881 -22.318 1.00 79.06 347 GLN A CA 1
ATOM 2859 C C . GLN A 1 347 ? 13.517 17.654 -22.857 1.00 79.06 347 GLN A C 1
ATOM 2861 O O . GLN A 1 347 ? 13.412 18.857 -23.108 1.00 79.06 347 GLN A O 1
ATOM 2866 N N . MET A 1 348 ? 14.681 17.011 -22.983 1.00 78.44 348 MET A N 1
ATOM 2867 C CA . MET A 1 348 ? 15.924 17.607 -23.484 1.00 78.44 348 MET A CA 1
ATOM 2868 C C . MET A 1 348 ? 16.502 16.866 -24.696 1.00 78.44 348 MET A C 1
ATOM 2870 O O . MET A 1 348 ? 17.269 17.469 -25.449 1.00 78.44 348 MET A O 1
ATOM 2874 N N . HIS A 1 349 ? 16.161 15.596 -24.911 1.00 78.50 349 HIS A N 1
ATOM 2875 C CA . HIS A 1 349 ? 16.721 14.772 -25.980 1.00 78.50 349 HIS A CA 1
ATOM 2876 C C . HIS A 1 349 ? 15.717 14.537 -27.112 1.00 78.50 349 HIS A C 1
ATOM 2878 O O . HIS A 1 349 ? 14.597 14.083 -26.898 1.00 78.50 349 HIS A O 1
ATOM 2884 N N . TYR A 1 350 ? 16.154 14.786 -28.344 1.00 84.94 350 TYR A N 1
ATOM 2885 C CA . TYR A 1 350 ? 15.378 14.576 -29.563 1.00 84.94 350 TYR A CA 1
ATOM 2886 C C . TYR A 1 350 ? 16.197 13.787 -30.592 1.00 84.94 350 TYR A C 1
ATOM 2888 O O . TYR A 1 350 ? 17.423 13.900 -30.658 1.00 84.94 350 TYR A O 1
ATOM 2896 N N . ILE A 1 351 ? 15.520 13.022 -31.443 1.00 82.88 351 ILE A N 1
ATOM 2897 C CA . ILE A 1 351 ? 16.106 12.349 -32.607 1.00 82.88 351 ILE A CA 1
ATOM 2898 C C . ILE A 1 351 ? 15.613 13.069 -33.860 1.00 82.88 351 ILE A C 1
ATOM 2900 O O . ILE A 1 351 ? 14.410 13.148 -34.099 1.00 82.88 351 ILE A O 1
ATOM 2904 N N . ALA A 1 352 ? 16.533 13.577 -34.679 1.00 85.12 352 ALA A N 1
ATOM 2905 C CA . ALA A 1 352 ? 16.209 14.247 -35.933 1.00 85.12 352 ALA A CA 1
ATOM 2906 C C . ALA A 1 352 ? 16.736 13.447 -37.136 1.00 85.12 352 ALA A C 1
ATOM 2908 O O . ALA A 1 352 ? 17.925 13.136 -37.221 1.00 85.12 352 ALA A O 1
ATOM 2909 N N . VAL A 1 353 ? 15.852 13.120 -38.080 1.00 85.06 353 VAL A N 1
ATOM 2910 C CA . VAL A 1 353 ? 16.136 12.275 -39.248 1.00 85.06 353 VAL A CA 1
ATOM 2911 C C . VAL A 1 353 ? 15.843 13.038 -40.536 1.00 85.06 353 VAL A C 1
ATOM 2913 O O . VAL A 1 353 ? 14.696 13.387 -40.824 1.00 85.06 353 VAL A O 1
ATOM 2916 N N . PHE A 1 354 ? 16.879 13.235 -41.349 1.00 86.88 354 PHE A N 1
ATOM 2917 C CA . PHE A 1 354 ? 16.832 13.971 -42.613 1.00 86.88 354 PHE A CA 1
ATOM 2918 C C . PHE A 1 354 ? 17.143 13.024 -43.789 1.00 86.88 354 PHE A C 1
ATOM 2920 O O . PHE A 1 354 ? 18.316 12.762 -44.077 1.00 86.88 354 PHE A O 1
ATOM 2927 N N . PRO A 1 355 ? 16.137 12.463 -44.496 1.00 84.00 355 PRO A N 1
ATOM 2928 C CA . PRO A 1 355 ? 16.370 11.560 -45.632 1.00 84.00 355 PRO A CA 1
ATOM 2929 C C . PRO A 1 355 ? 17.098 12.219 -46.814 1.00 84.00 355 PRO A C 1
ATOM 2931 O O . PRO A 1 355 ? 17.667 11.519 -47.658 1.00 84.00 355 PRO A O 1
ATOM 2934 N N . LYS A 1 356 ? 17.089 13.553 -46.881 1.00 87.94 356 LYS A N 1
ATOM 2935 C CA . LYS A 1 356 ? 17.835 14.384 -47.834 1.00 87.94 356 LYS A CA 1
ATOM 2936 C C . LYS A 1 356 ? 18.670 15.409 -47.069 1.00 87.94 356 LYS A C 1
ATOM 2938 O O . LYS A 1 356 ? 18.521 15.552 -45.865 1.00 87.94 356 LYS A O 1
ATOM 2943 N N . GLU A 1 357 ? 19.577 16.075 -47.772 1.00 88.44 357 GLU A N 1
ATOM 2944 C CA . GLU A 1 357 ? 20.358 17.166 -47.195 1.00 88.44 357 GLU A CA 1
ATOM 2945 C C . GLU A 1 357 ? 19.478 18.408 -47.016 1.00 88.44 357 GLU A C 1
ATOM 2947 O O . GLU A 1 357 ? 18.909 18.913 -47.985 1.00 88.44 357 GLU A O 1
ATOM 2952 N N . GLU A 1 358 ? 19.362 18.874 -45.776 1.00 85.12 358 GLU A N 1
ATOM 2953 C CA . GLU A 1 358 ? 18.443 19.927 -45.348 1.00 85.12 358 GLU A CA 1
ATOM 2954 C C . GLU A 1 358 ? 19.183 21.022 -44.581 1.00 85.12 358 GLU A C 1
ATOM 2956 O O . GLU A 1 358 ? 20.091 20.751 -43.793 1.00 85.12 358 GLU A O 1
ATOM 2961 N N . LYS A 1 359 ? 18.793 22.283 -44.802 1.00 85.75 359 LYS A N 1
ATOM 2962 C CA . LYS A 1 359 ? 19.418 23.437 -44.138 1.00 85.75 359 LYS A CA 1
ATOM 2963 C C . LYS A 1 359 ? 18.737 23.723 -42.809 1.00 85.75 359 LYS A C 1
ATOM 2965 O O . LYS A 1 359 ? 17.644 24.282 -42.770 1.00 85.75 359 LYS A O 1
ATOM 2970 N N . ILE A 1 360 ? 19.433 23.415 -41.725 1.00 83.44 360 ILE A N 1
ATOM 2971 C CA . ILE A 1 360 ? 18.990 23.682 -40.362 1.00 83.44 360 ILE A CA 1
ATOM 2972 C C . ILE A 1 360 ? 19.617 24.987 -39.887 1.00 83.44 360 ILE A C 1
ATOM 2974 O O . ILE A 1 360 ? 20.802 25.248 -40.100 1.00 83.44 360 ILE A O 1
ATOM 2978 N N . THR A 1 361 ? 18.804 25.814 -39.236 1.00 79.19 361 THR A N 1
ATOM 2979 C CA . THR A 1 361 ? 19.278 26.979 -38.491 1.00 79.19 361 THR A CA 1
ATOM 2980 C C . THR A 1 361 ? 19.252 26.634 -37.011 1.00 79.19 361 THR A C 1
ATOM 2982 O O . THR A 1 361 ? 18.169 26.453 -36.457 1.00 79.19 361 THR A O 1
ATOM 2985 N N . THR A 1 362 ? 20.412 26.583 -36.365 1.00 74.62 362 THR A N 1
ATOM 2986 C CA . THR A 1 362 ? 20.481 26.593 -34.902 1.00 74.62 362 THR A CA 1
ATOM 2987 C C . THR A 1 362 ? 20.495 28.049 -34.443 1.00 74.62 362 THR A C 1
ATOM 2989 O O . THR A 1 362 ? 21.255 28.877 -34.957 1.00 74.62 362 THR A O 1
ATOM 2992 N N . ILE A 1 363 ? 19.604 28.392 -33.513 1.00 73.44 363 ILE A N 1
ATOM 2993 C CA . ILE A 1 363 ? 19.588 29.712 -32.882 1.00 73.44 363 ILE A CA 1
ATOM 2994 C C . ILE A 1 363 ? 20.017 29.511 -31.434 1.00 73.44 363 ILE A C 1
ATOM 2996 O O . ILE A 1 363 ? 19.223 29.129 -30.582 1.00 73.44 363 ILE A O 1
ATOM 3000 N N . CYS A 1 364 ? 21.313 29.707 -31.213 1.00 69.00 364 CYS A N 1
ATOM 3001 C CA . CYS A 1 364 ? 21.980 29.575 -29.923 1.00 69.00 364 CYS A CA 1
ATOM 3002 C C . CYS A 1 364 ? 22.483 30.970 -29.495 1.00 69.00 364 CYS A C 1
ATOM 3004 O O . CYS A 1 364 ? 21.755 31.947 -29.643 1.00 69.00 364 CYS A O 1
ATOM 3006 N N . GLU A 1 365 ? 23.720 31.109 -29.000 1.00 65.12 365 GLU A N 1
ATOM 3007 C CA . GLU A 1 365 ? 24.345 32.436 -28.803 1.00 65.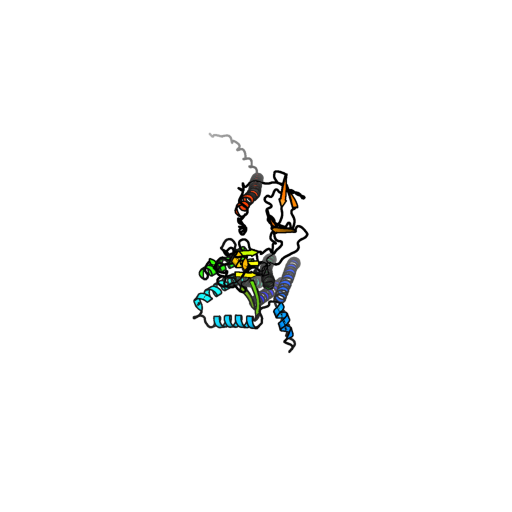12 365 GLU A CA 1
ATOM 3008 C C . GLU A 1 365 ? 24.532 33.187 -30.139 1.00 65.12 365 GLU A C 1
ATOM 3010 O O . GLU A 1 365 ? 24.403 34.407 -30.194 1.00 65.12 365 GLU A O 1
ATOM 3015 N N . GLU A 1 366 ? 24.767 32.452 -31.230 1.00 68.88 366 GLU A N 1
ATOM 3016 C CA . GLU A 1 366 ? 24.831 32.967 -32.598 1.00 68.88 366 GLU A CA 1
ATOM 3017 C C . GLU A 1 366 ? 23.929 32.136 -33.521 1.00 68.88 366 GLU A C 1
ATOM 3019 O O . GLU A 1 366 ? 23.683 30.950 -33.282 1.00 68.88 366 GLU A O 1
ATOM 3024 N N . LYS A 1 367 ? 23.443 32.755 -34.604 1.00 78.81 367 LYS A N 1
ATOM 3025 C CA . LYS A 1 367 ? 22.668 32.069 -35.643 1.00 78.81 367 LYS A CA 1
ATOM 3026 C C . LYS A 1 367 ? 23.616 31.323 -36.578 1.00 78.81 367 LYS A C 1
ATOM 3028 O O . LYS A 1 367 ? 24.235 31.944 -37.444 1.00 78.81 367 LYS A O 1
ATOM 3033 N N . GLN A 1 368 ? 23.685 30.002 -36.452 1.00 78.69 368 GLN A N 1
ATOM 3034 C CA . GLN A 1 368 ? 24.471 29.156 -37.349 1.00 78.69 368 GLN A CA 1
ATOM 3035 C C . GLN A 1 368 ? 23.549 28.418 -38.325 1.00 78.69 368 GLN A C 1
ATOM 3037 O O . GLN A 1 368 ? 22.435 28.024 -37.983 1.00 78.69 368 GLN A O 1
ATOM 3042 N N . VAL A 1 369 ? 24.000 28.268 -39.572 1.00 80.25 369 VAL A N 1
ATOM 3043 C CA . VAL A 1 369 ? 23.285 27.521 -40.614 1.00 80.25 369 VAL A CA 1
ATOM 3044 C C . VAL A 1 369 ? 24.168 26.368 -41.054 1.00 80.25 369 VAL A C 1
ATOM 3046 O O . VAL A 1 369 ? 25.286 26.583 -41.520 1.00 80.25 369 VAL A O 1
ATOM 3049 N N . MET A 1 370 ? 23.651 25.154 -40.917 1.00 82.50 370 MET A N 1
ATOM 3050 C CA . MET A 1 370 ? 24.343 23.909 -41.239 1.00 82.50 370 MET A CA 1
ATOM 3051 C C . MET A 1 370 ? 23.455 23.031 -42.116 1.00 82.50 370 MET A C 1
ATOM 3053 O O . MET A 1 370 ? 22.232 23.049 -41.989 1.00 82.50 370 MET A O 1
ATOM 3057 N N . ALA A 1 371 ? 24.067 22.286 -43.032 1.00 84.38 371 ALA A N 1
ATOM 3058 C CA . ALA A 1 371 ? 23.368 21.307 -43.850 1.00 84.38 371 ALA A CA 1
ATOM 3059 C C . ALA A 1 371 ? 23.517 19.927 -43.200 1.00 84.38 371 ALA A C 1
ATOM 3061 O O . ALA A 1 371 ? 24.644 19.470 -43.004 1.00 84.38 371 ALA A O 1
ATOM 3062 N N . LEU A 1 372 ? 22.404 19.285 -42.837 1.00 82.69 372 LEU A N 1
ATOM 3063 C CA . LEU A 1 372 ? 22.397 17.938 -42.264 1.00 82.69 372 LEU A CA 1
ATOM 3064 C C . LEU A 1 372 ? 21.694 16.949 -43.188 1.00 82.69 372 LEU A C 1
ATOM 3066 O O . LEU A 1 372 ? 20.700 17.265 -43.834 1.00 82.69 372 LEU A O 1
ATOM 3070 N N . LYS A 1 373 ? 22.213 15.723 -43.204 1.00 85.06 373 LYS A N 1
ATOM 3071 C CA . LYS A 1 373 ? 21.620 14.545 -43.839 1.00 85.06 373 LYS A CA 1
ATOM 3072 C C . LYS A 1 373 ? 21.788 13.356 -42.894 1.00 85.06 373 LYS A C 1
ATOM 3074 O O . LYS A 1 373 ? 22.793 13.276 -42.187 1.00 85.06 373 LYS A O 1
ATOM 3079 N N . GLY A 1 374 ? 20.848 12.420 -42.914 1.00 82.88 374 GLY A N 1
ATOM 3080 C CA . GLY A 1 374 ? 20.840 11.250 -42.042 1.00 82.88 374 GLY A CA 1
ATOM 3081 C C . GLY A 1 374 ? 20.288 11.565 -40.654 1.00 82.88 374 GLY A C 1
ATOM 3082 O O . GLY A 1 374 ? 19.505 12.498 -40.487 1.00 82.88 374 GLY A O 1
ATOM 3083 N N . THR A 1 375 ? 20.694 10.761 -39.680 1.00 80.38 375 THR A N 1
ATOM 3084 C CA . THR A 1 375 ? 20.169 10.764 -38.312 1.00 80.38 375 THR A CA 1
ATOM 3085 C C . THR A 1 375 ? 21.117 11.482 -37.366 1.00 80.38 375 THR A C 1
ATOM 3087 O O . THR A 1 375 ? 22.313 11.191 -37.361 1.00 80.38 375 THR A O 1
ATOM 3090 N N . HIS A 1 376 ? 20.573 12.384 -36.550 1.00 82.38 376 HIS A N 1
ATOM 3091 C CA . HIS A 1 376 ? 21.316 13.210 -35.602 1.00 82.38 376 HIS A CA 1
ATOM 3092 C C . HIS A 1 376 ? 20.610 13.225 -34.240 1.00 82.38 376 HIS A C 1
ATOM 3094 O O . HIS A 1 376 ? 19.416 13.532 -34.195 1.00 82.38 376 HIS A O 1
ATOM 3100 N N . PRO A 1 377 ? 21.312 12.929 -33.131 1.00 78.75 377 PRO A N 1
ATOM 3101 C CA . PRO A 1 377 ? 20.817 13.251 -31.799 1.00 78.75 377 PRO A CA 1
ATOM 3102 C C . PRO A 1 377 ? 20.848 14.773 -31.611 1.00 78.75 377 PRO A C 1
ATOM 3104 O O . PRO A 1 377 ? 21.804 15.445 -32.007 1.00 78.75 377 PRO A O 1
ATOM 3107 N N . VAL A 1 378 ? 19.806 15.323 -31.000 1.00 80.06 378 VAL A N 1
ATOM 3108 C CA . VAL A 1 378 ? 19.649 16.754 -30.738 1.00 80.06 378 VAL A CA 1
ATOM 3109 C C . VAL A 1 378 ? 19.427 16.941 -29.242 1.00 80.06 378 VAL A C 1
ATOM 3111 O O . VAL A 1 378 ? 18.462 16.429 -28.686 1.00 80.06 378 VAL A O 1
ATOM 3114 N N . LEU A 1 379 ? 20.334 17.675 -28.595 1.00 74.31 379 LEU A N 1
ATOM 3115 C CA . LEU A 1 379 ? 20.265 18.011 -27.174 1.00 74.31 379 LEU A CA 1
ATOM 3116 C C . LEU A 1 379 ? 19.824 19.469 -26.997 1.00 74.31 379 LEU A C 1
ATOM 3118 O O . LEU A 1 379 ? 20.477 20.385 -27.502 1.00 74.31 379 LEU A O 1
ATOM 3122 N N . ILE A 1 380 ? 18.761 19.684 -26.228 1.00 70.31 380 ILE A N 1
ATOM 3123 C CA . ILE A 1 380 ? 18.270 20.995 -25.799 1.00 70.31 380 ILE A CA 1
ATOM 3124 C C . ILE A 1 380 ? 18.742 21.238 -24.360 1.00 70.31 380 ILE A C 1
ATOM 3126 O O . ILE A 1 380 ? 18.135 20.774 -23.401 1.00 70.31 380 ILE A O 1
ATOM 3130 N N . SER A 1 381 ? 19.844 21.975 -24.202 1.00 53.47 381 SER A N 1
ATOM 3131 C CA . SER A 1 381 ? 20.432 22.272 -22.889 1.00 53.47 381 SER A CA 1
ATOM 3132 C C . SER A 1 381 ? 20.159 23.715 -22.443 1.00 53.47 381 SER A C 1
ATOM 3134 O O . SER A 1 381 ? 20.762 24.655 -22.966 1.00 53.47 381 SER A O 1
ATOM 3136 N N . GLY A 1 382 ? 19.293 23.879 -21.434 1.00 47.75 382 GLY A N 1
ATOM 3137 C CA . GLY A 1 382 ? 19.188 25.105 -20.628 1.00 47.75 382 GLY A CA 1
ATOM 3138 C C . GLY A 1 382 ? 17.768 25.642 -20.407 1.00 47.75 382 GLY A C 1
ATOM 3139 O O . GLY A 1 382 ? 17.087 26.035 -21.349 1.00 47.75 382 GLY A O 1
ATOM 3140 N N . ILE A 1 383 ? 17.352 25.748 -19.138 1.00 35.72 383 ILE A N 1
ATOM 3141 C CA . ILE A 1 383 ? 16.119 26.439 -18.725 1.00 35.72 383 ILE A CA 1
ATOM 3142 C C . ILE A 1 383 ? 16.455 27.856 -18.241 1.00 35.72 383 ILE A C 1
ATOM 3144 O O . ILE A 1 383 ? 17.194 28.030 -17.272 1.00 35.72 383 ILE A O 1
ATOM 3148 N N . GLN A 1 384 ? 15.793 28.862 -18.815 1.00 28.86 384 GLN A N 1
ATOM 3149 C CA . GLN A 1 384 ? 15.336 30.022 -18.046 1.00 28.86 384 GLN A CA 1
ATOM 3150 C C . GLN A 1 384 ? 13.818 30.132 -18.181 1.00 28.86 384 GLN A C 1
ATOM 3152 O O . GLN A 1 384 ? 13.265 30.092 -19.278 1.00 28.86 384 GLN A O 1
ATOM 3157 N N . THR A 1 385 ? 13.134 30.246 -17.046 1.00 31.98 385 THR A N 1
ATOM 3158 C CA . THR A 1 385 ? 11.677 30.357 -16.979 1.00 31.98 385 THR A CA 1
ATOM 3159 C C . THR A 1 385 ? 11.202 31.696 -17.531 1.00 31.98 385 THR A C 1
ATOM 3161 O O . THR A 1 385 ? 11.454 32.726 -16.907 1.00 31.98 385 THR A O 1
ATOM 3164 N N . LEU A 1 386 ? 10.426 31.681 -18.614 1.00 25.62 386 LEU A N 1
ATOM 3165 C CA . LEU A 1 386 ? 9.497 32.756 -18.962 1.00 25.62 386 LEU A CA 1
ATOM 3166 C C . LEU A 1 386 ? 8.310 32.186 -19.748 1.00 25.62 386 LEU A C 1
ATOM 3168 O O . LEU A 1 386 ? 8.429 31.230 -20.510 1.00 25.62 386 LEU A O 1
ATOM 3172 N N . THR A 1 387 ? 7.139 32.761 -19.506 1.00 33.19 387 THR A N 1
ATOM 3173 C CA . THR A 1 387 ? 5.860 32.351 -20.093 1.00 33.19 387 THR A CA 1
ATOM 3174 C C . THR A 1 387 ? 5.762 32.708 -21.577 1.00 33.19 387 THR A C 1
ATOM 3176 O O . THR A 1 387 ? 6.072 33.837 -21.947 1.00 33.19 387 THR A O 1
ATOM 3179 N N . ASN A 1 388 ? 5.187 31.791 -22.363 1.00 28.77 388 ASN A N 1
ATOM 3180 C CA . ASN A 1 388 ? 4.871 31.884 -23.797 1.00 28.77 388 ASN A CA 1
ATOM 3181 C C . ASN A 1 388 ? 6.073 31.816 -24.763 1.00 28.77 388 ASN A C 1
ATOM 3183 O O . ASN A 1 388 ? 6.647 32.831 -25.132 1.00 28.77 388 ASN A O 1
ATOM 3187 N N . ILE A 1 389 ? 6.330 30.586 -25.229 1.00 32.41 389 ILE A N 1
ATOM 3188 C CA . ILE A 1 389 ? 6.842 30.166 -26.553 1.00 32.41 389 ILE A CA 1
ATOM 3189 C C . ILE A 1 389 ? 7.946 31.038 -27.195 1.00 32.41 389 ILE A C 1
ATOM 3191 O O . ILE A 1 389 ? 7.660 32.106 -27.734 1.00 32.41 389 ILE A O 1
ATOM 3195 N N . ASN A 1 390 ? 9.153 30.446 -27.261 1.00 27.89 390 ASN A N 1
ATOM 3196 C CA . ASN A 1 390 ? 10.354 30.702 -28.097 1.00 27.89 390 ASN A CA 1
ATOM 3197 C C . ASN A 1 390 ? 11.614 30.814 -27.205 1.00 27.89 390 ASN A C 1
ATOM 3199 O O . ASN A 1 390 ? 11.758 31.790 -26.475 1.00 27.89 390 ASN A O 1
ATOM 3203 N N . VAL A 1 391 ? 12.516 29.817 -27.243 1.00 25.28 391 VAL A N 1
ATOM 3204 C CA . VAL A 1 391 ? 13.575 29.606 -26.220 1.00 25.28 391 VAL A CA 1
ATOM 3205 C C . VAL A 1 391 ? 15.002 29.611 -26.795 1.00 25.28 391 VAL A C 1
ATOM 3207 O O . VAL A 1 391 ? 15.270 28.904 -27.763 1.00 25.28 391 VAL A O 1
ATOM 3210 N N . ILE A 1 392 ? 15.891 30.406 -26.165 1.00 26.80 392 ILE A N 1
ATOM 3211 C CA . ILE A 1 392 ? 17.353 30.615 -26.375 1.00 26.80 392 ILE A CA 1
ATOM 3212 C C . ILE A 1 392 ? 17.893 31.391 -25.125 1.00 26.80 392 ILE A C 1
ATOM 3214 O O . ILE A 1 392 ? 17.063 32.115 -24.563 1.00 26.80 392 ILE A O 1
ATOM 3218 N N . PRO A 1 393 ? 19.191 31.441 -24.694 1.00 35.59 393 PRO A N 1
ATOM 3219 C CA . PRO A 1 393 ? 20.408 30.599 -24.843 1.00 35.59 393 PRO A CA 1
ATOM 3220 C C . PRO A 1 393 ? 20.825 29.965 -23.461 1.00 35.59 393 PRO A C 1
ATOM 3222 O O . PRO A 1 393 ? 19.971 29.720 -22.620 1.00 35.59 393 PRO A O 1
ATOM 3225 N N . ILE A 1 394 ? 22.117 29.861 -23.084 1.00 37.84 394 ILE A N 1
ATOM 3226 C CA . ILE A 1 394 ? 23.080 28.734 -23.262 1.00 37.84 394 ILE A CA 1
ATOM 3227 C C . ILE A 1 394 ? 24.365 28.995 -22.423 1.00 37.84 394 ILE A C 1
ATOM 3229 O O . ILE A 1 394 ? 24.681 30.162 -22.188 1.00 37.84 394 ILE A O 1
ATOM 3233 N N . LYS A 1 395 ? 25.166 27.968 -22.036 1.00 27.33 395 LYS A N 1
ATOM 3234 C CA . LYS A 1 395 ? 26.651 28.118 -22.014 1.00 27.33 395 LYS A CA 1
ATOM 3235 C C . LYS A 1 395 ? 27.530 26.845 -22.049 1.00 27.33 395 LYS A C 1
ATOM 3237 O O . LYS A 1 395 ? 27.517 26.037 -21.133 1.00 27.33 395 LYS A O 1
ATOM 3242 N N . LYS A 1 396 ? 28.404 26.819 -23.069 1.00 28.97 396 LYS A N 1
ATOM 3243 C CA . LYS A 1 396 ? 29.729 26.164 -23.222 1.00 28.97 396 LYS A CA 1
ATOM 3244 C C . LYS A 1 396 ? 29.988 24.734 -22.702 1.00 28.97 396 LYS A C 1
ATOM 3246 O O . LYS A 1 396 ? 30.283 24.532 -21.530 1.00 28.97 396 LYS A O 1
ATOM 3251 N N . LEU A 1 397 ? 30.293 23.858 -23.665 1.00 25.97 397 LEU A N 1
ATOM 3252 C CA . LEU A 1 397 ? 31.491 23.008 -23.625 1.00 25.97 397 LEU A CA 1
ATOM 3253 C C . LEU A 1 397 ? 32.238 23.087 -24.969 1.00 25.97 397 LEU A C 1
ATOM 3255 O O . LEU A 1 397 ? 31.618 23.150 -26.028 1.00 25.97 397 LEU A O 1
ATOM 3259 N N . ASN A 1 398 ? 33.574 23.115 -24.926 1.00 26.84 398 ASN A N 1
ATOM 3260 C CA . ASN A 1 398 ? 34.405 22.992 -26.126 1.00 26.84 398 ASN A CA 1
ATOM 3261 C C . ASN A 1 398 ? 34.389 21.527 -26.577 1.00 26.84 398 ASN A C 1
ATOM 3263 O O . ASN A 1 398 ? 34.861 20.672 -25.831 1.00 26.84 398 ASN A O 1
ATOM 3267 N N . ILE A 1 399 ? 33.929 21.249 -27.798 1.00 27.08 399 ILE A N 1
ATOM 3268 C CA . ILE A 1 399 ? 34.100 19.935 -28.426 1.00 27.08 399 ILE A CA 1
ATOM 3269 C C . ILE A 1 399 ? 35.144 20.065 -29.533 1.00 27.08 399 ILE A C 1
ATOM 3271 O O . ILE A 1 399 ? 34.958 20.765 -30.529 1.00 27.08 399 ILE A O 1
ATOM 3275 N N . GLU A 1 400 ? 36.276 19.404 -29.317 1.00 25.91 400 GLU A N 1
ATOM 3276 C CA . GLU A 1 400 ? 37.343 19.249 -30.298 1.00 25.91 400 GLU A CA 1
ATOM 3277 C C . GLU A 1 400 ? 36.870 18.334 -31.443 1.00 25.91 400 GLU A C 1
ATOM 3279 O O . GLU A 1 400 ? 36.077 17.414 -31.235 1.00 25.91 400 GLU A O 1
ATOM 3284 N N . LYS A 1 401 ? 37.305 18.596 -32.682 1.00 26.31 401 LYS A N 1
ATOM 3285 C CA . LYS A 1 401 ? 36.802 17.876 -33.865 1.00 26.31 401 LYS A CA 1
ATOM 3286 C C . LYS A 1 401 ? 37.254 16.412 -33.863 1.00 26.31 401 LYS A C 1
ATOM 3288 O O . LYS A 1 401 ? 38.371 16.114 -34.284 1.00 26.31 401 LYS A O 1
ATOM 3293 N N . VAL A 1 402 ? 36.365 15.496 -33.486 1.00 26.08 402 VAL A N 1
ATOM 3294 C CA . VAL A 1 402 ? 36.577 14.052 -33.661 1.00 26.08 402 VAL A CA 1
ATOM 3295 C C . VAL A 1 402 ? 36.255 13.657 -35.117 1.00 26.08 402 VAL A C 1
ATOM 3297 O O . VAL A 1 402 ? 35.167 13.981 -35.596 1.00 26.08 402 VAL A O 1
ATOM 3300 N N . PRO A 1 403 ? 37.170 12.992 -35.853 1.00 25.61 403 PRO A N 1
ATOM 3301 C CA . PRO A 1 403 ? 36.932 12.574 -37.237 1.00 25.61 403 PRO A CA 1
ATOM 3302 C C . PRO A 1 403 ? 35.904 11.433 -37.351 1.00 25.61 403 PRO A C 1
ATOM 3304 O O . PRO A 1 403 ? 35.744 10.615 -36.445 1.00 25.61 403 PRO A O 1
ATOM 3307 N N . LEU A 1 404 ? 35.220 11.383 -38.497 1.00 31.91 404 LEU A N 1
ATOM 3308 C CA . LEU A 1 404 ? 33.900 10.762 -38.695 1.00 31.91 404 LEU A CA 1
ATOM 3309 C C . LEU A 1 404 ? 33.871 9.217 -38.805 1.00 31.91 404 LEU A C 1
ATOM 3311 O O . LEU A 1 404 ? 32.892 8.654 -39.290 1.00 31.91 404 LEU A O 1
ATOM 3315 N N . ASP A 1 405 ? 34.910 8.520 -38.341 1.00 26.39 405 ASP A N 1
ATOM 3316 C CA . ASP A 1 405 ? 35.140 7.094 -38.647 1.00 26.39 405 ASP A CA 1
ATOM 3317 C C . ASP A 1 405 ? 34.796 6.143 -37.480 1.00 26.39 405 ASP A C 1
ATOM 3319 O O . ASP A 1 405 ? 35.108 4.947 -37.506 1.00 26.39 405 ASP A O 1
ATOM 3323 N N . LYS A 1 406 ? 34.185 6.663 -36.407 1.00 27.48 406 LYS A N 1
ATOM 3324 C CA . LYS A 1 406 ? 33.838 5.897 -35.198 1.00 27.48 406 LYS A CA 1
ATOM 3325 C C . LYS A 1 406 ? 32.478 6.300 -34.630 1.00 27.48 406 LYS A C 1
ATOM 3327 O O . LYS A 1 406 ? 32.398 7.016 -33.636 1.00 27.48 406 LYS A O 1
ATOM 3332 N N . MET A 1 407 ? 31.410 5.770 -35.219 1.00 26.38 407 MET A N 1
ATOM 3333 C CA . MET A 1 407 ? 30.097 5.759 -34.573 1.00 26.38 407 MET A CA 1
ATOM 3334 C C . MET A 1 407 ? 30.145 4.752 -33.410 1.00 26.38 407 MET A C 1
ATOM 3336 O O . MET A 1 407 ? 30.184 3.542 -33.631 1.00 26.38 407 MET A O 1
ATOM 3340 N N . HIS A 1 408 ? 30.233 5.258 -32.180 1.00 29.59 408 HIS A N 1
ATOM 3341 C CA . HIS A 1 408 ? 30.033 4.478 -30.958 1.00 29.59 408 HIS A CA 1
ATOM 3342 C C . HIS A 1 408 ? 28.613 4.707 -30.435 1.00 29.59 408 HIS A C 1
ATOM 3344 O O . HIS A 1 408 ? 28.001 5.737 -30.714 1.00 29.59 408 HIS A O 1
ATOM 3350 N N . LEU A 1 409 ? 28.101 3.721 -29.697 1.00 30.36 409 LEU A N 1
ATOM 3351 C CA . LEU A 1 409 ? 26.830 3.803 -28.983 1.00 30.36 409 LEU A CA 1
ATOM 3352 C C . LEU A 1 409 ? 26.802 5.045 -28.091 1.00 30.36 409 LEU A C 1
ATOM 3354 O O . LEU A 1 409 ? 27.768 5.322 -27.381 1.00 30.36 409 LEU A O 1
ATOM 3358 N N . ILE A 1 410 ? 25.681 5.760 -28.111 1.00 31.91 410 ILE A N 1
ATOM 3359 C CA . ILE A 1 410 ? 25.423 6.851 -27.177 1.00 31.91 410 ILE A CA 1
ATOM 3360 C C . ILE A 1 410 ? 24.796 6.218 -25.935 1.00 31.91 410 ILE A C 1
ATOM 3362 O O . ILE A 1 410 ? 23.589 5.990 -25.899 1.00 31.91 410 ILE A O 1
ATOM 3366 N N . GLN A 1 411 ? 25.617 5.908 -24.931 1.00 27.88 411 GLN A N 1
ATOM 3367 C CA . GLN A 1 411 ? 25.108 5.765 -23.569 1.00 27.88 411 GLN A CA 1
ATOM 3368 C C . GLN A 1 411 ? 24.761 7.168 -23.061 1.00 27.88 411 GLN A C 1
ATOM 3370 O O . GLN A 1 411 ? 25.628 8.038 -22.993 1.00 27.88 411 GLN A O 1
ATOM 3375 N N . LEU A 1 412 ? 23.484 7.388 -22.748 1.00 34.41 412 LEU A N 1
ATOM 3376 C CA . LEU A 1 412 ? 23.033 8.551 -21.991 1.00 34.41 412 LEU A CA 1
ATOM 3377 C C . LEU A 1 412 ? 23.125 8.185 -20.508 1.00 34.41 412 LEU A C 1
ATOM 3379 O O . LEU A 1 412 ? 22.310 7.418 -20.001 1.00 34.41 412 LEU A O 1
ATOM 3383 N N . GLU A 1 413 ? 24.151 8.689 -19.833 1.00 29.55 413 GLU A N 1
ATOM 3384 C CA . GLU A 1 413 ? 24.335 8.507 -18.394 1.00 29.55 413 GLU A CA 1
ATOM 3385 C C . GLU A 1 413 ? 23.562 9.628 -17.666 1.00 29.55 413 GLU A C 1
ATOM 3387 O O . GLU A 1 413 ? 23.913 10.804 -17.779 1.00 29.55 413 GLU A O 1
ATOM 3392 N N . GLU A 1 414 ? 22.461 9.293 -16.977 1.00 35.97 414 GLU A N 1
ATOM 3393 C CA . GLU A 1 414 ? 21.687 10.260 -16.176 1.00 35.97 414 GLU A CA 1
ATOM 3394 C C . GLU A 1 414 ? 22.514 10.704 -14.947 1.00 35.97 414 GLU A C 1
ATOM 3396 O O . GLU A 1 414 ? 22.519 10.034 -13.910 1.00 35.97 414 GLU A O 1
ATOM 3401 N N . GLU A 1 415 ? 23.178 11.866 -15.012 1.00 31.70 415 GLU A N 1
ATOM 3402 C CA . GLU A 1 415 ? 23.671 12.526 -13.796 1.00 31.70 415 GLU A CA 1
ATOM 3403 C C . GLU A 1 415 ? 22.484 12.954 -12.919 1.00 31.70 415 GLU A C 1
ATOM 3405 O O . GLU A 1 415 ? 21.660 13.791 -13.291 1.00 31.70 415 GLU A O 1
ATOM 3410 N N . ASN A 1 416 ? 22.409 12.372 -11.721 1.00 34.66 416 ASN A N 1
ATOM 3411 C CA . ASN A 1 416 ? 21.337 12.584 -10.752 1.00 34.66 416 ASN A CA 1
ATOM 3412 C C . ASN A 1 416 ? 21.222 14.073 -10.336 1.00 34.66 416 ASN A C 1
ATOM 3414 O O . ASN A 1 416 ? 22.086 14.564 -9.606 1.00 34.66 416 ASN A O 1
ATOM 3418 N N . PRO A 1 417 ? 20.133 14.801 -10.661 1.00 34.50 417 PRO A N 1
ATOM 3419 C CA . PRO A 1 417 ? 20.012 16.230 -10.340 1.00 34.50 417 PRO A CA 1
ATOM 3420 C C . PRO A 1 417 ? 19.700 16.524 -8.854 1.00 34.50 417 PRO A C 1
ATOM 3422 O O . PRO A 1 417 ? 19.423 17.671 -8.489 1.00 34.50 417 PRO A O 1
ATOM 3425 N N . MET A 1 418 ? 19.730 15.514 -7.972 1.00 31.75 418 MET A N 1
ATOM 3426 C CA . MET A 1 418 ? 19.301 15.632 -6.570 1.00 31.75 418 MET A CA 1
ATOM 3427 C C . MET A 1 418 ? 20.138 16.590 -5.706 1.00 31.75 418 MET A C 1
ATOM 3429 O O . MET A 1 418 ? 19.634 17.051 -4.679 1.00 31.75 418 MET A O 1
ATOM 3433 N N . GLU A 1 419 ? 21.374 16.926 -6.084 1.00 34.78 419 GLU A N 1
ATOM 3434 C CA . GLU A 1 419 ? 22.235 17.757 -5.227 1.00 34.78 419 GLU A CA 1
ATOM 3435 C C . GLU A 1 419 ? 21.820 19.246 -5.218 1.00 34.78 419 GLU A C 1
ATOM 3437 O O . GLU A 1 419 ? 21.907 19.915 -4.187 1.00 34.78 419 GLU A O 1
ATOM 3442 N N . ASN A 1 420 ? 21.241 19.759 -6.313 1.00 33.88 420 ASN A N 1
ATOM 3443 C CA . ASN A 1 420 ? 20.815 21.166 -6.398 1.00 33.88 420 ASN A CA 1
ATOM 3444 C C . ASN A 1 420 ? 19.459 21.461 -5.727 1.00 33.88 420 ASN A C 1
ATOM 3446 O O . ASN A 1 420 ? 19.199 22.605 -5.339 1.00 33.88 420 ASN A O 1
ATOM 3450 N N . PHE A 1 421 ? 18.595 20.458 -5.527 1.00 32.81 421 PHE A N 1
ATOM 3451 C CA . PHE A 1 421 ? 17.274 20.678 -4.915 1.00 32.81 421 PHE A CA 1
ATOM 3452 C C . PHE A 1 421 ? 17.360 20.988 -3.406 1.00 32.81 421 PHE A C 1
ATOM 3454 O O . PHE A 1 421 ? 16.534 21.727 -2.862 1.00 32.81 421 PHE A O 1
ATOM 3461 N N . TYR A 1 422 ? 18.408 20.499 -2.731 1.00 34.06 422 TYR A N 1
ATOM 3462 C CA . TYR A 1 422 ? 18.653 20.767 -1.309 1.00 34.06 422 TYR A CA 1
ATOM 3463 C C . TYR A 1 422 ? 18.923 22.251 -1.008 1.00 34.06 422 TYR A C 1
ATOM 3465 O O . TYR A 1 422 ? 18.530 22.749 0.051 1.00 34.06 422 TYR A O 1
ATOM 3473 N N . ILE A 1 423 ? 19.535 22.984 -1.944 1.00 39.28 423 ILE A N 1
ATOM 3474 C CA . ILE A 1 423 ? 19.913 24.391 -1.742 1.00 39.28 423 ILE A CA 1
ATOM 3475 C C . ILE A 1 423 ? 18.671 25.302 -1.738 1.00 39.28 423 ILE A C 1
ATOM 3477 O O . ILE A 1 423 ? 18.566 26.203 -0.904 1.00 39.28 423 ILE A O 1
ATOM 3481 N N . HIS A 1 424 ? 17.680 25.039 -2.599 1.00 37.00 424 HIS A N 1
ATOM 3482 C CA . HIS A 1 424 ? 16.448 25.840 -2.651 1.00 37.00 424 HIS A CA 1
ATOM 3483 C C . HIS A 1 424 ? 15.475 25.554 -1.494 1.00 37.00 424 HIS A C 1
ATOM 3485 O O . HIS A 1 424 ? 14.786 26.470 -1.036 1.00 37.00 424 HIS A O 1
ATOM 3491 N N . SER A 1 425 ? 15.462 24.332 -0.946 1.00 38.66 425 SER A N 1
ATOM 3492 C CA . SER A 1 425 ? 14.625 23.997 0.219 1.00 38.66 425 SER A CA 1
ATOM 3493 C C . SER A 1 425 ? 14.973 24.824 1.466 1.00 38.66 425 SER A C 1
ATOM 3495 O O . SER A 1 425 ? 14.084 25.127 2.267 1.00 38.66 425 SER A O 1
ATOM 3497 N N . HIS A 1 426 ? 16.241 25.203 1.653 1.00 42.47 426 HIS A N 1
ATOM 3498 C CA . HIS A 1 426 ? 16.654 25.991 2.816 1.00 42.47 426 HIS A CA 1
ATOM 3499 C C . HIS A 1 426 ? 16.144 27.440 2.773 1.00 42.47 426 HIS A C 1
ATOM 3501 O O . HIS A 1 426 ? 15.795 27.979 3.825 1.00 42.47 426 HIS A O 1
ATOM 3507 N N . ALA A 1 427 ? 16.029 28.055 1.591 1.00 45.50 427 ALA A N 1
ATOM 3508 C CA . ALA A 1 427 ? 15.593 29.448 1.457 1.00 45.50 427 ALA A CA 1
ATOM 3509 C C . ALA A 1 427 ? 14.139 29.669 1.927 1.00 45.50 427 ALA A C 1
ATOM 3511 O O . ALA A 1 427 ? 13.851 30.638 2.629 1.00 45.50 427 ALA A O 1
ATOM 3512 N N . VAL A 1 428 ? 13.235 28.735 1.608 1.00 48.12 428 VAL A N 1
ATOM 3513 C CA . VAL A 1 428 ? 11.810 28.800 2.000 1.00 48.12 428 VAL A CA 1
ATOM 3514 C C . VAL A 1 428 ? 11.617 28.576 3.508 1.00 48.12 428 VAL A C 1
ATOM 3516 O O . VAL A 1 428 ? 10.682 29.093 4.113 1.00 48.12 428 VAL A O 1
ATOM 3519 N N . ASN A 1 429 ? 12.524 27.840 4.154 1.00 50.56 429 ASN A N 1
ATOM 3520 C CA . ASN A 1 429 ? 12.427 27.571 5.588 1.00 50.56 429 ASN A CA 1
ATOM 3521 C C . ASN A 1 429 ? 12.776 28.821 6.429 1.00 50.56 429 ASN A C 1
ATOM 3523 O O . ASN A 1 429 ? 12.139 29.088 7.448 1.00 50.56 429 ASN A O 1
ATOM 3527 N N . TRP A 1 430 ? 13.730 29.648 5.980 1.00 54.22 430 TRP A N 1
ATOM 3528 C CA . TRP A 1 430 ? 14.123 30.879 6.687 1.00 54.22 430 TRP A CA 1
ATOM 3529 C C . TRP A 1 430 ? 13.001 31.929 6.766 1.00 54.22 430 TRP A C 1
ATOM 3531 O O . TRP A 1 430 ? 12.886 32.631 7.777 1.00 54.22 430 TRP A O 1
ATOM 3541 N N . THR A 1 431 ? 12.137 32.031 5.751 1.00 66.62 431 THR A N 1
ATOM 3542 C CA . THR A 1 431 ? 10.988 32.957 5.774 1.00 66.62 431 THR A CA 1
ATOM 3543 C C . THR A 1 431 ? 9.895 32.501 6.745 1.00 66.62 431 THR A C 1
ATOM 3545 O O . THR A 1 431 ? 9.327 33.326 7.458 1.00 66.62 431 THR A O 1
ATOM 3548 N N . LEU A 1 432 ? 9.650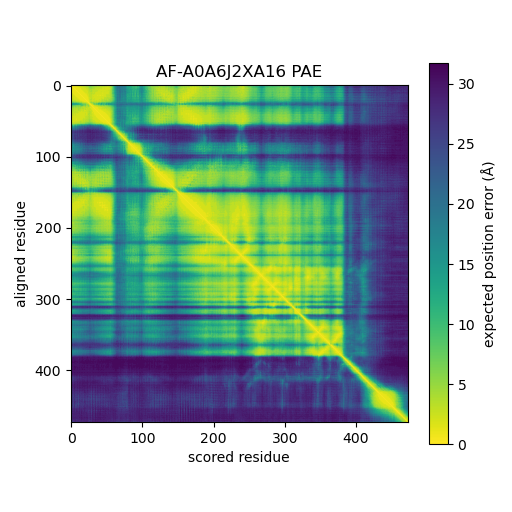 31.193 6.870 1.00 66.94 432 LEU A N 1
ATOM 3549 C CA . LEU A 1 432 ? 8.703 30.649 7.853 1.00 66.94 432 LEU A CA 1
ATOM 3550 C C . LEU A 1 432 ? 9.197 30.816 9.299 1.00 66.94 432 LEU A C 1
ATOM 3552 O O . LEU A 1 432 ? 8.437 31.259 10.164 1.00 66.94 432 LEU A O 1
ATOM 3556 N N . TRP A 1 433 ? 10.477 30.538 9.563 1.00 70.94 433 TRP A N 1
ATOM 3557 C CA . TRP A 1 433 ? 11.061 30.707 10.900 1.00 70.94 433 TRP A CA 1
ATOM 3558 C C . TRP A 1 433 ? 11.104 32.171 11.357 1.00 70.94 433 TRP A C 1
ATOM 3560 O O . TRP A 1 433 ? 10.843 32.454 12.528 1.00 70.94 433 TRP A O 1
ATOM 3570 N N . SER A 1 434 ? 11.370 33.116 10.452 1.00 76.50 434 SER A N 1
ATOM 3571 C CA . SER A 1 434 ? 11.342 34.548 10.785 1.00 76.50 434 SER A CA 1
ATOM 3572 C C . SER A 1 434 ? 9.923 35.052 11.091 1.00 76.50 434 SER A C 1
ATOM 3574 O O . SER A 1 434 ? 9.745 35.775 12.073 1.00 76.50 434 SER A O 1
ATOM 3576 N N . ILE A 1 435 ? 8.896 34.595 10.362 1.00 80.38 435 ILE A N 1
ATOM 3577 C CA . ILE A 1 435 ? 7.484 34.864 10.706 1.00 80.38 435 ILE A CA 1
ATOM 3578 C C . ILE A 1 435 ? 7.135 34.288 12.091 1.00 80.38 435 ILE A C 1
ATOM 3580 O O . ILE A 1 435 ? 6.514 34.972 12.909 1.00 80.38 435 ILE A O 1
ATOM 3584 N N . PHE A 1 436 ? 7.574 33.062 12.396 1.00 82.69 436 PHE A N 1
ATOM 3585 C CA . PHE A 1 436 ? 7.314 32.419 13.689 1.00 82.69 436 PHE A CA 1
ATOM 3586 C C . PHE A 1 436 ? 7.961 33.174 14.865 1.00 82.69 436 PHE A C 1
ATOM 3588 O O . PHE A 1 436 ? 7.307 33.420 15.882 1.00 82.69 436 PHE A O 1
ATOM 3595 N N . PHE A 1 437 ? 9.208 33.634 14.711 1.00 84.06 437 PHE A N 1
ATOM 3596 C CA . PHE A 1 437 ? 9.879 34.471 15.715 1.00 84.06 437 PHE A CA 1
ATOM 3597 C C . PHE A 1 437 ? 9.174 35.817 15.935 1.00 84.06 437 PHE A C 1
ATOM 3599 O O . PHE A 1 437 ? 9.012 36.241 17.082 1.00 84.06 437 PHE A O 1
ATOM 3606 N N . ILE A 1 438 ? 8.699 36.468 14.867 1.00 89.94 438 ILE A N 1
ATOM 3607 C CA . ILE A 1 438 ? 7.924 37.715 14.969 1.00 89.94 438 ILE A CA 1
ATOM 3608 C C . ILE A 1 438 ? 6.638 37.487 15.783 1.00 89.94 438 ILE A C 1
ATOM 3610 O O . ILE A 1 438 ? 6.337 38.271 16.688 1.00 89.94 438 ILE A O 1
ATOM 3614 N N . LEU A 1 439 ? 5.915 36.388 15.541 1.00 89.06 439 LEU A N 1
ATOM 3615 C CA . LEU A 1 439 ? 4.710 36.038 16.305 1.00 89.06 439 LEU A CA 1
ATOM 3616 C C . LEU A 1 439 ? 5.002 35.794 17.797 1.00 89.06 439 LEU A C 1
ATOM 3618 O O . LEU A 1 439 ? 4.238 36.259 18.646 1.00 89.06 439 LEU A O 1
ATOM 3622 N N . ILE A 1 440 ? 6.123 35.148 18.139 1.00 89.31 440 ILE A N 1
ATOM 3623 C CA . ILE A 1 440 ? 6.554 34.970 19.539 1.00 89.31 440 ILE A CA 1
ATOM 3624 C C . ILE A 1 440 ? 6.851 36.324 20.209 1.00 89.31 440 ILE A C 1
ATOM 3626 O O . ILE A 1 440 ? 6.445 36.548 21.355 1.00 89.31 440 ILE A O 1
ATOM 3630 N N . ILE A 1 441 ? 7.508 37.254 19.510 1.00 91.31 441 ILE A N 1
ATOM 3631 C CA . ILE A 1 441 ? 7.802 38.603 20.029 1.00 91.31 441 ILE A CA 1
ATOM 3632 C C . ILE A 1 441 ? 6.507 39.393 20.283 1.00 91.31 441 ILE A C 1
ATOM 3634 O O . ILE A 1 441 ? 6.369 40.039 21.330 1.00 91.31 441 ILE A O 1
ATOM 3638 N N . PHE A 1 442 ? 5.522 39.304 19.384 1.00 89.75 442 PHE A N 1
ATOM 3639 C CA . PHE A 1 442 ? 4.208 39.919 19.598 1.00 89.75 442 PHE A CA 1
ATOM 3640 C C . PHE A 1 442 ? 3.441 39.276 20.760 1.00 89.75 442 PHE A C 1
ATOM 3642 O O . PHE A 1 442 ? 2.913 40.000 21.608 1.00 89.75 442 PHE A O 1
ATOM 3649 N N . ALA A 1 443 ? 3.419 37.943 20.860 1.00 87.19 443 ALA A N 1
ATOM 3650 C CA . ALA A 1 443 ? 2.731 37.232 21.939 1.00 87.19 443 ALA A CA 1
ATOM 3651 C C . ALA A 1 443 ? 3.331 37.548 23.323 1.00 87.19 443 ALA A C 1
ATOM 3653 O O . ALA A 1 443 ? 2.599 37.834 24.276 1.00 87.19 443 ALA A O 1
ATOM 3654 N N . THR A 1 444 ? 4.662 37.563 23.435 1.00 86.62 444 THR A N 1
ATOM 3655 C CA . THR A 1 444 ? 5.368 37.898 24.684 1.00 86.62 444 THR A CA 1
ATOM 3656 C C . THR A 1 444 ? 5.184 39.367 25.068 1.00 86.62 444 THR A C 1
ATOM 3658 O O . THR A 1 444 ? 4.841 39.654 26.219 1.00 86.62 444 THR A O 1
ATOM 3661 N N . SER A 1 445 ? 5.291 40.299 24.115 1.00 87.06 445 SER A N 1
ATOM 3662 C CA . SER A 1 445 ? 5.014 41.726 24.352 1.00 87.06 445 SER A CA 1
ATOM 3663 C C . SER A 1 445 ? 3.566 41.975 24.785 1.00 87.06 445 SER A C 1
ATOM 3665 O O . SER A 1 445 ? 3.326 42.726 25.735 1.00 87.06 445 SER A O 1
ATOM 3667 N N . TYR A 1 446 ? 2.597 41.297 24.161 1.00 90.19 446 TYR A N 1
ATOM 3668 C CA . TYR A 1 446 ? 1.187 41.353 24.555 1.00 90.19 446 TYR A CA 1
ATOM 3669 C C . TYR A 1 446 ? 0.975 40.843 25.989 1.00 90.19 446 TYR A C 1
ATOM 3671 O O . TYR A 1 446 ? 0.281 41.487 26.783 1.00 90.19 446 TYR A O 1
ATOM 3679 N N . PHE A 1 447 ? 1.617 39.732 26.363 1.00 84.38 447 PHE A N 1
ATOM 3680 C CA . PHE A 1 447 ? 1.515 39.173 27.713 1.00 84.38 447 PHE A CA 1
ATOM 3681 C C . PHE A 1 447 ? 2.127 40.105 28.775 1.00 84.38 447 PHE A C 1
ATOM 3683 O O . PHE A 1 447 ? 1.520 40.332 29.826 1.00 84.38 447 PHE A O 1
ATOM 3690 N N . ILE A 1 448 ? 3.281 40.718 28.486 1.00 85.12 448 ILE A N 1
ATOM 3691 C CA . ILE A 1 448 ? 3.923 41.721 29.355 1.00 85.12 448 ILE A CA 1
ATOM 3692 C C . ILE A 1 448 ? 3.029 42.961 29.512 1.00 85.12 448 ILE A C 1
ATOM 3694 O O . ILE A 1 448 ? 2.831 43.442 30.633 1.00 85.12 448 ILE A O 1
ATOM 3698 N N . PHE A 1 449 ? 2.437 43.457 28.421 1.00 85.38 449 PHE A N 1
ATOM 3699 C CA . PHE A 1 449 ? 1.520 44.598 28.455 1.00 85.38 449 PHE A CA 1
ATOM 3700 C C . PHE A 1 449 ? 0.257 44.298 29.278 1.00 85.38 449 PHE A C 1
ATOM 3702 O O . PHE A 1 449 ? -0.128 45.093 30.142 1.00 85.38 449 PHE A O 1
ATOM 3709 N N . ARG A 1 450 ? -0.347 43.115 29.090 1.00 83.88 450 ARG A N 1
ATOM 3710 C CA . ARG A 1 450 ? -1.500 42.658 29.882 1.00 83.88 450 ARG A CA 1
ATOM 3711 C C . ARG A 1 450 ? -1.151 42.532 31.368 1.00 83.88 450 ARG A C 1
ATOM 3713 O O . ARG A 1 450 ? -1.931 42.982 32.205 1.00 83.88 450 ARG A O 1
ATOM 3720 N N . LYS A 1 451 ? 0.034 42.006 31.703 1.00 78.31 451 LYS A N 1
ATOM 3721 C CA . LYS A 1 451 ? 0.518 41.899 33.092 1.00 78.31 451 LYS A CA 1
ATOM 3722 C C . LYS A 1 451 ? 0.724 43.273 33.746 1.00 78.31 451 LYS A C 1
ATOM 3724 O O . LYS A 1 451 ? 0.377 43.433 34.912 1.00 78.31 451 LYS A O 1
ATOM 3729 N N . ARG A 1 452 ? 1.205 44.281 33.003 1.00 76.38 452 ARG A N 1
ATOM 3730 C CA . ARG A 1 452 ? 1.323 45.669 33.499 1.00 76.38 452 ARG A CA 1
ATOM 3731 C C . ARG A 1 452 ? -0.032 46.343 33.743 1.00 76.38 452 ARG A C 1
ATOM 3733 O O . ARG A 1 452 ? -0.157 47.073 34.718 1.00 76.38 452 ARG A O 1
ATOM 3740 N N . LYS A 1 453 ? -1.059 46.073 32.925 1.00 74.62 453 LYS A N 1
ATOM 3741 C CA . LYS A 1 453 ? -2.424 46.599 33.153 1.00 74.62 453 LYS A CA 1
ATOM 3742 C C . LYS A 1 453 ? -3.146 46.000 34.370 1.00 74.62 453 LYS A C 1
ATOM 3744 O O . LYS A 1 453 ? -4.134 46.580 34.805 1.00 74.62 453 LYS A O 1
ATOM 3749 N N . LEU A 1 454 ? -2.685 44.862 34.893 1.00 75.50 454 LEU A N 1
ATOM 3750 C CA . LEU A 1 454 ? -3.325 44.138 36.000 1.00 75.50 454 LEU A CA 1
ATOM 3751 C C . LEU A 1 454 ? -2.656 44.359 37.367 1.00 75.50 454 LEU A C 1
ATOM 3753 O O . LEU A 1 454 ? -3.099 43.774 38.352 1.00 75.50 454 LEU A O 1
ATOM 3757 N N . GLN A 1 455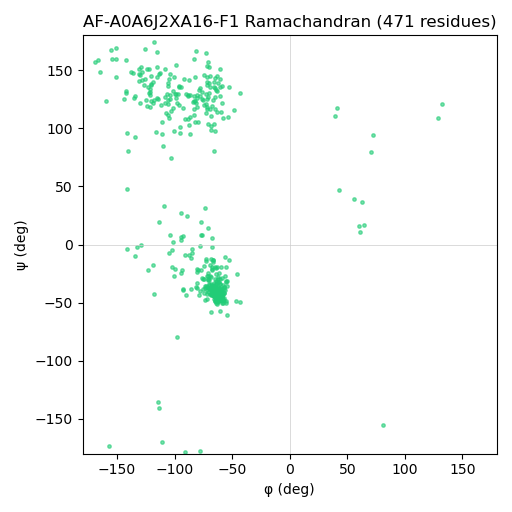 ? -1.616 45.195 37.464 1.00 70.00 455 GLN A N 1
ATOM 3758 C CA . GLN A 1 455 ? -1.084 45.583 38.772 1.00 70.00 455 GLN A CA 1
ATOM 3759 C C . GLN A 1 455 ? -2.009 46.626 39.429 1.00 70.00 455 GLN A C 1
ATOM 3761 O O . GLN A 1 455 ? -2.290 47.656 38.808 1.00 70.00 455 GLN A O 1
ATOM 3766 N N . PRO A 1 456 ? -2.498 46.391 40.663 1.00 66.31 456 PRO A N 1
ATOM 3767 C CA . PRO A 1 456 ? -3.318 47.368 41.369 1.00 66.31 456 PRO A CA 1
ATOM 3768 C C . PRO A 1 456 ? -2.499 48.628 41.673 1.00 66.31 456 PRO A C 1
ATOM 3770 O O . PRO A 1 456 ? -1.309 48.554 41.982 1.00 66.31 456 PRO A O 1
ATOM 3773 N N . LYS A 1 457 ? -3.142 49.801 41.595 1.00 67.38 457 LYS A N 1
ATOM 3774 C CA . LYS A 1 457 ? -2.505 51.071 41.970 1.00 67.38 457 LYS A CA 1
ATOM 3775 C C . LYS A 1 457 ? -2.061 51.005 43.441 1.00 67.38 457 LYS A C 1
ATOM 3777 O O . LYS A 1 457 ? -2.857 50.551 44.265 1.00 67.38 457 LYS A O 1
ATOM 3782 N N . PRO A 1 458 ? -0.850 51.477 43.792 1.00 63.34 458 PRO A N 1
ATOM 3783 C CA . PRO A 1 458 ? -0.425 51.531 45.184 1.00 63.34 458 PRO A CA 1
ATOM 3784 C C . PRO A 1 458 ? -1.370 52.437 45.981 1.00 63.34 458 PRO A C 1
ATOM 3786 O O . PRO A 1 458 ? -1.639 53.575 45.590 1.00 63.34 458 PRO A O 1
ATOM 3789 N N . VAL A 1 459 ? -1.889 51.910 47.090 1.00 69.31 459 VAL A N 1
ATOM 3790 C CA . VAL A 1 459 ? -2.734 52.659 48.025 1.00 69.31 459 VAL A CA 1
ATOM 3791 C C . VAL A 1 459 ? -1.850 53.684 48.748 1.00 69.31 459 VAL A C 1
ATOM 3793 O O . VAL A 1 459 ? -0.784 53.305 49.237 1.00 69.31 459 VAL A O 1
ATOM 3796 N N . PRO A 1 460 ? -2.233 54.972 48.824 1.00 62.94 460 PRO A N 1
ATOM 3797 C CA . PRO A 1 460 ? -1.437 55.965 49.535 1.00 62.94 460 PRO A CA 1
ATOM 3798 C C . PRO A 1 460 ? -1.399 55.647 51.036 1.00 62.94 460 PRO A C 1
ATOM 3800 O O . PRO A 1 460 ? -2.442 55.501 51.672 1.00 62.94 460 PRO A O 1
ATOM 3803 N N . HIS A 1 461 ? -0.195 55.563 51.609 1.00 61.09 461 HIS A N 1
ATOM 3804 C CA . HIS A 1 461 ? -0.029 55.401 53.053 1.00 61.09 461 HIS A CA 1
ATOM 3805 C C . HIS A 1 461 ? -0.606 56.611 53.814 1.00 61.09 461 HIS A C 1
ATOM 3807 O O . HIS A 1 461 ? -0.388 57.754 53.394 1.00 61.09 461 HIS A O 1
ATOM 3813 N N . PRO A 1 462 ? -1.300 56.395 54.947 1.00 58.00 462 PRO A N 1
ATOM 3814 C CA . PRO A 1 462 ? -1.768 57.486 55.791 1.00 58.00 462 PRO A CA 1
ATOM 3815 C C . PRO A 1 462 ? -0.579 58.238 56.403 1.00 58.00 462 PRO A C 1
ATOM 3817 O O . PRO A 1 462 ? 0.370 57.633 56.903 1.00 58.00 462 PRO A O 1
ATOM 3820 N N . ARG A 1 463 ? -0.638 59.575 56.382 1.00 52.53 463 ARG A N 1
ATOM 3821 C CA . ARG A 1 463 ? 0.321 60.425 57.101 1.00 52.53 463 ARG A CA 1
ATOM 3822 C C . ARG A 1 463 ? 0.134 60.222 58.603 1.00 52.53 463 ARG A C 1
ATOM 3824 O O . ARG A 1 463 ? -0.965 60.445 59.105 1.00 52.53 463 ARG A O 1
ATOM 3831 N N . MET A 1 464 ? 1.202 59.860 59.310 1.00 52.34 464 MET A N 1
ATOM 3832 C CA . MET A 1 464 ? 1.214 59.938 60.771 1.00 52.34 464 MET A CA 1
ATOM 3833 C C . MET A 1 464 ? 1.113 61.405 61.200 1.00 52.34 464 MET A C 1
ATOM 3835 O O . MET A 1 464 ? 1.781 62.274 60.636 1.00 52.34 464 MET A O 1
ATOM 3839 N N . ILE A 1 465 ? 0.253 61.668 62.179 1.00 52.84 465 ILE A N 1
ATOM 3840 C CA . ILE A 1 465 ? 0.131 62.964 62.844 1.00 52.84 465 ILE A CA 1
ATOM 3841 C C . ILE A 1 465 ? 1.133 62.956 64.002 1.00 52.84 465 ILE A C 1
ATOM 3843 O O . ILE A 1 465 ? 1.139 62.019 64.795 1.00 52.84 465 ILE A O 1
ATOM 3847 N N . ASN A 1 466 ? 1.986 63.978 64.093 1.00 43.69 466 ASN A N 1
ATOM 3848 C CA . ASN A 1 466 ? 2.882 64.139 65.237 1.00 43.69 466 ASN A CA 1
ATOM 3849 C C . ASN A 1 466 ? 2.070 64.587 66.457 1.00 43.69 466 ASN A C 1
ATOM 3851 O O . ASN A 1 466 ? 1.587 65.720 66.480 1.00 43.69 466 ASN A O 1
ATOM 3855 N N . GLU A 1 467 ? 1.961 63.736 67.475 1.00 50.91 467 GLU A N 1
ATOM 3856 C CA . GLU A 1 467 ? 1.478 64.161 68.788 1.00 50.91 467 GLU A CA 1
ATOM 3857 C C . GLU A 1 467 ? 2.582 64.887 69.567 1.00 50.91 467 GLU A C 1
ATOM 3859 O O . GLU A 1 467 ? 3.747 64.483 69.607 1.00 50.91 467 GLU A O 1
ATOM 3864 N N . THR A 1 468 ? 2.194 66.007 70.167 1.00 47.94 468 THR A N 1
ATOM 3865 C CA . THR A 1 468 ? 3.031 66.878 70.992 1.00 47.94 468 THR A CA 1
ATOM 3866 C C . THR A 1 468 ? 3.415 66.222 72.313 1.00 47.94 468 THR A C 1
ATOM 3868 O O . THR A 1 468 ? 2.559 65.694 73.020 1.00 47.94 468 THR A O 1
ATOM 3871 N N . GLN A 1 469 ? 4.687 66.347 72.700 1.00 45.06 469 GLN A N 1
ATOM 3872 C CA . GLN A 1 469 ? 5.149 65.970 74.036 1.00 45.06 469 GLN A CA 1
ATOM 3873 C C . GLN A 1 469 ? 4.497 66.844 75.117 1.00 45.06 469 GLN A C 1
ATOM 3875 O O . GLN A 1 469 ? 4.519 68.071 75.028 1.00 45.06 469 GLN A O 1
ATOM 3880 N N . VAL A 1 470 ? 4.000 66.202 76.175 1.00 50.22 470 VAL A N 1
ATOM 3881 C CA . VAL A 1 470 ? 3.678 66.830 77.462 1.00 50.22 470 VAL A CA 1
ATOM 3882 C C . VAL A 1 470 ? 4.525 66.143 78.529 1.00 50.22 470 VAL A C 1
ATOM 3884 O O . VAL A 1 470 ? 4.470 64.923 78.674 1.00 50.22 470 VAL A O 1
ATOM 3887 N N . SER A 1 471 ? 5.309 66.923 79.268 1.00 45.03 471 SER A N 1
ATOM 3888 C CA . SER A 1 471 ? 6.142 66.464 80.383 1.00 45.03 471 SER A CA 1
ATOM 3889 C C . SER A 1 471 ? 5.568 66.938 81.723 1.00 45.03 471 SER A C 1
ATOM 3891 O O . SER A 1 471 ? 5.369 68.144 81.877 1.00 45.03 471 SER A O 1
ATOM 3893 N N . PRO A 1 472 ? 5.350 66.038 82.694 1.00 57.03 472 PRO A N 1
ATOM 3894 C CA . PRO A 1 472 ? 5.105 66.388 84.092 1.00 57.03 472 PRO A CA 1
ATOM 3895 C C . PRO A 1 472 ? 6.226 65.880 85.030 1.00 57.03 472 PRO A C 1
ATOM 3897 O O . PRO A 1 472 ? 6.920 64.922 84.670 1.00 57.03 472 PRO A O 1
ATOM 3900 N N . PRO A 1 473 ? 6.309 66.365 86.281 1.00 56.31 473 PRO A N 1
ATOM 3901 C CA . PRO A 1 473 ? 5.914 67.677 86.805 1.00 56.31 473 PRO A CA 1
ATOM 3902 C C . PRO A 1 473 ? 7.103 68.653 86.945 1.00 56.31 473 PRO A C 1
ATOM 3904 O O . PRO A 1 473 ? 8.262 68.190 87.027 1.00 56.31 473 PRO A O 1
#